Protein AF-A0A662J9V3-F1 (afdb_monomer)

Foldseek 3Di:
DLAKDWPVLLVQLQPDPLNCVLPNRDDSPPPVVPVQFWDWDWDDDDPRITIMIDGPPVNNCVNVVLLVCLVVPVSSVVNVLSSLVSSLVVLVVCCQAALDDDPRSLVSNLVSLVSVVVVPDQDQLSLLLSLLVCCVQPVLVSLVSLVVNLVSLVPDDADPLSLLSLLSSLLSLLQRVLVVDPADVRLVVSNVSSVSSNDDDDPQLLSLLSNLNSLLSSLLSCLVRVVNVSSVVSLVVSQVSLVVHDLCNLVSLLSSLCSCLSSVNVNVVSLVSNVVSLVVCVVSDCDPSQLSNQSSSHHDSNVSRVVVSLVSLLVSLCSQLVLCVLLVVLVSNLVSLLSSLVSDPQLASNLSSLLSNQLSCCQPPVDQWDDHPNDIDGLVVSLVSCVVCVSVYQLCSQLLSLLRSQLVCLVVVHDDDPSLPSVVSDLLSSLLSLLLCLLSPNHDLLVNLVSLLVNLLVLLVSCLVVDDPQVNVLSVVLSVLVNQCSVCLQVCDPSNVVSQPDWGAHDDPPPDRIDRSLLDGDDDSSLLSSLSSCVSSVVLVSNLVSLQSVLVPDDSSSVSSSVLSPQLSVLSVCVVVVNDDSPSNSSSSSSSSSVPD

Nearest PDB structures (foldseek):
  4hot-assembly1_A  TM=2.604E-01  e=2.181E-01  Homo sapiens
  8qdv-assembly1_A  TM=3.537E-01  e=2.124E+00  Homo sapiens
  7sqc-assembly1_R0  TM=1.797E-01  e=5.298E-01  Chlamydomonas reinhardtii
  2hr2-assembly2_B  TM=3.591E-01  e=6.759E+00  Chlorobaculum tepidum TLS
  8cwy-assembly1_A  TM=1.378E-01  e=1.021E+00  synthetic construct

Solvent-accessible surface area (backbone atoms only — not comparable to full-atom values): 31096 Å² total; per-residue (Å²): 122,88,59,74,38,40,57,65,56,43,55,48,53,62,67,35,63,72,46,38,75,73,68,40,92,60,90,65,81,66,59,68,79,41,60,91,47,24,38,74,49,75,43,82,45,95,97,46,74,39,56,26,42,34,60,26,82,95,45,48,66,51,41,60,52,49,57,56,42,30,75,76,34,68,69,54,27,53,52,51,50,52,51,43,50,54,51,43,50,50,53,50,51,46,22,44,66,59,36,61,76,50,75,65,57,39,54,53,40,51,53,38,50,54,56,42,39,78,73,73,47,75,56,56,66,59,41,32,49,41,39,33,54,22,22,74,78,39,41,75,58,16,54,70,44,45,66,55,43,54,55,41,52,77,75,53,86,78,52,79,64,48,44,36,39,26,11,50,25,26,23,43,43,38,64,42,42,52,82,78,42,81,57,68,71,50,45,51,53,50,51,53,54,31,50,62,44,53,58,73,92,76,87,53,56,33,34,46,33,32,42,17,46,18,26,30,30,45,14,49,54,29,43,79,66,69,38,54,69,62,13,51,50,30,38,52,54,14,47,61,45,26,74,69,41,79,90,50,22,37,62,25,44,26,50,44,23,45,42,38,22,76,71,64,48,60,37,70,62,24,45,52,52,19,49,53,22,48,53,49,45,63,72,72,50,89,42,72,55,50,42,57,51,47,49,80,53,26,27,54,52,68,65,45,49,59,48,50,54,41,50,51,52,23,52,50,25,41,52,50,14,54,56,30,38,33,52,54,38,56,71,61,14,48,56,22,20,51,50,14,33,74,58,39,84,51,69,54,58,24,49,55,23,48,48,51,51,49,34,49,38,31,59,76,70,71,36,77,64,48,77,57,99,89,43,81,46,38,43,67,56,53,38,51,57,44,66,79,42,49,96,72,48,55,53,53,60,52,7,37,44,42,44,50,27,51,53,54,30,52,77,72,70,63,74,66,96,75,69,68,65,52,15,61,59,23,68,56,52,32,14,52,48,38,33,49,33,28,74,73,69,78,41,58,65,70,65,15,44,55,37,24,44,54,45,42,53,47,54,50,53,58,48,54,76,73,42,54,81,76,50,31,55,31,53,53,52,22,47,57,37,39,53,50,32,57,78,25,34,83,74,61,42,72,65,26,60,52,44,70,66,38,67,37,58,48,89,51,97,77,83,49,63,61,44,42,25,82,72,69,67,92,51,68,67,42,45,49,36,52,27,42,42,26,46,74,41,65,38,41,67,61,18,21,51,48,26,40,52,52,24,72,68,48,53,75,74,36,36,33,61,24,50,45,28,39,50,26,16,54,27,32,46,38,29,72,73,67,76,50,90,46,63,59,28,48,52,30,50,51,36,52,48,56,68,72,84

pLDDT: mean 90.68, std 8.72, range [41.84, 98.69]

Mean predicted aligned error: 7.25 Å

Secondary structure (DSSP, 8-state):
--S-EEHHHHHHHTT-HHHHHHH-S---TTGGG-TTTEEEEEEEETTEEEEEEEE-GGGTTHHHHHHHHHHH-HHHHHHHHHHHHHHHHHHHHHHHHH----HHHHHHHHHHHHHHHHTT---HHHHHHHHHHHHHH-HHHHHHHHHHHHHHHTTS---HHHHHHHHHHHHHHHHHHGGGS-SHHHHHHHHHHHHHHT-S----HHHHHHHHHHHHHHHHHHHHTT-HHHHHHHHHHHHHHHTT-SSSHHHHHHHHHHHHHHTTSSHHHHHHHHHHHHHHHHHH-S-HHHHHHHGGG-S-HHHHHHHHHHHHHHHHHHHHHHHHHHTT-HHHHHHHHHHHHHH--SHHHHHHHHHHHHHHHHHHH--SEEEETTEEEEHHHHHHHHHHTGGGS-HHHHHHHHHHHHHHHHHHT---TTGGGGGGGSHHHHHHHHHHHHHHTSS-HHHHHHHHHHHHHHHHHHHHTT--HHHHHHHHHHHHHHHHHHHHTTTT-HHHHHHHH-EEE---SSS-SEEEGGG--SSHHHHHHHHHHHHHTT-HHHHHHHHHHHHHH--GGGHHHHHHHHHHHHHHHHHHTTSS-SHHHHHHHHHHHHHH-

Radius of gyration: 27.78 Å; Cα contacts (8 Å, |Δi|>4): 860; chains: 1; bounding box: 71×56×72 Å

Sequence (597 aa):
LVQPLSRREVEVLCRDERVLERFGRVSCGGLGAYDRIVEVDWEEWRGGMSELYELSESWAHMRLFLDVLCEHEERVGRDVETLRRVLLDAATSELDETGVATGRMIMISLDNLEWLWSRGEARVREALVWGRYALVAFPSIGFRFLPRVLGIWSRAEHSGEDLLYSASYARDLLEHGGNMVGGAEAYLRLIEAAEVLMKGRTGDEATLCLRAMAYSSAALGLHYLNLHELASYYLSKAESIAESLKELVDVAMLHLYSTRARMGIDPLENLSRARESLEAVEAEGLTDSMRRFLKPHGGSAEERFDSQLREWRTSLHYSLGVVHLGRGEFGDARAHFQEAYRSSKDPASRLAAAGWLCRIEVIENYRFELRVGGEELDFEKLWRECGESIVRLASESIACICAEYIASEMVKGRLEGEEMGFARLDSDTYSLLCGLACVMGFMDGETAVRELEKLDISQFNYRLLIAEPAEYVALLEARGHVEALYNHALNRDEEYEVRRRVEVGGTPVSGVPTMKAWQVVQDSQQALARTMMFYIAGDLECAYRLAELVSSKLADREKLLKTLFNELSQAIRRELEGACTGEGARRAFVKLFYLHI

Structure (mmCIF, N/CA/C/O backbone):
data_AF-A0A662J9V3-F1
#
_entry.id   AF-A0A662J9V3-F1
#
loop_
_atom_site.group_PDB
_atom_site.id
_atom_site.type_symbol
_atom_site.label_atom_id
_atom_site.label_alt_id
_atom_site.label_comp_id
_atom_site.label_asym_id
_atom_site.label_entity_id
_atom_site.label_seq_id
_atom_site.pdbx_PDB_ins_code
_atom_site.Cartn_x
_atom_site.Cartn_y
_atom_site.Cartn_z
_atom_site.occupancy
_atom_site.B_iso_or_equiv
_atom_site.auth_seq_id
_atom_site.auth_comp_id
_atom_site.auth_asym_id
_atom_site.auth_atom_id
_atom_site.pdbx_PDB_model_num
ATOM 1 N N . LEU A 1 1 ? -36.452 -6.532 9.393 1.00 63.72 1 LEU A N 1
ATOM 2 C CA . LEU A 1 1 ? -34.992 -6.328 9.510 1.00 63.72 1 LEU A CA 1
ATOM 3 C C . LEU A 1 1 ? -34.693 -4.876 9.168 1.00 63.72 1 LEU A C 1
ATOM 5 O O . LEU A 1 1 ? -35.024 -4.467 8.063 1.00 63.72 1 LEU A O 1
ATOM 9 N N . VAL A 1 2 ? -34.148 -4.091 10.101 1.00 72.44 2 VAL A N 1
ATOM 10 C CA . VAL A 1 2 ? -33.726 -2.699 9.815 1.00 72.44 2 VAL A CA 1
ATOM 11 C C . VAL A 1 2 ? -32.412 -2.652 9.020 1.00 72.44 2 VAL A C 1
ATOM 13 O O . VAL A 1 2 ? -32.149 -1.691 8.312 1.00 72.44 2 VAL A O 1
ATOM 16 N N . GLN A 1 3 ? -31.639 -3.738 9.083 1.00 84.31 3 GLN A N 1
ATOM 17 C CA . GLN A 1 3 ? -30.352 -3.970 8.425 1.00 84.31 3 GLN A CA 1
ATOM 18 C C . GLN A 1 3 ? -30.098 -5.492 8.336 1.00 84.31 3 GLN A C 1
ATOM 20 O O . GLN A 1 3 ? -30.857 -6.241 8.965 1.00 84.31 3 GLN A O 1
ATOM 25 N N . PRO A 1 4 ? -29.093 -5.963 7.576 1.00 88.44 4 PRO A N 1
ATOM 26 C CA . PRO A 1 4 ? -28.655 -7.359 7.607 1.00 88.44 4 PRO A CA 1
ATOM 27 C C . PRO A 1 4 ? -28.178 -7.768 8.999 1.00 88.44 4 PRO A C 1
ATOM 29 O O . PRO A 1 4 ? -27.451 -7.005 9.631 1.00 88.44 4 PRO A O 1
ATOM 32 N N . LEU A 1 5 ? -28.559 -8.948 9.485 1.00 89.31 5 LEU A N 1
ATOM 33 C CA . LEU A 1 5 ? -28.191 -9.393 10.832 1.00 89.31 5 LEU A CA 1
ATOM 34 C C . LEU A 1 5 ? -27.673 -10.818 10.841 1.00 89.31 5 LEU A C 1
ATOM 36 O O . LEU A 1 5 ? -28.309 -11.709 10.279 1.00 89.31 5 LEU A O 1
ATOM 40 N N . SER A 1 6 ? -26.575 -11.053 11.550 1.00 88.12 6 SER A N 1
ATOM 41 C CA . SER A 1 6 ? -26.147 -12.416 11.842 1.00 88.12 6 SER A CA 1
ATOM 42 C C . SER A 1 6 ? -27.118 -13.073 12.821 1.00 88.12 6 SER A C 1
ATOM 44 O O . SER A 1 6 ? -27.782 -12.413 13.630 1.00 88.12 6 SER A O 1
ATOM 46 N N . ARG A 1 7 ? -27.175 -14.404 12.821 1.00 86.31 7 ARG A N 1
ATOM 47 C CA . ARG A 1 7 ? -27.952 -15.143 13.825 1.00 86.31 7 ARG A CA 1
ATOM 48 C C . ARG A 1 7 ? -27.596 -14.775 15.263 1.00 86.31 7 ARG A C 1
ATOM 50 O O . ARG A 1 7 ? -28.482 -14.731 16.113 1.00 86.31 7 ARG A O 1
ATOM 57 N N . ARG A 1 8 ? -26.327 -14.475 15.535 1.00 84.12 8 ARG A N 1
ATOM 58 C CA . ARG A 1 8 ? -25.864 -14.082 16.871 1.00 84.12 8 ARG A CA 1
ATOM 59 C C . ARG A 1 8 ? -26.409 -12.718 17.271 1.00 84.12 8 ARG A C 1
ATOM 61 O O . ARG A 1 8 ? -26.932 -12.579 18.370 1.00 84.12 8 ARG A O 1
ATOM 68 N N . GLU A 1 9 ? -26.372 -11.743 16.368 1.00 87.75 9 GLU A N 1
ATOM 69 C CA . GLU A 1 9 ? -26.931 -10.407 16.608 1.00 87.75 9 GLU A CA 1
ATOM 70 C C . GLU A 1 9 ? -28.443 -10.468 16.850 1.00 87.75 9 GLU A C 1
ATOM 72 O O . GLU A 1 9 ? -28.965 -9.764 17.714 1.00 87.75 9 GLU A O 1
ATOM 77 N N . VAL A 1 10 ? -29.148 -11.356 16.142 1.00 87.75 10 VAL A N 1
ATOM 78 C CA . VAL A 1 10 ? -30.571 -11.629 16.386 1.00 87.75 10 VAL A CA 1
ATOM 79 C C . VAL A 1 10 ? -30.792 -12.207 17.790 1.00 87.75 10 VAL A C 1
ATOM 81 O O . VAL A 1 10 ? -31.712 -11.791 18.493 1.00 87.75 10 VAL A O 1
ATOM 84 N N . GLU A 1 11 ? -29.951 -13.140 18.238 1.00 86.75 11 GLU A N 1
ATOM 85 C CA . GLU A 1 11 ? -30.034 -13.696 19.595 1.00 86.75 11 GLU A CA 1
ATOM 86 C C . GLU A 1 11 ? -29.741 -12.648 20.681 1.00 86.75 11 GLU A C 1
ATOM 88 O O . GLU A 1 11 ? -30.429 -12.639 21.707 1.00 86.75 11 GLU A O 1
ATOM 93 N N . VAL A 1 12 ? -28.772 -11.754 20.451 1.00 87.56 12 VAL A N 1
ATOM 94 C CA . VAL A 1 12 ? -28.438 -10.641 21.357 1.00 87.56 12 VAL A CA 1
ATOM 95 C C . VAL A 1 12 ? -29.599 -9.657 21.450 1.00 87.56 12 VAL A C 1
ATOM 97 O O . VAL A 1 12 ? -30.085 -9.394 22.551 1.00 87.56 12 VAL A O 1
ATOM 100 N N . LEU A 1 13 ? -30.114 -9.192 20.308 1.00 88.00 13 LEU A N 1
ATOM 101 C CA . LEU A 1 13 ? -31.267 -8.290 20.237 1.00 88.00 13 LEU A CA 1
ATOM 102 C C . LEU A 1 13 ? -32.440 -8.783 21.083 1.00 88.00 13 LEU A C 1
ATOM 104 O O . LEU A 1 13 ? -33.076 -8.009 21.789 1.00 88.00 13 LEU A O 1
ATOM 108 N N . CYS A 1 14 ? -32.740 -10.077 21.018 1.00 85.94 14 CYS A N 1
ATOM 109 C CA . CYS A 1 14 ? -33.968 -10.612 21.603 1.00 85.94 14 CYS A CA 1
ATOM 110 C C . CYS A 1 14 ? -33.839 -10.967 23.083 1.00 85.94 14 CYS A C 1
ATOM 112 O O . CYS A 1 14 ? -34.828 -11.346 23.717 1.00 85.94 14 CYS A O 1
ATOM 114 N N . ARG A 1 15 ? -32.631 -10.826 23.634 1.00 89.06 15 ARG A N 1
ATOM 115 C CA . ARG A 1 15 ? -32.344 -10.925 25.065 1.00 89.06 15 ARG A CA 1
ATOM 116 C C . ARG A 1 15 ? -32.045 -9.567 25.702 1.00 89.06 15 ARG A C 1
ATOM 118 O O . ARG A 1 15 ? -32.049 -9.500 26.926 1.00 89.06 15 ARG A O 1
ATOM 125 N N . ASP A 1 16 ? -31.803 -8.518 24.913 1.00 91.81 16 ASP A N 1
ATOM 126 C CA . ASP A 1 16 ? -31.502 -7.179 25.425 1.00 91.81 16 ASP A CA 1
ATOM 127 C C . ASP A 1 16 ? -32.715 -6.580 26.156 1.00 91.81 16 ASP A C 1
ATOM 129 O O . ASP A 1 16 ? -33.838 -6.552 25.640 1.00 91.81 16 ASP A O 1
ATOM 133 N N . GLU A 1 17 ? -32.489 -6.093 27.377 1.00 91.94 17 GLU A N 1
ATOM 134 C CA . GLU A 1 17 ? -33.540 -5.563 28.249 1.00 91.94 17 GLU A CA 1
ATOM 135 C C . GLU A 1 17 ? -34.263 -4.369 27.619 1.00 91.94 17 GLU A C 1
ATOM 137 O O . GLU A 1 17 ? -35.486 -4.286 27.709 1.00 91.94 17 GLU A O 1
ATOM 142 N N . ARG A 1 18 ? -33.555 -3.503 26.882 1.00 92.50 18 ARG A N 1
ATOM 143 C CA . ARG A 1 18 ? -34.148 -2.326 26.223 1.00 92.50 18 ARG A CA 1
ATOM 144 C C . ARG A 1 18 ? -35.119 -2.743 25.125 1.00 92.50 18 ARG A C 1
ATOM 146 O O . ARG A 1 18 ? -36.152 -2.103 24.929 1.00 92.50 18 ARG A O 1
ATOM 153 N N . VAL A 1 19 ? -34.814 -3.832 24.419 1.00 90.25 19 VAL A N 1
ATOM 154 C CA . VAL A 1 19 ? -35.706 -4.411 23.404 1.00 90.25 19 VAL A CA 1
ATOM 155 C C . VAL A 1 19 ? -36.908 -5.067 24.078 1.00 90.25 19 VAL A C 1
ATOM 157 O O . VAL A 1 19 ? -38.043 -4.832 23.665 1.00 90.25 19 VAL A O 1
ATOM 160 N N . LEU A 1 20 ? -36.692 -5.843 25.142 1.00 89.94 20 LEU A N 1
ATOM 161 C CA . LEU A 1 20 ? -37.773 -6.510 25.874 1.00 89.94 20 LEU A CA 1
ATOM 162 C C . LEU A 1 20 ? -38.743 -5.517 26.528 1.00 89.94 20 LEU A C 1
ATOM 164 O O . LEU A 1 20 ? -39.955 -5.725 26.477 1.00 89.94 20 LEU A O 1
ATOM 168 N N . GLU A 1 21 ? -38.240 -4.426 27.101 1.00 89.50 21 GLU A N 1
ATOM 169 C CA . GLU A 1 21 ? -39.057 -3.353 27.675 1.00 89.50 21 GLU A CA 1
ATOM 170 C C . GLU A 1 21 ? -39.897 -2.638 26.612 1.00 89.50 21 GLU A C 1
ATOM 172 O O . GLU A 1 21 ? -41.050 -2.275 26.858 1.00 89.50 21 GLU A O 1
ATOM 177 N N . ARG A 1 22 ? -39.332 -2.446 25.416 1.00 88.44 22 ARG A N 1
ATOM 178 C CA . ARG A 1 22 ? -39.959 -1.683 24.333 1.00 88.44 22 ARG A CA 1
ATOM 179 C C . ARG A 1 22 ? -40.963 -2.504 23.520 1.00 88.44 22 ARG A C 1
ATOM 181 O O . ARG A 1 22 ? -42.038 -2.002 23.190 1.00 88.44 22 ARG A O 1
ATOM 188 N N . PHE A 1 23 ? -40.619 -3.749 23.199 1.00 87.25 23 PHE A N 1
ATOM 189 C CA . PHE A 1 23 ? -41.357 -4.605 22.262 1.00 87.25 23 PHE A CA 1
ATOM 190 C C . PHE A 1 23 ? -41.992 -5.839 22.922 1.00 87.25 23 PHE A C 1
ATOM 192 O O . PHE A 1 23 ? -42.755 -6.558 22.274 1.00 87.25 23 PHE A O 1
ATOM 199 N N . GLY A 1 24 ? -41.716 -6.094 24.204 1.00 85.62 24 GLY A N 1
ATOM 200 C CA . GLY A 1 24 ? -42.101 -7.332 24.877 1.00 85.62 24 GLY A CA 1
ATOM 201 C C . GLY A 1 24 ? -41.248 -8.522 24.429 1.00 85.62 24 GLY A C 1
ATOM 202 O O . GLY A 1 24 ? -40.171 -8.369 23.858 1.00 85.62 24 GLY A O 1
ATOM 203 N N . ARG A 1 25 ? -41.727 -9.749 24.677 1.00 79.62 25 ARG A N 1
ATOM 204 C CA . ARG A 1 25 ? -41.062 -10.957 24.159 1.00 79.62 25 ARG A CA 1
ATOM 205 C C . ARG A 1 25 ? -41.183 -11.007 22.637 1.00 79.62 25 ARG A C 1
ATOM 207 O O . ARG A 1 25 ? -42.255 -11.306 22.115 1.00 79.62 25 ARG A O 1
ATOM 214 N N . VAL A 1 26 ? -40.071 -10.777 21.947 1.00 72.69 26 VAL A N 1
ATOM 215 C CA . VAL A 1 26 ? -39.975 -10.882 20.488 1.00 72.69 26 VAL A CA 1
ATOM 216 C C . VAL A 1 26 ? -39.551 -12.304 20.106 1.00 72.69 26 VAL A C 1
ATOM 218 O O . VAL A 1 26 ? -38.602 -12.853 20.665 1.00 72.69 26 VAL A O 1
ATOM 221 N N . SER A 1 27 ? -40.269 -12.933 19.171 1.00 69.12 27 SER A N 1
ATOM 222 C CA . SER A 1 27 ? -39.868 -14.229 18.611 1.00 69.12 27 SER A CA 1
ATOM 223 C C . SER A 1 27 ? -38.881 -14.001 17.473 1.00 69.12 27 SER A C 1
ATOM 225 O O . SER A 1 27 ? -39.262 -13.533 16.404 1.00 69.12 27 SER A O 1
ATOM 227 N N . CYS A 1 28 ? -37.612 -14.305 17.727 1.00 67.56 28 CYS A N 1
ATOM 228 C CA . CYS A 1 28 ? -36.526 -14.032 16.786 1.00 67.56 28 CYS A CA 1
ATOM 229 C C . CYS A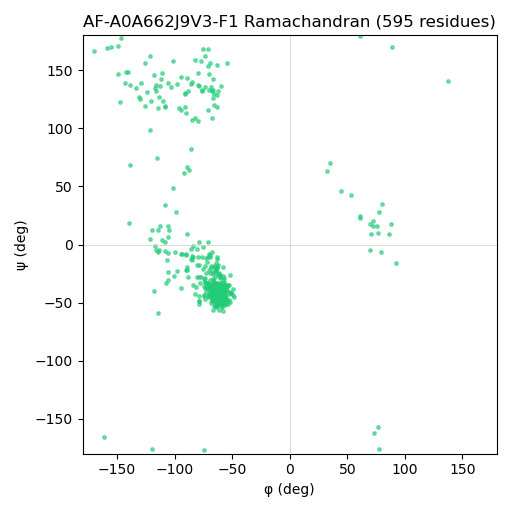 1 28 ? -35.814 -15.288 16.280 1.00 67.56 28 CYS A C 1
ATOM 231 O O . CYS A 1 28 ? -34.904 -15.205 15.464 1.00 67.56 28 CYS A O 1
ATOM 233 N N . GLY A 1 29 ? -36.221 -16.464 16.761 1.00 68.88 29 GLY A N 1
ATOM 234 C CA . GLY A 1 29 ? -35.739 -17.736 16.235 1.00 68.88 29 GLY A CA 1
ATOM 235 C C . GLY A 1 29 ? -36.469 -18.098 14.943 1.00 68.88 29 GLY A C 1
ATOM 236 O O . GLY A 1 29 ? -37.689 -17.975 14.872 1.00 68.88 29 GLY A O 1
ATOM 237 N N . GLY A 1 30 ? -35.730 -18.581 13.942 1.00 70.00 30 GLY A N 1
ATOM 238 C CA . GLY A 1 30 ? -36.315 -19.106 12.707 1.00 70.00 30 GLY A CA 1
ATOM 239 C C . GLY A 1 30 ? -36.735 -18.039 11.697 1.00 70.00 30 GLY A C 1
ATOM 240 O O . GLY A 1 30 ? -37.718 -18.242 10.992 1.00 70.00 30 GLY A O 1
ATOM 241 N N . LEU A 1 31 ? -36.000 -16.923 11.590 1.00 79.25 31 LEU A N 1
ATOM 242 C CA . LEU A 1 31 ? -36.262 -15.901 10.563 1.00 79.25 31 LEU A CA 1
ATOM 243 C C . LEU A 1 31 ? -36.221 -16.468 9.133 1.00 79.25 31 LEU A C 1
ATOM 245 O O . LEU A 1 31 ? -36.976 -16.008 8.282 1.00 79.25 31 LEU A O 1
ATOM 249 N N . GLY A 1 32 ? -35.437 -17.525 8.897 1.00 75.12 32 GLY A N 1
ATOM 250 C CA . GLY A 1 32 ? -35.422 -18.256 7.624 1.00 75.12 32 GLY A CA 1
ATOM 251 C C . GLY A 1 32 ? -36.744 -18.949 7.260 1.00 75.12 32 GLY A C 1
ATOM 252 O O . GLY A 1 32 ? -36.922 -19.348 6.118 1.00 75.12 32 GLY A O 1
ATOM 253 N N . ALA A 1 33 ? -37.701 -19.069 8.190 1.00 81.81 33 ALA A N 1
ATOM 254 C CA . ALA A 1 33 ? -39.050 -19.548 7.879 1.00 81.81 33 ALA A CA 1
ATOM 255 C C . ALA A 1 33 ? -39.896 -18.511 7.112 1.00 81.81 33 ALA A C 1
ATOM 257 O O . ALA A 1 33 ? -40.964 -18.851 6.606 1.00 81.81 33 ALA A O 1
ATOM 258 N N . TYR A 1 34 ? -39.437 -17.256 7.029 1.00 83.88 34 TYR A N 1
ATOM 259 C CA . TYR A 1 34 ? -40.081 -16.171 6.288 1.00 83.88 34 TYR A CA 1
ATOM 260 C C . TYR A 1 34 ? -39.386 -15.922 4.940 1.00 83.88 34 TYR A C 1
ATOM 262 O O . TYR A 1 34 ? -39.094 -14.777 4.605 1.00 83.88 34 TYR A O 1
ATOM 270 N N . ASP A 1 35 ? -39.144 -16.983 4.169 1.00 82.94 35 ASP A N 1
ATOM 271 C CA . ASP A 1 35 ? -38.403 -16.999 2.891 1.00 82.94 35 ASP A CA 1
ATOM 272 C C . ASP A 1 35 ? -38.866 -15.972 1.836 1.00 82.94 35 ASP A C 1
ATOM 274 O O . ASP A 1 35 ? -38.090 -15.524 1.000 1.00 82.94 35 ASP A O 1
ATOM 278 N N . ARG A 1 36 ? -40.131 -15.542 1.885 1.00 85.06 36 ARG A N 1
ATOM 279 C CA . ARG A 1 36 ? -40.673 -14.484 1.010 1.00 85.06 36 ARG A CA 1
ATOM 280 C C . ARG A 1 36 ? -40.219 -13.069 1.359 1.00 85.06 36 ARG A C 1
ATOM 282 O O . ARG A 1 36 ? -40.451 -12.165 0.562 1.00 85.06 36 ARG A O 1
ATOM 289 N N . ILE A 1 37 ? -39.718 -12.858 2.573 1.00 87.25 37 ILE A N 1
ATOM 290 C CA . ILE A 1 37 ? -39.325 -11.549 3.115 1.00 87.25 37 ILE A CA 1
ATOM 291 C C . ILE A 1 37 ? -37.832 -11.551 3.431 1.00 87.25 37 ILE A C 1
ATOM 293 O O . ILE A 1 37 ? -37.163 -10.548 3.183 1.00 87.25 37 ILE A O 1
ATOM 297 N N . VAL A 1 38 ? -37.329 -12.660 3.976 1.00 88.38 38 VAL A N 1
ATOM 298 C CA . VAL A 1 38 ? -35.965 -12.824 4.470 1.00 88.38 38 VAL A CA 1
ATOM 299 C C . VAL A 1 38 ? -35.216 -13.833 3.612 1.00 88.38 38 VAL A C 1
ATOM 301 O O . VAL A 1 38 ? -35.666 -14.965 3.455 1.00 88.38 38 VAL A O 1
ATOM 304 N N . GLU A 1 39 ? -34.051 -13.431 3.122 1.00 90.56 39 GLU A N 1
ATOM 305 C CA . GLU A 1 39 ? -33.067 -14.328 2.520 1.00 90.56 39 GLU A CA 1
ATOM 306 C C . GLU A 1 39 ? -32.040 -14.751 3.575 1.00 90.56 39 GLU A C 1
ATOM 308 O O . GLU A 1 39 ? -31.701 -13.977 4.478 1.00 90.56 39 GLU A O 1
ATOM 313 N N . VAL A 1 40 ? -31.593 -16.006 3.485 1.00 89.62 40 VAL A N 1
ATOM 314 C CA . VAL A 1 40 ? -30.560 -16.568 4.359 1.00 89.62 40 VAL A CA 1
ATOM 315 C C . VAL A 1 40 ? -29.292 -16.751 3.543 1.00 89.62 40 VAL A C 1
ATOM 317 O O . VAL A 1 40 ? -29.279 -17.536 2.596 1.00 89.62 40 VAL A O 1
ATOM 320 N N . ASP A 1 41 ? -28.243 -16.051 3.951 1.00 88.19 41 ASP A N 1
ATOM 321 C CA . ASP A 1 41 ? -26.902 -16.149 3.384 1.00 88.19 41 ASP A CA 1
ATOM 322 C C . ASP A 1 41 ? -25.898 -16.588 4.466 1.00 88.19 41 ASP A C 1
ATOM 324 O O . ASP A 1 41 ? -26.277 -16.898 5.604 1.00 88.19 41 ASP A O 1
ATOM 328 N N . TRP A 1 42 ? -24.616 -16.642 4.118 1.00 86.31 42 TRP A N 1
ATOM 329 C CA . TRP A 1 42 ? -23.537 -17.067 4.996 1.00 86.31 42 TRP A CA 1
ATOM 330 C C . TRP A 1 42 ? -22.382 -16.075 4.970 1.00 86.31 42 TRP A C 1
ATOM 332 O O . TRP A 1 42 ? -21.818 -15.782 3.920 1.00 86.31 42 TRP A O 1
ATOM 342 N N . GLU A 1 43 ? -21.979 -15.611 6.149 1.00 85.12 43 GLU A N 1
ATOM 343 C CA . GLU A 1 43 ? -20.762 -14.816 6.308 1.00 85.12 43 GLU A CA 1
ATOM 344 C C . GLU A 1 43 ? -19.648 -15.645 6.952 1.00 85.12 43 GLU A C 1
ATOM 346 O O . GLU A 1 43 ? -19.886 -16.413 7.890 1.00 85.12 43 GLU A O 1
ATOM 351 N N . GLU A 1 44 ? -18.416 -15.485 6.464 1.00 79.50 44 GLU A N 1
ATOM 352 C CA . GLU A 1 44 ? -17.247 -16.070 7.118 1.00 79.50 44 GLU A CA 1
ATOM 353 C C . GLU A 1 44 ? -17.038 -15.394 8.477 1.00 79.50 44 GLU A C 1
ATOM 355 O O . GLU A 1 44 ? -16.937 -14.169 8.589 1.00 79.50 44 GLU A O 1
ATOM 360 N N . TRP A 1 45 ? -16.963 -16.206 9.525 1.00 78.44 45 TRP A N 1
ATOM 361 C CA . TRP A 1 45 ? -16.823 -15.746 10.894 1.00 78.44 45 TRP A CA 1
ATOM 362 C C . TRP A 1 45 ? -16.003 -16.734 11.725 1.00 78.44 45 TRP A C 1
ATOM 364 O O . TRP A 1 45 ? -16.375 -17.899 11.857 1.00 78.44 45 TRP A O 1
ATOM 374 N N . ARG A 1 46 ? -14.894 -16.255 12.314 1.00 70.25 46 ARG A N 1
ATOM 375 C CA . ARG A 1 46 ? -14.000 -16.993 13.235 1.00 70.25 46 ARG A CA 1
ATOM 376 C C . ARG A 1 46 ? -13.857 -18.491 12.906 1.00 70.25 46 ARG A C 1
ATOM 378 O O . ARG A 1 46 ? -14.323 -19.349 13.654 1.00 70.25 46 ARG A O 1
ATOM 385 N N . GLY A 1 47 ? -13.181 -18.802 11.799 1.00 64.88 47 GLY A N 1
ATOM 386 C CA . GLY A 1 47 ? -12.857 -20.185 11.426 1.00 64.88 47 GLY A CA 1
ATOM 387 C C . GLY A 1 47 ? -14.060 -21.032 10.993 1.00 64.88 47 GLY A C 1
ATOM 388 O O . GLY A 1 47 ? -13.968 -22.258 10.998 1.00 64.88 47 GLY A O 1
ATOM 389 N N . GLY A 1 48 ? -15.182 -20.400 10.639 1.00 78.62 48 GLY A N 1
ATOM 390 C CA . GLY A 1 48 ? -16.381 -21.063 10.136 1.00 78.62 48 GLY A CA 1
ATOM 391 C C . GLY A 1 48 ? -17.319 -20.102 9.406 1.00 78.62 48 GLY A C 1
ATOM 392 O O . GLY A 1 48 ? -16.939 -18.987 9.064 1.00 78.62 48 GLY A O 1
ATOM 393 N N . MET A 1 49 ? -18.553 -20.550 9.178 1.00 83.56 49 MET A N 1
ATOM 394 C CA . MET A 1 49 ? -19.613 -19.756 8.554 1.00 83.56 49 MET A CA 1
ATOM 395 C C . MET A 1 49 ? -20.713 -19.449 9.574 1.00 83.56 49 MET A C 1
ATOM 397 O O . MET A 1 49 ? -21.062 -20.302 10.395 1.00 83.56 49 MET A O 1
ATOM 401 N N . SER A 1 50 ? -21.273 -18.244 9.513 1.00 84.31 50 SER A N 1
ATOM 402 C CA . SER A 1 50 ? -22.420 -17.813 10.312 1.00 84.31 50 SER A CA 1
ATOM 403 C C . SER A 1 50 ? -23.609 -17.506 9.407 1.00 84.31 50 SER A C 1
ATOM 405 O O . SER A 1 50 ? -23.446 -16.853 8.381 1.00 84.31 50 SER A O 1
ATOM 407 N N . GLU A 1 51 ? -24.804 -17.949 9.806 1.00 89.62 51 GLU A N 1
ATOM 408 C CA . GLU A 1 51 ? -26.048 -17.585 9.119 1.00 89.62 51 GLU A CA 1
ATOM 409 C C . GLU A 1 51 ? -26.267 -16.071 9.195 1.00 89.62 51 GLU A C 1
ATOM 411 O O . GLU A 1 51 ? -26.196 -15.470 10.278 1.00 89.62 51 GLU A O 1
ATOM 416 N N . LEU A 1 52 ? -26.578 -15.492 8.041 1.00 90.31 52 LEU A N 1
ATOM 417 C CA . LEU A 1 52 ? -26.897 -14.091 7.835 1.00 90.31 52 LEU A CA 1
ATOM 418 C C . LEU A 1 52 ? -28.343 -13.967 7.352 1.00 90.31 52 LEU A C 1
ATOM 420 O O . LEU A 1 52 ? -28.764 -14.673 6.441 1.00 90.31 52 LEU A O 1
ATOM 424 N N . TYR A 1 53 ? -29.104 -13.063 7.962 1.00 90.25 53 TYR A N 1
ATOM 425 C CA . TYR A 1 53 ? -30.479 -12.759 7.585 1.00 90.25 53 TYR A CA 1
ATOM 426 C C . TYR A 1 53 ? -30.542 -11.391 6.912 1.00 90.25 53 TYR A C 1
ATOM 428 O O . TYR A 1 53 ? -30.256 -10.365 7.539 1.00 90.25 53 TYR A O 1
ATOM 436 N N . GLU A 1 54 ? -30.992 -11.363 5.661 1.00 90.44 54 GLU A N 1
ATOM 437 C CA . GLU A 1 54 ? -31.181 -10.138 4.884 1.00 90.44 54 GLU A CA 1
ATOM 438 C C . GLU A 1 54 ? -32.627 -9.992 4.416 1.00 90.44 54 GLU A C 1
ATOM 440 O O . GLU A 1 54 ? -33.396 -10.947 4.428 1.00 90.44 54 GLU A O 1
ATOM 445 N N . LEU A 1 55 ? -33.036 -8.780 4.026 1.00 89.56 55 LEU A N 1
ATOM 446 C CA . LEU A 1 55 ? -34.307 -8.645 3.316 1.00 89.56 55 LEU A CA 1
ATOM 447 C C . LEU A 1 55 ? -34.085 -9.118 1.887 1.00 89.56 55 LEU A C 1
ATOM 449 O O . LEU A 1 55 ? -33.139 -8.658 1.256 1.00 89.56 55 LEU A O 1
ATOM 453 N N . SER A 1 56 ? -34.986 -9.957 1.388 1.00 88.69 56 SER A N 1
ATOM 454 C CA . SER A 1 56 ? -34.997 -10.330 -0.027 1.00 88.69 56 SER A CA 1
ATOM 455 C C . SER A 1 56 ? -35.046 -9.099 -0.929 1.00 88.69 56 SER A C 1
ATOM 457 O O . SER A 1 56 ? -35.553 -8.043 -0.529 1.00 88.69 56 SER A O 1
ATOM 459 N N . GLU A 1 57 ? -34.581 -9.239 -2.168 1.00 86.25 57 GLU A N 1
ATOM 460 C CA . GLU A 1 57 ? -34.502 -8.133 -3.134 1.00 86.25 57 GLU A CA 1
ATOM 461 C C . GLU A 1 57 ? -35.844 -7.383 -3.273 1.00 86.25 57 GLU A C 1
ATOM 463 O O . GLU A 1 57 ? -35.900 -6.153 -3.236 1.00 86.25 57 GLU A O 1
ATOM 468 N N . SER A 1 58 ? -36.956 -8.128 -3.297 1.00 87.75 58 SER A N 1
ATOM 469 C CA . SER A 1 58 ? -38.322 -7.580 -3.384 1.00 87.75 58 SER A CA 1
ATOM 470 C C . SER A 1 58 ? -38.730 -6.716 -2.181 1.00 87.75 58 SER A C 1
ATOM 472 O O . SER A 1 58 ? -39.662 -5.916 -2.274 1.00 87.75 58 SER A O 1
ATOM 474 N N . TRP A 1 59 ? -38.051 -6.876 -1.046 1.00 89.12 59 TRP A N 1
ATOM 475 C CA . TRP A 1 59 ? -38.333 -6.188 0.212 1.00 89.12 59 TRP A CA 1
ATOM 476 C C . TRP A 1 59 ? -37.224 -5.222 0.637 1.00 89.12 59 TRP A C 1
ATOM 478 O O . TRP A 1 59 ? -37.417 -4.488 1.608 1.00 89.12 59 TRP A O 1
ATOM 488 N N . ALA A 1 60 ? -36.101 -5.152 -0.085 1.00 83.81 60 ALA A N 1
ATOM 489 C CA . ALA A 1 60 ? -34.957 -4.305 0.260 1.00 83.81 60 ALA A CA 1
ATOM 490 C C . ALA A 1 60 ? -35.344 -2.821 0.438 1.00 83.81 60 ALA A C 1
ATOM 492 O O . ALA A 1 60 ? -34.879 -2.152 1.365 1.00 83.81 60 ALA A O 1
ATOM 493 N N . HIS A 1 61 ? -36.285 -2.324 -0.375 1.00 84.62 61 HIS A N 1
ATOM 494 C CA . HIS A 1 61 ? -36.806 -0.953 -0.293 1.00 84.62 61 HIS A CA 1
ATOM 495 C C . HIS A 1 61 ? -37.545 -0.627 1.014 1.00 84.62 61 HIS A C 1
ATOM 497 O O . HIS A 1 61 ? -37.723 0.551 1.331 1.00 84.62 61 HIS A O 1
ATOM 503 N N . MET A 1 62 ? -37.941 -1.626 1.811 1.00 87.06 62 MET A N 1
ATOM 504 C CA . MET A 1 62 ? -38.602 -1.370 3.095 1.00 87.06 62 MET A CA 1
ATOM 505 C C . MET A 1 62 ? -37.708 -0.656 4.104 1.00 87.06 62 MET A C 1
ATOM 507 O O . MET A 1 62 ? -38.238 -0.004 4.999 1.00 87.06 62 MET A O 1
ATOM 511 N N . ARG A 1 63 ? -36.377 -0.718 3.960 1.00 84.25 63 ARG A N 1
ATOM 5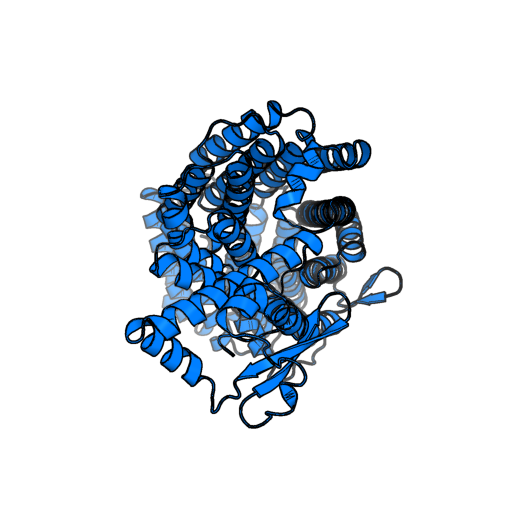12 C CA . ARG A 1 63 ? -35.464 0.059 4.815 1.00 84.25 63 ARG A CA 1
ATOM 513 C C . ARG A 1 63 ? -35.655 1.561 4.611 1.00 84.25 63 ARG A C 1
ATOM 515 O O . ARG A 1 63 ? -35.871 2.279 5.578 1.00 84.25 63 ARG A O 1
ATOM 522 N N . LEU A 1 64 ? -35.700 2.003 3.352 1.00 83.44 64 LEU A N 1
ATOM 523 C CA . LEU A 1 64 ? -35.958 3.405 3.004 1.00 83.44 64 LEU A CA 1
ATOM 524 C C . LEU A 1 64 ? -37.340 3.855 3.482 1.00 83.44 64 LEU A C 1
ATOM 526 O O . LEU A 1 64 ? -37.478 4.934 4.051 1.00 83.44 64 LEU A O 1
ATOM 530 N N . PHE A 1 65 ? -38.361 3.013 3.294 1.00 88.38 65 PHE A N 1
ATOM 531 C CA . PHE A 1 65 ? -39.700 3.305 3.805 1.00 88.38 65 PHE A CA 1
ATOM 532 C C . PHE A 1 65 ? -39.707 3.460 5.331 1.00 88.38 65 PHE A C 1
ATOM 534 O O . PHE A 1 65 ? -40.348 4.372 5.848 1.00 88.38 65 PHE A O 1
ATOM 541 N N . LEU A 1 66 ? -38.981 2.602 6.051 1.00 88.75 66 LEU A N 1
ATOM 542 C CA . LEU A 1 66 ? -38.880 2.670 7.503 1.00 88.75 66 LEU A CA 1
ATOM 543 C C . LEU A 1 66 ? -38.156 3.934 7.972 1.00 88.75 66 LEU A C 1
ATOM 545 O O . LEU A 1 66 ? -38.608 4.542 8.937 1.00 88.75 66 LEU A O 1
ATOM 549 N N . ASP A 1 67 ? -37.086 4.357 7.298 1.00 85.00 67 ASP A N 1
ATOM 550 C CA . ASP A 1 67 ? -36.381 5.597 7.639 1.00 85.00 67 ASP A CA 1
ATOM 551 C C . ASP A 1 67 ? -37.279 6.828 7.432 1.00 85.00 67 ASP A C 1
ATOM 553 O O . ASP A 1 67 ? -37.365 7.665 8.330 1.00 85.00 67 ASP A O 1
ATOM 557 N N . VAL A 1 68 ? -38.039 6.888 6.331 1.00 87.38 68 VAL A N 1
ATOM 558 C CA . VAL A 1 68 ? -39.052 7.942 6.109 1.00 87.38 68 VAL A CA 1
ATOM 559 C C . VAL A 1 68 ? -40.144 7.884 7.178 1.00 87.38 68 VAL A C 1
ATOM 561 O O . VAL A 1 68 ? -40.546 8.907 7.730 1.00 87.38 68 VAL A O 1
ATOM 564 N N . LEU A 1 69 ? -40.618 6.686 7.527 1.00 91.69 69 LEU A N 1
ATOM 565 C CA . LEU A 1 69 ? -41.630 6.526 8.568 1.00 91.69 69 LEU A CA 1
ATOM 566 C C . LEU A 1 69 ? -41.117 7.010 9.932 1.00 91.69 69 LEU A C 1
ATOM 568 O O . LEU A 1 69 ? -41.878 7.617 10.676 1.00 91.69 69 LEU A O 1
ATOM 572 N N . CYS A 1 70 ? -39.832 6.818 10.243 1.00 90.69 70 CYS A N 1
ATOM 573 C CA . CYS A 1 70 ? -39.214 7.340 11.464 1.00 90.69 70 CYS A CA 1
ATOM 574 C C . CYS A 1 70 ? -39.226 8.875 11.553 1.00 90.69 70 CYS A C 1
ATOM 576 O O . CYS A 1 70 ? -39.164 9.403 12.662 1.00 90.69 70 CYS A O 1
ATOM 578 N N . GLU A 1 71 ? -39.262 9.592 10.425 1.00 86.62 71 GLU A N 1
ATOM 579 C CA . GLU A 1 71 ? -39.348 11.061 10.395 1.00 86.62 71 GLU A CA 1
ATOM 580 C C . GLU A 1 71 ? -40.771 11.568 10.657 1.00 86.62 71 GLU A C 1
ATOM 582 O O . GLU A 1 71 ? -40.956 12.663 11.188 1.00 86.62 71 GLU A O 1
ATOM 587 N N . HIS A 1 72 ? -41.780 10.766 10.309 1.00 90.56 72 HIS A N 1
ATOM 588 C CA . HIS A 1 72 ? -43.190 11.138 10.421 1.00 90.56 72 HIS A CA 1
ATOM 589 C C . HIS A 1 72 ? -43.890 10.554 11.655 1.00 90.56 72 HIS A C 1
ATOM 591 O O . HIS A 1 72 ? -44.839 11.155 12.156 1.00 90.56 72 HIS A O 1
ATOM 597 N N . GLU A 1 73 ? -43.423 9.416 12.168 1.00 93.62 73 GLU A N 1
ATOM 598 C CA . GLU A 1 73 ? -44.026 8.685 13.282 1.00 93.62 73 GLU A CA 1
ATOM 599 C C . GLU A 1 73 ? -43.030 8.525 14.434 1.00 93.62 73 GLU A C 1
ATOM 601 O O . GLU A 1 73 ? -42.206 7.608 14.466 1.00 93.62 73 GLU A O 1
ATOM 606 N N . GLU A 1 74 ? -43.146 9.394 15.442 1.00 89.19 74 GLU A N 1
ATOM 607 C CA . GLU A 1 74 ? -42.217 9.472 16.581 1.00 89.19 74 GLU A CA 1
ATOM 608 C C . GLU A 1 74 ? -42.057 8.131 17.319 1.00 89.19 74 GLU A C 1
ATOM 610 O O . GLU A 1 74 ? -40.972 7.785 17.792 1.00 89.19 74 GLU A O 1
ATOM 615 N N . ARG A 1 75 ? -43.136 7.341 17.413 1.00 90.56 75 ARG A N 1
ATOM 616 C CA . ARG A 1 75 ? -43.087 6.013 18.036 1.00 90.56 75 ARG A CA 1
ATOM 617 C C . ARG A 1 75 ? -42.175 5.068 17.256 1.00 90.56 75 ARG A C 1
ATOM 619 O O . ARG A 1 75 ? -41.349 4.408 17.877 1.00 90.56 75 ARG A O 1
ATOM 626 N N . VAL A 1 76 ? -42.324 5.026 15.931 1.00 89.94 76 VAL A N 1
ATOM 627 C CA . VAL A 1 76 ? -41.500 4.192 15.044 1.00 89.94 76 VAL A CA 1
ATOM 628 C C . VAL A 1 76 ? -40.053 4.673 15.081 1.00 89.94 76 VAL A C 1
ATOM 630 O O . VAL A 1 76 ? -39.148 3.854 15.207 1.00 89.94 76 VAL A O 1
ATOM 633 N N . GLY A 1 77 ? -39.838 5.993 15.083 1.00 90.56 77 GLY A N 1
ATOM 634 C CA . GLY A 1 77 ? -38.517 6.592 15.259 1.00 90.56 77 GLY A CA 1
ATOM 635 C C . GLY A 1 77 ? -37.811 6.100 16.524 1.00 90.56 77 GLY A C 1
ATOM 636 O O . GLY A 1 77 ? -36.697 5.592 16.440 1.00 90.56 77 GLY A O 1
ATOM 637 N N . ARG A 1 78 ? -38.482 6.158 17.683 1.00 90.81 78 ARG A N 1
ATOM 638 C CA . ARG A 1 78 ? -37.927 5.670 18.962 1.00 90.81 78 ARG A CA 1
ATOM 639 C C . ARG A 1 78 ? -37.684 4.158 18.987 1.00 90.81 78 ARG A C 1
ATOM 641 O O . ARG A 1 78 ? -36.744 3.687 19.629 1.00 90.81 78 ARG A O 1
ATOM 648 N N . ASP A 1 79 ? -38.535 3.396 18.308 1.00 91.19 79 ASP A N 1
ATOM 649 C CA . ASP A 1 79 ? -38.405 1.943 18.188 1.00 91.19 79 ASP A CA 1
ATOM 650 C C . ASP A 1 79 ? -37.143 1.583 17.387 1.00 91.19 79 ASP A C 1
ATOM 652 O O . ASP A 1 79 ? -36.314 0.797 17.850 1.00 91.19 79 ASP A O 1
ATOM 656 N N . VAL A 1 80 ? -36.947 2.217 16.229 1.00 91.62 80 VAL A N 1
ATOM 657 C CA . VAL A 1 80 ? -35.757 2.023 15.386 1.00 91.62 80 VAL A CA 1
ATOM 658 C C . VAL A 1 80 ? -34.493 2.541 16.067 1.00 91.62 80 VAL A C 1
ATOM 660 O O . VAL A 1 80 ? -33.473 1.861 16.028 1.00 91.62 80 VAL A O 1
ATOM 663 N N . GLU A 1 81 ? -34.559 3.682 16.753 1.00 92.94 81 GLU A N 1
ATOM 664 C CA . GLU A 1 81 ? -33.452 4.221 17.554 1.00 92.94 81 GLU A CA 1
ATOM 665 C C . GLU A 1 81 ? -32.965 3.210 18.597 1.00 92.94 81 GLU A C 1
ATOM 667 O O . GLU A 1 81 ? -31.767 2.952 18.706 1.00 92.94 81 GLU A O 1
ATOM 672 N N . THR A 1 82 ? -33.898 2.579 19.318 1.00 92.81 82 THR A N 1
ATOM 673 C CA . THR A 1 82 ? -33.578 1.547 20.314 1.00 92.81 82 THR A CA 1
ATOM 674 C C . THR A 1 82 ? -32.873 0.356 19.666 1.00 92.81 82 THR A C 1
ATOM 676 O O . THR A 1 82 ? -31.843 -0.092 20.165 1.00 92.81 82 THR A O 1
ATOM 679 N N . LEU A 1 83 ? -33.384 -0.131 18.531 1.00 91.75 83 LEU A N 1
ATOM 680 C CA . LEU A 1 83 ? -32.783 -1.258 17.813 1.00 91.75 83 LEU A CA 1
ATOM 681 C C . LEU A 1 83 ? -31.380 -0.928 17.292 1.00 91.75 83 LEU A C 1
ATOM 683 O O . LEU A 1 83 ? -30.464 -1.725 17.478 1.00 91.75 83 LEU A O 1
ATOM 687 N N . ARG A 1 84 ? -31.189 0.246 16.677 1.00 92.94 84 ARG A N 1
ATOM 688 C CA . ARG A 1 84 ? -29.886 0.676 16.145 1.00 92.94 84 ARG A CA 1
ATOM 689 C C . ARG A 1 84 ? -28.842 0.839 17.253 1.00 92.94 84 ARG A C 1
ATOM 691 O O . ARG A 1 84 ? -27.706 0.417 17.058 1.00 92.94 84 ARG A O 1
ATOM 698 N N . ARG A 1 85 ? -29.223 1.365 18.428 1.00 94.88 85 ARG A N 1
ATOM 699 C CA . ARG A 1 85 ? -28.347 1.414 19.616 1.00 94.88 85 ARG A CA 1
ATOM 700 C C . ARG A 1 85 ? -27.900 0.023 20.048 1.00 94.88 85 ARG A C 1
ATOM 702 O O . ARG A 1 85 ? -26.707 -0.213 20.173 1.00 94.88 85 ARG A O 1
ATOM 709 N N . VAL A 1 86 ? -28.848 -0.894 20.243 1.00 93.56 86 VAL A N 1
ATOM 710 C CA . VAL A 1 86 ? -28.555 -2.260 20.708 1.00 93.56 86 VAL A CA 1
ATOM 711 C C . VAL A 1 86 ? -27.658 -2.996 19.717 1.00 93.56 86 VAL A C 1
ATOM 713 O O . VAL A 1 86 ? -26.747 -3.707 20.122 1.00 93.56 86 VAL A O 1
ATOM 716 N N . LEU A 1 87 ? -27.884 -2.804 18.419 1.00 92.69 87 LEU A N 1
ATOM 717 C CA . LEU A 1 87 ? -27.082 -3.428 17.369 1.00 92.69 87 LEU A CA 1
ATOM 718 C C . LEU A 1 87 ? -25.663 -2.867 17.301 1.00 92.69 87 LEU A C 1
ATOM 720 O O . LEU A 1 87 ? -24.719 -3.638 17.153 1.00 92.69 87 LEU A O 1
ATOM 724 N N . LEU A 1 88 ? -25.505 -1.549 17.440 1.00 95.12 88 LEU A N 1
ATOM 725 C CA . LEU A 1 88 ? -24.187 -0.924 17.524 1.00 95.12 88 LEU A CA 1
ATOM 726 C C . LEU A 1 88 ? -23.428 -1.391 18.775 1.00 95.12 88 LEU A C 1
ATOM 728 O O . LEU A 1 88 ? -22.238 -1.695 18.682 1.00 95.12 88 LEU A O 1
ATOM 732 N N . ASP A 1 89 ? -24.111 -1.492 19.919 1.00 94.75 89 ASP A N 1
ATOM 733 C CA . ASP A 1 89 ? -23.533 -2.026 21.156 1.00 94.75 89 ASP A CA 1
ATOM 734 C C . ASP A 1 89 ? -23.096 -3.476 20.961 1.00 94.75 89 ASP A C 1
ATOM 736 O O . ASP A 1 89 ? -21.959 -3.811 21.266 1.00 94.75 89 ASP A O 1
ATOM 740 N N . ALA A 1 90 ? -23.965 -4.318 20.395 1.00 92.12 90 ALA A N 1
ATOM 741 C CA . ALA A 1 90 ? -23.685 -5.727 20.151 1.00 92.12 90 ALA A CA 1
ATOM 742 C C . ALA A 1 90 ? -22.467 -5.915 19.240 1.00 92.12 90 ALA A C 1
ATOM 744 O O . ALA A 1 90 ? -21.556 -6.659 19.593 1.00 92.12 90 ALA A O 1
ATOM 745 N N . ALA A 1 91 ? -22.413 -5.200 18.112 1.00 92.75 91 ALA A N 1
ATOM 746 C CA . ALA A 1 91 ? -21.280 -5.266 17.195 1.00 92.75 91 ALA A CA 1
ATOM 747 C C . ALA A 1 91 ? -19.986 -4.776 17.861 1.00 92.75 91 ALA A C 1
ATOM 749 O O . ALA A 1 91 ? -18.927 -5.372 17.672 1.00 92.75 91 ALA A O 1
ATOM 750 N N . THR A 1 92 ? -20.060 -3.700 18.652 1.00 95.00 92 THR A N 1
ATOM 751 C CA . THR A 1 92 ? -18.892 -3.134 19.345 1.00 95.00 92 THR A CA 1
ATOM 752 C C . THR A 1 92 ? -18.406 -4.055 20.462 1.00 95.00 92 THR A C 1
ATOM 754 O O . THR A 1 92 ? -17.206 -4.271 20.581 1.00 95.00 92 THR A O 1
ATOM 757 N N . SER A 1 93 ? -19.307 -4.643 21.250 1.00 93.31 93 SER A N 1
ATOM 758 C CA . SER A 1 93 ? -18.963 -5.634 22.274 1.00 93.31 93 SER A CA 1
ATOM 759 C C . SER A 1 93 ? -18.383 -6.898 21.657 1.00 93.31 93 SER A C 1
ATOM 761 O O . SER A 1 93 ? -17.379 -7.402 22.150 1.00 93.31 93 SER A O 1
ATOM 763 N N . GLU A 1 94 ? -18.953 -7.374 20.548 1.00 91.38 94 GLU A N 1
ATOM 764 C CA . GLU A 1 94 ? -18.387 -8.502 19.818 1.00 91.38 94 GLU A CA 1
ATOM 765 C C . GLU A 1 94 ? -16.973 -8.156 19.351 1.00 91.38 94 GLU A C 1
ATOM 767 O O . GLU A 1 94 ? -16.049 -8.894 19.666 1.00 91.38 94 GLU A O 1
ATOM 772 N N . LEU A 1 95 ? -16.753 -6.999 18.720 1.00 92.88 95 LEU A N 1
ATOM 773 C CA . LEU A 1 95 ? -15.414 -6.534 18.352 1.00 92.88 95 LEU A CA 1
ATOM 774 C C . LEU A 1 95 ? -14.465 -6.424 19.558 1.00 92.88 95 LEU A C 1
ATOM 776 O O . LEU A 1 95 ? -13.313 -6.834 19.458 1.00 92.88 95 LEU A O 1
ATOM 780 N N . ASP A 1 96 ? -14.922 -5.911 20.696 1.00 93.81 96 ASP A N 1
ATOM 781 C CA . ASP A 1 96 ? -14.109 -5.780 21.909 1.00 93.81 96 ASP A CA 1
ATOM 782 C C . ASP A 1 96 ? -13.669 -7.149 22.450 1.00 93.81 96 ASP A C 1
ATOM 784 O O . ASP A 1 96 ? -12.509 -7.326 22.819 1.00 93.81 96 ASP A O 1
ATOM 788 N N . GLU A 1 97 ? -14.563 -8.138 22.450 1.00 91.62 97 GLU A N 1
ATOM 789 C CA . GLU A 1 97 ? -14.283 -9.503 22.910 1.00 91.62 97 GLU A CA 1
ATOM 790 C C . GLU A 1 97 ? -13.438 -10.297 21.911 1.00 91.62 97 GLU A C 1
ATOM 792 O O . GLU A 1 97 ? -12.620 -11.143 22.280 1.00 91.62 97 GLU A O 1
ATOM 797 N N . THR A 1 98 ? -13.667 -10.052 20.624 1.00 89.56 98 THR A N 1
ATOM 798 C CA . THR A 1 98 ? -13.237 -10.936 19.545 1.00 89.56 98 THR A CA 1
ATOM 799 C C . THR A 1 98 ? -12.072 -10.371 18.743 1.00 89.56 98 THR A C 1
ATOM 801 O O . THR A 1 98 ? -11.250 -11.113 18.202 1.00 89.56 98 THR A O 1
ATOM 804 N N . GLY A 1 99 ? -12.025 -9.055 18.599 1.00 89.75 99 GLY A N 1
ATOM 805 C CA . GLY A 1 99 ? -11.147 -8.352 17.679 1.00 89.75 99 GLY A CA 1
ATOM 806 C C . GLY A 1 99 ? -11.504 -8.535 16.192 1.00 89.75 99 GLY A C 1
ATOM 807 O O . GLY A 1 99 ? -10.885 -7.930 15.312 1.00 89.75 99 GLY A O 1
ATOM 808 N N . VAL A 1 100 ? -12.487 -9.368 15.862 1.00 87.38 100 VAL A N 1
ATOM 809 C CA . VAL A 1 100 ? -12.880 -9.612 14.472 1.00 87.38 100 VAL A CA 1
ATOM 810 C C . VAL A 1 100 ? -13.980 -8.635 14.075 1.00 87.38 100 VAL A C 1
ATOM 812 O O . VAL A 1 100 ? -14.990 -8.526 14.765 1.00 87.38 100 VAL A O 1
ATOM 815 N N . ALA A 1 101 ? -13.786 -7.965 12.940 1.00 89.12 101 ALA A N 1
ATOM 816 C CA . ALA A 1 101 ? -14.791 -7.146 12.277 1.00 89.12 101 ALA A CA 1
ATOM 817 C C . ALA A 1 101 ? -15.035 -7.706 10.873 1.00 89.12 101 ALA A C 1
ATOM 819 O O . ALA A 1 101 ? -14.093 -7.817 10.085 1.00 89.12 101 ALA A O 1
ATOM 820 N N . THR A 1 102 ? -16.281 -8.054 10.549 1.00 88.75 102 THR A N 1
ATOM 821 C CA . THR A 1 102 ? -16.650 -8.377 9.163 1.00 88.75 102 THR A CA 1
ATOM 822 C C . THR A 1 102 ? -16.927 -7.101 8.378 1.00 88.75 102 THR A C 1
ATOM 824 O O . THR A 1 102 ? -17.255 -6.058 8.951 1.00 88.75 102 THR A O 1
ATOM 827 N N . GLY A 1 103 ? -16.853 -7.181 7.046 1.00 86.88 103 GLY A N 1
ATOM 828 C CA . GLY A 1 103 ? -17.213 -6.049 6.191 1.00 86.88 103 GLY A CA 1
ATOM 829 C C . GLY A 1 103 ? -18.633 -5.539 6.462 1.00 86.88 103 GLY A C 1
ATOM 830 O O . GLY A 1 103 ? -18.855 -4.333 6.559 1.00 86.88 103 GLY A O 1
ATOM 831 N N . ARG A 1 104 ? -19.575 -6.461 6.700 1.00 90.62 104 ARG A N 1
ATOM 832 C CA . ARG A 1 104 ? -20.955 -6.155 7.090 1.00 90.62 104 ARG A CA 1
ATOM 833 C C . ARG A 1 104 ? -21.026 -5.388 8.411 1.00 90.62 104 ARG A C 1
ATOM 835 O O . ARG A 1 104 ? -21.693 -4.357 8.458 1.00 90.62 104 ARG A O 1
ATOM 842 N N . MET A 1 105 ? -20.344 -5.860 9.461 1.00 92.56 105 MET A N 1
ATOM 843 C CA . MET A 1 105 ? -20.329 -5.179 10.764 1.00 92.56 105 MET A CA 1
ATOM 844 C C . MET A 1 105 ? -19.831 -3.738 10.635 1.00 92.56 105 MET A C 1
ATOM 846 O O . MET A 1 105 ? -20.415 -2.840 11.239 1.00 92.56 105 MET A O 1
ATOM 850 N N . ILE A 1 106 ? -18.797 -3.509 9.814 1.00 94.25 106 ILE A N 1
ATOM 851 C CA . ILE A 1 106 ? -18.258 -2.168 9.556 1.00 94.25 106 ILE A CA 1
ATOM 852 C C . ILE A 1 106 ? -19.333 -1.286 8.918 1.00 94.25 106 ILE A C 1
ATOM 854 O O . ILE A 1 106 ? -19.680 -0.252 9.485 1.00 94.25 106 ILE A O 1
ATOM 858 N N . MET A 1 107 ? -19.900 -1.711 7.786 1.00 92.44 107 MET A N 1
ATOM 859 C CA . MET A 1 107 ? -20.897 -0.926 7.044 1.00 92.44 107 MET A CA 1
ATOM 860 C C . MET A 1 107 ? -22.110 -0.573 7.904 1.00 92.44 107 MET A C 1
ATOM 862 O O . MET A 1 107 ? -22.508 0.585 8.002 1.00 92.44 107 MET A O 1
ATOM 866 N N . ILE A 1 108 ? -22.650 -1.568 8.598 1.00 92.56 108 ILE A N 1
ATOM 867 C CA . ILE A 1 108 ? -23.828 -1.406 9.442 1.00 92.56 108 ILE A CA 1
ATOM 868 C C . ILE A 1 108 ? -23.559 -0.491 10.638 1.00 92.56 108 ILE A C 1
ATOM 870 O O . ILE A 1 108 ? -24.421 0.299 11.027 1.00 92.56 108 ILE A O 1
ATOM 874 N N . SER A 1 109 ? -22.378 -0.592 11.247 1.00 96.12 109 SER A N 1
ATOM 875 C CA . SER A 1 109 ? -22.030 0.254 12.387 1.00 96.12 109 SER A CA 1
ATOM 876 C C . SER A 1 109 ? -21.887 1.715 11.970 1.00 96.12 109 SER A C 1
ATOM 878 O O . SER A 1 109 ? -22.388 2.588 12.677 1.00 96.12 109 SER A O 1
ATOM 880 N N . LEU A 1 110 ? -21.291 1.990 10.803 1.00 95.81 110 LEU A N 1
ATOM 881 C CA . LEU A 1 110 ? -21.229 3.344 10.244 1.00 95.81 110 LEU A CA 1
ATOM 882 C C . LEU A 1 110 ? -22.627 3.911 9.956 1.00 95.81 110 LEU A C 1
ATOM 884 O O . LEU A 1 110 ? -22.911 5.042 10.355 1.00 95.81 110 LEU A O 1
ATOM 888 N N . ASP A 1 111 ? -23.512 3.119 9.344 1.00 92.81 111 ASP A N 1
ATOM 889 C CA . ASP A 1 111 ? -24.895 3.525 9.060 1.00 92.81 111 ASP A CA 1
ATOM 890 C C . ASP A 1 111 ? -25.662 3.848 10.351 1.00 92.81 111 ASP A C 1
ATOM 892 O O . ASP A 1 111 ? -26.381 4.847 10.439 1.00 92.81 111 ASP A O 1
ATOM 896 N N . ASN A 1 112 ? -25.496 3.021 11.389 1.00 94.31 112 ASN A N 1
ATOM 897 C CA . ASN A 1 112 ? -26.114 3.259 12.692 1.00 94.31 112 ASN A CA 1
ATOM 898 C C . ASN A 1 112 ? -25.565 4.512 13.369 1.00 94.31 112 ASN A C 1
ATOM 900 O O . ASN A 1 112 ? -26.343 5.289 13.922 1.00 94.31 112 ASN A O 1
ATOM 904 N N . LEU A 1 113 ? -24.257 4.746 13.290 1.00 95.44 113 LEU A N 1
ATOM 905 C CA . LEU A 1 113 ? -23.631 5.953 13.818 1.00 95.44 113 LEU A CA 1
ATOM 906 C C . LEU A 1 113 ? -24.138 7.217 13.120 1.00 95.44 113 LEU A C 1
ATOM 908 O O . LEU A 1 113 ? -24.473 8.184 13.803 1.00 95.44 113 LEU A O 1
ATOM 912 N N . GLU A 1 114 ? -24.237 7.224 11.788 1.00 92.38 114 GLU A N 1
ATOM 913 C CA . GLU A 1 114 ? -24.749 8.384 11.049 1.00 92.38 114 GLU A CA 1
ATOM 914 C C . GLU A 1 114 ? -26.225 8.653 11.381 1.00 92.38 114 GLU A C 1
ATOM 916 O O . GLU A 1 114 ? -26.614 9.799 11.640 1.00 92.38 114 GLU A O 1
ATOM 921 N N . TRP A 1 115 ? -27.037 7.596 11.470 1.00 91.75 115 TRP A N 1
ATOM 922 C CA . TRP A 1 115 ? -28.449 7.708 11.826 1.00 91.75 115 TRP A CA 1
ATOM 923 C C . TRP A 1 115 ? -28.656 8.239 13.250 1.00 91.75 115 TRP A C 1
ATOM 925 O O . TRP A 1 115 ? -29.454 9.161 13.443 1.00 91.75 115 TRP A O 1
ATOM 935 N N . LEU A 1 116 ? -27.935 7.708 14.245 1.00 92.31 116 LEU A N 1
ATOM 936 C CA . LEU A 1 116 ? -28.018 8.162 15.641 1.00 92.31 116 LEU A CA 1
ATOM 937 C C . LEU A 1 116 ? -27.498 9.600 15.789 1.00 92.31 116 LEU A C 1
ATOM 939 O O . LEU A 1 116 ? -28.124 10.427 16.457 1.00 92.31 116 LEU A O 1
ATOM 943 N N . TRP A 1 117 ? -26.417 9.940 15.083 1.00 90.31 117 TRP A N 1
ATOM 944 C CA . TRP A 1 117 ? -25.861 11.291 15.081 1.00 90.31 117 TRP A CA 1
ATOM 945 C C . TRP A 1 117 ? -26.838 12.334 14.534 1.00 90.31 117 TRP A C 1
ATOM 947 O O . TRP A 1 117 ? -26.986 13.408 15.122 1.00 90.31 117 TRP A O 1
ATOM 957 N N . SER A 1 118 ? -27.565 12.016 13.456 1.00 88.56 118 SER A N 1
ATOM 958 C CA . SER A 1 118 ? -28.607 12.902 12.904 1.00 88.56 118 SER A CA 1
ATOM 959 C C . SER A 1 118 ? -29.718 13.247 13.910 1.00 88.56 118 SER A C 1
ATOM 961 O O . SER A 1 118 ? -30.404 14.255 13.751 1.00 88.56 118 SER A O 1
ATOM 963 N N . ARG A 1 119 ? -29.857 12.447 14.975 1.00 88.69 119 ARG A N 1
ATOM 964 C CA . ARG A 1 119 ? -30.824 12.620 16.070 1.00 88.69 119 ARG A CA 1
ATOM 965 C C . ARG A 1 119 ? -30.190 13.145 17.359 1.00 88.69 119 ARG A C 1
ATOM 967 O O . ARG A 1 119 ? -30.835 13.172 18.401 1.00 88.69 119 ARG A O 1
ATOM 974 N N . GLY A 1 120 ? -28.950 13.626 17.278 1.00 87.62 120 GLY A N 1
ATOM 975 C CA . GLY A 1 120 ? -28.260 14.313 18.367 1.00 87.62 120 GLY A CA 1
ATOM 976 C C . GLY A 1 120 ? -27.530 13.399 19.349 1.00 87.62 120 GLY A C 1
ATOM 977 O O . GLY A 1 120 ? -27.048 13.891 20.367 1.00 87.62 120 GLY A O 1
ATOM 978 N N . GLU A 1 121 ? -27.408 12.100 19.066 1.00 90.12 121 GLU A N 1
ATOM 979 C CA . GLU A 1 121 ? -26.637 11.181 19.904 1.00 90.12 121 GLU A CA 1
ATOM 980 C C . GLU A 1 121 ? -25.180 11.091 19.438 1.00 90.12 121 GLU A C 1
ATOM 982 O O . GLU A 1 121 ? -24.885 10.659 18.325 1.00 90.12 121 GLU A O 1
ATOM 987 N N . ALA A 1 122 ? -24.257 11.483 20.316 1.00 89.50 122 ALA A N 1
ATOM 988 C CA . ALA A 1 122 ? -22.821 11.427 20.072 1.00 89.50 122 ALA A CA 1
ATOM 989 C C . ALA A 1 122 ? -22.227 10.121 20.622 1.00 89.50 122 ALA A C 1
ATOM 991 O O . ALA A 1 122 ? -22.210 9.909 21.834 1.00 89.50 122 ALA A O 1
ATOM 992 N N . ARG A 1 123 ? -21.697 9.268 19.741 1.00 92.44 123 ARG A N 1
ATOM 993 C CA . ARG A 1 123 ? -21.043 7.994 20.092 1.00 92.44 123 ARG A CA 1
ATOM 994 C C . ARG A 1 123 ? -19.567 8.044 19.711 1.00 92.44 123 ARG A C 1
ATOM 996 O O . ARG A 1 123 ? -19.159 7.532 18.674 1.00 92.44 123 ARG A O 1
ATOM 1003 N N . VAL A 1 124 ? -18.792 8.788 20.507 1.00 93.69 124 VAL A N 1
ATOM 1004 C CA . VAL A 1 124 ? -17.400 9.163 20.190 1.00 93.69 124 VAL A CA 1
ATOM 1005 C C . VAL A 1 124 ? -16.525 7.932 19.985 1.00 93.69 124 VAL A C 1
ATOM 1007 O O . VAL A 1 124 ? -15.893 7.799 18.939 1.00 93.69 124 VAL A O 1
ATOM 1010 N N . ARG A 1 125 ? -16.517 7.018 20.961 1.00 94.12 125 ARG A N 1
ATOM 1011 C CA . ARG A 1 125 ? -15.693 5.808 20.926 1.00 94.12 125 ARG A CA 1
ATOM 1012 C C . ARG A 1 125 ? -16.019 4.957 19.704 1.00 94.12 125 ARG A C 1
ATOM 1014 O O . ARG A 1 125 ? -15.119 4.576 18.966 1.00 94.12 125 ARG A O 1
ATOM 1021 N N . GLU A 1 126 ? -17.294 4.682 19.472 1.00 96.25 126 GLU A N 1
ATOM 1022 C CA . GLU A 1 126 ? -17.759 3.839 18.374 1.00 96.25 126 GLU A CA 1
ATOM 1023 C C . GLU A 1 126 ? -17.466 4.482 17.015 1.00 96.25 126 GLU A C 1
ATOM 1025 O O . GLU A 1 126 ? -17.034 3.786 16.099 1.00 96.25 126 GLU A O 1
ATOM 1030 N N . ALA A 1 127 ? -17.611 5.807 16.890 1.00 96.88 127 ALA A N 1
ATOM 1031 C CA . ALA A 1 127 ? -17.233 6.533 15.679 1.00 96.88 127 ALA A CA 1
ATOM 1032 C C . ALA A 1 127 ? -15.735 6.412 15.368 1.00 96.88 127 ALA A C 1
ATOM 1034 O O . ALA A 1 127 ? -15.366 6.212 14.210 1.00 96.88 127 ALA A O 1
ATOM 1035 N N . LEU A 1 128 ? -14.878 6.487 16.391 1.00 97.19 128 LEU A N 1
ATOM 1036 C CA . LEU A 1 128 ? -13.435 6.294 16.243 1.00 97.19 128 LEU A CA 1
ATOM 1037 C C . LEU A 1 128 ? -13.089 4.837 15.904 1.00 97.19 128 LEU A C 1
ATOM 1039 O O . LEU A 1 128 ? -12.292 4.594 15.007 1.00 97.19 128 LEU A O 1
ATOM 1043 N N . VAL A 1 129 ? -13.703 3.859 16.570 1.00 96.31 129 VAL A N 1
ATOM 1044 C CA . VAL A 1 129 ? -13.433 2.431 16.340 1.00 96.31 129 VAL A CA 1
ATOM 1045 C C . VAL A 1 129 ? -13.883 1.994 14.948 1.00 96.31 129 VAL A C 1
ATOM 1047 O O . VAL A 1 129 ? -13.077 1.497 14.162 1.00 96.31 129 VAL A O 1
ATOM 1050 N N . TRP A 1 130 ? -15.153 2.202 14.606 1.00 97.31 130 TRP A N 1
ATOM 1051 C CA . TRP A 1 130 ? -15.697 1.734 13.331 1.00 97.31 130 TRP A CA 1
ATOM 1052 C C . TRP A 1 130 ? -15.181 2.546 12.152 1.00 97.31 130 TRP A C 1
ATOM 1054 O O . TRP A 1 130 ? -14.893 1.978 11.099 1.00 97.31 130 TRP A O 1
ATOM 1064 N N . GLY A 1 131 ? -14.969 3.851 12.341 1.00 96.50 131 GLY A N 1
ATOM 1065 C CA . GLY A 1 131 ? -14.312 4.683 11.342 1.00 96.50 131 GLY A CA 1
ATOM 1066 C C . GLY A 1 131 ? -12.880 4.216 11.051 1.00 96.50 131 GLY A C 1
ATOM 1067 O O . GLY A 1 131 ? -12.480 4.174 9.890 1.00 96.50 131 GLY A O 1
ATOM 1068 N N . ARG A 1 132 ? -12.127 3.792 12.076 1.00 95.75 132 ARG A N 1
ATOM 1069 C CA . ARG A 1 132 ? -10.778 3.229 11.922 1.00 95.75 132 ARG A CA 1
ATOM 1070 C C . ARG A 1 132 ? -10.802 1.932 11.111 1.00 95.75 132 ARG A C 1
ATOM 1072 O O . ARG A 1 132 ? -10.081 1.816 10.127 1.00 95.75 132 ARG A O 1
ATOM 1079 N N . TYR A 1 133 ? -11.656 0.975 11.476 1.00 94.38 133 TYR A N 1
ATOM 1080 C CA . TYR A 1 133 ? -11.794 -0.273 10.713 1.00 94.38 133 TYR A CA 1
ATOM 1081 C C . TYR A 1 133 ? -12.229 -0.023 9.265 1.00 94.38 133 TYR A C 1
ATOM 1083 O O . TYR A 1 133 ? -11.755 -0.703 8.357 1.00 94.38 133 TYR A O 1
ATOM 1091 N N . ALA A 1 134 ? -13.071 0.985 9.032 1.00 93.81 134 ALA A N 1
ATOM 1092 C CA . ALA A 1 134 ? -13.443 1.403 7.689 1.00 93.81 134 ALA A CA 1
ATOM 1093 C C . ALA A 1 134 ? -12.269 2.007 6.909 1.00 93.81 134 ALA A C 1
ATOM 1095 O O . ALA A 1 134 ? -12.141 1.714 5.729 1.00 93.81 134 ALA A O 1
ATOM 1096 N N . LEU A 1 135 ? -11.392 2.799 7.536 1.00 92.62 135 LEU A N 1
ATOM 1097 C CA . LEU A 1 135 ? -10.188 3.325 6.878 1.00 92.62 135 LEU A CA 1
ATOM 1098 C C . LEU A 1 135 ? -9.253 2.209 6.402 1.00 92.62 135 LEU A C 1
ATOM 1100 O O . LEU A 1 135 ? -8.669 2.340 5.332 1.00 92.62 135 LEU A O 1
ATOM 1104 N N . VAL A 1 136 ? -9.142 1.123 7.169 1.00 89.12 136 VAL A N 1
ATOM 1105 C CA . VAL A 1 136 ? -8.279 -0.020 6.837 1.00 89.12 136 VAL A CA 1
ATOM 1106 C C . VAL A 1 136 ? -8.928 -0.927 5.784 1.00 89.12 136 VAL A C 1
ATOM 1108 O O . VAL A 1 136 ? -8.302 -1.250 4.780 1.00 89.12 136 VAL A O 1
ATOM 1111 N N . ALA A 1 137 ? -10.183 -1.341 5.992 1.00 85.44 137 ALA A N 1
ATOM 1112 C CA . ALA A 1 137 ? -10.847 -2.331 5.136 1.00 85.44 137 ALA A CA 1
ATOM 1113 C C . ALA A 1 137 ? -11.477 -1.726 3.871 1.00 85.44 137 ALA A C 1
ATOM 1115 O O . ALA A 1 137 ? -11.486 -2.357 2.817 1.00 85.44 137 ALA A O 1
ATOM 1116 N N . PHE A 1 138 ? -12.005 -0.502 3.965 1.00 86.25 138 PHE A N 1
ATOM 1117 C CA . PHE A 1 138 ? -12.687 0.201 2.875 1.00 86.25 138 PHE A CA 1
ATOM 1118 C C . PHE A 1 138 ? -12.290 1.688 2.853 1.00 86.25 138 PHE A C 1
ATOM 1120 O O . PHE A 1 138 ? -13.137 2.547 3.130 1.00 86.25 138 PHE A O 1
ATOM 1127 N N . PRO A 1 139 ? -11.028 2.032 2.517 1.00 86.31 139 PRO A N 1
ATOM 1128 C CA . PRO A 1 139 ? -10.486 3.383 2.697 1.00 86.31 139 PRO A CA 1
ATOM 1129 C C . PRO A 1 139 ? -11.377 4.506 2.152 1.00 86.31 139 PRO A C 1
ATOM 1131 O O . PRO A 1 139 ? -11.540 5.540 2.797 1.00 86.31 139 PRO A O 1
ATOM 1134 N N . SER A 1 140 ? -12.032 4.291 1.006 1.00 83.94 140 SER A N 1
ATOM 1135 C CA . SER A 1 140 ? -12.940 5.276 0.403 1.00 83.94 140 SER A CA 1
ATOM 1136 C C . SER A 1 140 ? -14.200 5.551 1.236 1.00 83.94 140 SER A C 1
ATOM 1138 O O . SER A 1 140 ? -14.700 6.678 1.239 1.00 83.94 140 SER A O 1
ATOM 1140 N N . ILE A 1 141 ? -14.711 4.547 1.950 1.00 89.31 141 ILE A N 1
ATOM 1141 C CA . ILE A 1 141 ? -15.863 4.655 2.851 1.00 89.31 141 ILE A CA 1
ATOM 1142 C C . ILE A 1 141 ? -15.416 5.291 4.166 1.00 89.31 141 ILE A C 1
ATOM 1144 O O . ILE A 1 141 ? -16.009 6.283 4.593 1.00 89.31 141 ILE A O 1
ATOM 1148 N N . GLY A 1 142 ? -14.324 4.794 4.758 1.00 90.81 142 GLY A N 1
ATOM 1149 C CA . GLY A 1 142 ? -13.748 5.366 5.979 1.00 90.81 142 GLY A CA 1
ATOM 1150 C C . GLY A 1 142 ? -13.399 6.848 5.822 1.00 90.81 142 GLY A C 1
ATOM 1151 O O . GLY A 1 142 ? -13.747 7.668 6.670 1.00 90.81 142 GLY A O 1
ATOM 1152 N N . PHE A 1 143 ? -12.813 7.230 4.685 1.00 90.25 143 PHE A N 1
ATOM 1153 C CA . PHE A 1 143 ? -12.486 8.623 4.390 1.00 90.25 143 PHE A CA 1
ATOM 1154 C C . PHE A 1 143 ? -13.732 9.512 4.267 1.00 90.25 143 PHE A C 1
ATOM 1156 O O . PHE A 1 143 ? -13.766 10.608 4.826 1.00 90.25 143 PHE A O 1
ATOM 1163 N N . ARG A 1 144 ? -14.800 9.043 3.603 1.00 91.25 144 ARG A N 1
ATOM 1164 C CA . ARG A 1 144 ? -16.081 9.779 3.541 1.00 91.25 144 ARG A CA 1
ATOM 1165 C C . ARG A 1 144 ? -16.733 9.950 4.913 1.00 91.25 144 ARG A C 1
ATOM 1167 O O . ARG A 1 144 ? -17.491 10.900 5.101 1.00 91.25 144 ARG A O 1
ATOM 1174 N N . PHE A 1 145 ? -16.430 9.066 5.861 1.00 94.69 145 PHE A N 1
ATOM 1175 C CA . PHE A 1 145 ? -16.936 9.133 7.227 1.00 94.69 145 PHE A CA 1
ATOM 1176 C C . PHE A 1 145 ? -16.170 10.131 8.119 1.00 94.69 145 PHE A C 1
ATOM 1178 O O . PHE A 1 145 ? -16.711 10.600 9.122 1.00 94.69 145 PHE A O 1
ATOM 1185 N N . LEU A 1 146 ? -14.958 10.556 7.735 1.00 95.31 146 LEU A N 1
ATOM 1186 C CA . LEU A 1 146 ? -14.126 11.494 8.506 1.00 95.31 146 LEU A CA 1
ATOM 1187 C C . LEU A 1 146 ? -14.866 12.761 8.992 1.00 95.31 146 LEU A C 1
ATOM 1189 O O . LEU A 1 146 ? -14.732 13.099 10.172 1.00 95.31 146 LEU A O 1
ATOM 1193 N N . PRO A 1 147 ? -15.677 13.470 8.176 1.00 94.94 147 PRO A N 1
ATOM 1194 C CA . PRO A 1 147 ? -16.394 14.654 8.648 1.00 94.94 147 PRO A CA 1
ATOM 1195 C C . PRO A 1 147 ? -17.357 14.363 9.808 1.00 94.94 147 PRO A C 1
ATOM 1197 O O . PRO A 1 147 ? -17.613 15.247 10.625 1.00 94.94 147 PRO A O 1
ATOM 1200 N N . ARG A 1 148 ? -17.899 13.139 9.894 1.00 94.12 148 ARG A N 1
ATOM 1201 C CA . ARG A 1 148 ? -18.801 12.720 10.981 1.00 94.12 148 ARG A CA 1
ATOM 1202 C C . ARG A 1 148 ? -18.006 12.487 12.254 1.00 94.12 148 ARG A C 1
ATOM 1204 O O . ARG A 1 148 ? -18.396 13.010 13.293 1.00 94.12 148 ARG A O 1
ATOM 1211 N N . VAL A 1 149 ? -16.857 11.818 12.152 1.00 95.94 149 VAL A N 1
ATOM 1212 C CA . VAL A 1 149 ? -15.920 11.643 13.273 1.00 95.94 149 VAL A CA 1
ATOM 1213 C C . VAL A 1 149 ? -15.506 12.997 13.849 1.00 95.94 149 VAL A C 1
ATOM 1215 O O . VAL A 1 149 ? -15.653 13.219 15.047 1.00 95.94 149 VAL A O 1
ATOM 1218 N N . LEU A 1 150 ? -15.076 13.942 13.005 1.00 95.81 150 LEU A N 1
ATOM 1219 C CA . LEU A 1 150 ? -14.696 15.290 13.449 1.00 95.81 150 LEU A CA 1
ATOM 1220 C C . LEU A 1 150 ? -15.878 16.059 14.061 1.00 95.81 150 LEU A C 1
ATOM 1222 O O . LEU A 1 150 ? -15.717 16.751 15.069 1.00 95.81 150 LEU A O 1
ATOM 1226 N N . GLY A 1 151 ? -17.074 15.922 13.479 1.00 93.44 151 GLY A N 1
ATOM 1227 C CA . GLY A 1 151 ? -18.300 16.525 13.999 1.00 93.44 151 GLY A CA 1
ATOM 1228 C C . GLY A 1 151 ? -18.654 16.025 15.401 1.00 93.44 151 GLY A C 1
ATOM 1229 O O . GLY A 1 151 ? -18.913 16.842 16.285 1.00 93.44 151 GLY A O 1
ATOM 1230 N N . ILE A 1 152 ? -18.606 14.707 15.610 1.00 91.31 152 ILE A N 1
ATOM 1231 C CA . ILE A 1 152 ? -18.839 14.055 16.906 1.00 91.31 152 ILE A CA 1
ATOM 1232 C C . ILE A 1 152 ? -17.761 14.471 17.912 1.00 91.31 152 ILE A C 1
ATOM 1234 O O . ILE A 1 152 ? -18.091 14.921 19.009 1.00 91.31 152 ILE A O 1
ATOM 1238 N N . TRP A 1 153 ? -16.487 14.399 17.513 1.00 93.56 153 TRP A N 1
ATOM 1239 C CA . TRP A 1 153 ? -15.340 14.770 18.343 1.00 93.56 153 TRP A CA 1
ATOM 1240 C C . TRP A 1 153 ? -15.462 16.201 18.867 1.00 93.56 153 TRP A C 1
ATOM 1242 O O . TRP A 1 153 ? -15.394 16.428 20.065 1.00 93.56 153 TRP A O 1
ATOM 1252 N N . SER A 1 154 ? -15.754 17.170 17.996 1.00 90.06 154 SER A N 1
ATOM 1253 C CA . SER A 1 154 ? -15.802 18.593 18.366 1.00 90.06 154 SER A CA 1
ATOM 1254 C C . SER A 1 154 ? -16.853 18.974 19.422 1.00 90.06 154 SER A C 1
ATOM 1256 O O . SER A 1 154 ? -16.764 20.061 19.994 1.00 90.06 154 SER A O 1
ATOM 1258 N N . ARG A 1 155 ? -17.860 18.122 19.669 1.00 83.44 155 ARG A N 1
ATOM 1259 C CA . ARG A 1 155 ? -18.991 18.414 20.569 1.00 83.44 155 ARG A CA 1
ATOM 1260 C C . ARG A 1 155 ? -18.963 17.637 21.883 1.00 83.44 155 ARG A C 1
ATOM 1262 O O . ARG A 1 155 ? -19.825 17.878 22.725 1.00 83.44 155 ARG A O 1
ATOM 1269 N N . ALA A 1 156 ? -18.024 16.714 22.052 1.00 81.81 156 ALA A N 1
ATOM 1270 C CA . ALA A 1 156 ? -17.942 15.866 23.233 1.00 81.81 156 ALA A CA 1
ATOM 1271 C C . ALA A 1 156 ? -16.861 16.346 24.212 1.00 81.81 156 ALA A C 1
ATOM 1273 O O . ALA A 1 156 ? -15.909 17.017 23.825 1.00 81.81 156 ALA A O 1
ATOM 1274 N N . GLU A 1 157 ? -16.968 15.963 25.482 1.00 82.25 157 GLU A N 1
ATOM 1275 C CA . GLU A 1 157 ? -15.812 15.957 26.386 1.00 82.25 157 GLU A CA 1
ATOM 1276 C C . GLU A 1 157 ? -14.981 14.696 26.127 1.00 82.25 157 GLU A C 1
ATOM 1278 O O . GLU A 1 157 ? -15.530 13.678 25.712 1.00 82.25 157 GLU A O 1
ATOM 1283 N N . HIS A 1 158 ? -13.657 14.769 26.288 1.00 87.56 158 HIS A N 1
ATOM 1284 C CA . HIS A 1 158 ? -12.757 13.676 25.900 1.00 87.56 158 HIS A CA 1
ATOM 1285 C C . HIS A 1 158 ? -12.090 13.106 27.145 1.00 87.56 158 HIS A C 1
ATOM 1287 O O . HIS A 1 158 ? -11.341 13.798 27.842 1.00 87.56 158 HIS A O 1
ATOM 1293 N N . SER A 1 159 ? -12.356 11.837 27.423 1.00 90.69 159 SER A N 1
ATOM 1294 C CA . SER A 1 159 ? -11.659 11.084 28.457 1.00 90.69 159 SER A CA 1
ATOM 1295 C C . SER A 1 159 ? -10.252 10.679 27.995 1.00 90.69 159 SER A C 1
ATOM 1297 O O . SER A 1 159 ? -9.910 10.747 26.813 1.00 90.69 159 SER A O 1
ATOM 1299 N N . GLY A 1 160 ? -9.420 10.199 28.925 1.00 90.00 160 GLY A N 1
ATOM 1300 C CA . GLY A 1 160 ? -8.127 9.602 28.567 1.00 90.00 160 GLY A CA 1
ATOM 1301 C C . GLY A 1 160 ? -8.263 8.366 27.670 1.00 90.00 160 GLY A C 1
ATOM 1302 O O . GLY A 1 160 ? -7.346 8.050 26.921 1.00 90.00 160 GLY A O 1
ATOM 1303 N N . GLU A 1 161 ? -9.411 7.691 27.718 1.00 94.19 161 GLU A N 1
ATOM 1304 C CA . GLU A 1 161 ? -9.719 6.573 26.835 1.00 94.19 161 GLU A CA 1
ATOM 1305 C C . GLU A 1 161 ? -10.036 7.061 25.416 1.00 94.19 161 GLU A C 1
ATOM 1307 O O . GLU A 1 161 ? -9.495 6.528 24.453 1.00 94.19 161 GLU A O 1
ATOM 1312 N N . ASP A 1 162 ? -10.819 8.133 25.275 1.00 95.31 162 ASP A N 1
ATOM 1313 C CA . ASP A 1 162 ? -11.132 8.719 23.964 1.00 95.31 162 ASP A CA 1
ATOM 1314 C C . ASP A 1 162 ? -9.866 9.199 23.243 1.00 95.31 162 ASP A C 1
ATOM 1316 O O . ASP A 1 162 ? -9.755 9.032 22.031 1.00 95.31 162 ASP A O 1
ATOM 1320 N N . LEU A 1 163 ? -8.879 9.720 23.985 1.00 96.94 163 LEU A N 1
ATOM 1321 C CA . LEU A 1 163 ? -7.576 10.111 23.431 1.00 96.94 163 LEU A CA 1
ATOM 1322 C C . LEU A 1 163 ? -6.774 8.924 22.866 1.00 96.94 163 LEU A C 1
ATOM 1324 O O . LEU A 1 163 ? -6.040 9.103 21.893 1.00 96.94 163 LEU A O 1
ATOM 1328 N N . LEU A 1 164 ? -6.901 7.730 23.456 1.00 97.94 164 LEU A N 1
ATOM 1329 C CA . LEU A 1 164 ? -6.254 6.511 22.960 1.00 97.94 164 LEU A CA 1
ATOM 1330 C C . LEU A 1 164 ? -6.874 6.086 21.621 1.00 97.94 164 LEU A C 1
ATOM 1332 O O . LEU A 1 164 ? -6.161 5.883 20.636 1.00 97.94 164 LEU A O 1
ATOM 1336 N N . TYR A 1 165 ? -8.207 6.001 21.567 1.00 97.75 165 TYR A N 1
ATOM 1337 C CA . TYR A 1 165 ? -8.927 5.647 20.339 1.00 97.75 165 TYR A CA 1
ATOM 1338 C C . TYR A 1 165 ? -8.758 6.711 19.249 1.00 97.75 165 TYR A C 1
ATOM 1340 O O . TYR A 1 165 ? -8.633 6.361 18.076 1.00 97.75 165 TYR A O 1
ATOM 1348 N N . SER A 1 166 ? -8.689 7.997 19.607 1.00 98.06 166 SER A N 1
ATOM 1349 C CA . SER A 1 166 ? -8.495 9.073 18.634 1.00 98.06 166 SER A CA 1
ATOM 1350 C C . SER A 1 166 ? -7.088 9.085 18.048 1.00 98.06 166 SER A C 1
ATOM 1352 O O . SER A 1 166 ? -6.941 9.305 16.847 1.00 98.06 166 SER A O 1
ATOM 1354 N N . ALA A 1 167 ? -6.058 8.783 18.847 1.00 98.31 167 ALA A N 1
ATOM 1355 C CA . ALA A 1 167 ? -4.697 8.601 18.350 1.00 98.31 167 ALA A CA 1
ATOM 1356 C C . ALA A 1 167 ? -4.588 7.375 17.428 1.00 98.31 167 ALA A C 1
ATOM 1358 O O . ALA A 1 167 ? -3.945 7.452 16.383 1.00 98.31 167 ALA A O 1
ATOM 1359 N N . SER A 1 168 ? -5.264 6.273 17.773 1.00 97.69 168 SER A N 1
ATOM 1360 C CA . SER A 1 168 ? -5.340 5.076 16.926 1.00 97.69 168 SER A CA 1
ATOM 1361 C C . SER A 1 168 ? -6.027 5.362 15.584 1.00 97.69 168 SER A C 1
ATOM 1363 O O . SER A 1 168 ? -5.495 5.006 14.534 1.00 97.69 168 SER A O 1
ATOM 1365 N N . TYR A 1 169 ? -7.154 6.082 15.594 1.00 98.12 169 TYR A N 1
ATOM 1366 C CA . TYR A 1 169 ? -7.827 6.528 14.371 1.00 98.12 169 TYR A CA 1
ATOM 1367 C C . TYR A 1 169 ? -6.949 7.478 13.546 1.00 98.12 169 TYR A C 1
ATOM 1369 O O . TYR A 1 169 ? -6.853 7.325 12.334 1.00 98.12 169 TYR A O 1
ATOM 1377 N N . ALA A 1 170 ? -6.297 8.458 14.183 1.00 98.12 170 ALA A N 1
ATOM 1378 C CA . ALA A 1 170 ? -5.450 9.436 13.499 1.00 98.12 170 ALA A CA 1
ATOM 1379 C C . ALA A 1 170 ? -4.253 8.782 12.794 1.00 98.12 170 ALA A C 1
ATOM 1381 O O . ALA A 1 170 ? -3.889 9.209 11.699 1.00 98.12 170 ALA A O 1
ATOM 1382 N N . ARG A 1 171 ? -3.674 7.731 13.390 1.00 96.81 171 ARG A N 1
ATOM 1383 C CA . ARG A 1 171 ? -2.651 6.904 12.743 1.00 96.81 171 ARG A CA 1
ATOM 1384 C C . ARG A 1 171 ? -3.181 6.298 11.443 1.00 96.81 171 ARG A C 1
ATOM 1386 O O . ARG A 1 171 ? -2.618 6.574 10.390 1.00 96.81 171 ARG A O 1
ATOM 1393 N N . ASP A 1 172 ? -4.279 5.545 11.510 1.00 95.75 172 ASP A N 1
ATOM 1394 C CA . ASP A 1 172 ? -4.836 4.848 10.337 1.00 95.75 172 ASP A CA 1
ATOM 1395 C C . ASP A 1 172 ? -5.367 5.834 9.283 1.00 95.75 172 ASP A C 1
ATOM 1397 O O . ASP A 1 172 ? -5.301 5.572 8.082 1.00 95.75 172 ASP A O 1
ATOM 1401 N N . LEU A 1 173 ? -5.827 7.016 9.710 1.00 96.69 173 LEU A N 1
ATOM 1402 C CA . LEU A 1 173 ? -6.204 8.106 8.815 1.00 96.69 173 LEU A CA 1
ATOM 1403 C C . LEU A 1 173 ? -5.012 8.609 7.999 1.00 96.69 173 LEU A C 1
ATOM 1405 O O . LEU A 1 173 ? -5.162 8.858 6.808 1.00 96.69 173 LEU A O 1
ATOM 1409 N N . LEU A 1 174 ? -3.848 8.782 8.622 1.00 95.88 174 LEU A N 1
ATOM 1410 C CA . LEU A 1 174 ? -2.652 9.264 7.933 1.00 95.88 174 LEU A CA 1
ATOM 1411 C C . LEU A 1 174 ? -1.982 8.168 7.106 1.00 95.88 174 LEU A C 1
ATOM 1413 O O . LEU A 1 174 ? -1.449 8.458 6.040 1.00 95.88 174 LEU A O 1
ATOM 1417 N N . GLU A 1 175 ? -2.053 6.919 7.559 1.00 91.00 175 GLU A N 1
ATOM 1418 C CA . GLU A 1 175 ? -1.505 5.768 6.843 1.00 91.00 175 GLU A CA 1
ATOM 1419 C C . GLU A 1 175 ? -2.303 5.433 5.572 1.00 91.00 175 GLU A C 1
ATOM 1421 O O . GLU A 1 175 ? -1.710 5.205 4.518 1.00 91.00 175 GLU A O 1
ATOM 1426 N N . HIS A 1 176 ? -3.639 5.457 5.636 1.00 88.50 176 HIS A N 1
ATOM 1427 C CA . HIS A 1 176 ? -4.498 5.051 4.513 1.00 88.50 176 HIS A CA 1
ATOM 1428 C C . HIS A 1 176 ? -5.173 6.219 3.788 1.00 88.50 176 HIS A C 1
ATOM 1430 O O . HIS A 1 176 ? -5.419 6.150 2.582 1.00 88.50 176 HIS A O 1
ATOM 1436 N N . GLY A 1 177 ? -5.471 7.313 4.490 1.00 83.12 177 GLY A N 1
ATOM 1437 C CA . GLY A 1 177 ? -6.181 8.461 3.922 1.00 83.12 177 GLY A CA 1
ATOM 1438 C C . GLY A 1 177 ? -5.354 9.260 2.916 1.00 83.12 177 GLY A C 1
ATOM 1439 O O . GLY A 1 177 ? -5.939 9.919 2.059 1.00 83.12 177 GLY A O 1
ATOM 1440 N N . GLY A 1 178 ? -4.018 9.164 2.957 1.00 78.62 178 GLY A N 1
ATOM 1441 C CA . GLY A 1 178 ? -3.136 9.795 1.969 1.00 78.62 178 GLY A CA 1
ATOM 1442 C C . GLY A 1 178 ? -3.427 9.354 0.535 1.00 78.62 178 GLY A C 1
ATOM 1443 O O . GLY A 1 178 ? -3.446 10.181 -0.370 1.00 78.62 178 GLY A O 1
ATOM 1444 N N . ASN A 1 179 ? -3.787 8.083 0.349 1.00 77.00 179 ASN A N 1
ATOM 1445 C CA . ASN A 1 179 ? -4.142 7.528 -0.960 1.00 77.00 179 ASN A CA 1
ATOM 1446 C C . ASN A 1 179 ? -5.501 8.034 -1.476 1.00 77.00 179 ASN A C 1
ATOM 1448 O O . ASN A 1 179 ? -5.817 7.867 -2.650 1.00 77.00 179 ASN A O 1
ATOM 1452 N N . MET A 1 180 ? -6.328 8.626 -0.607 1.00 82.62 180 MET A N 1
ATOM 1453 C CA . MET A 1 180 ? -7.675 9.105 -0.943 1.00 82.62 180 MET A CA 1
ATOM 1454 C C . MET A 1 180 ? -7.703 10.586 -1.337 1.00 82.62 180 MET A C 1
ATOM 1456 O O . MET A 1 180 ? -8.743 11.084 -1.774 1.00 82.62 180 MET A O 1
ATOM 1460 N N . VAL A 1 181 ? -6.591 11.308 -1.171 1.00 82.06 181 VAL A N 1
ATOM 1461 C CA . VAL A 1 181 ? -6.503 12.744 -1.447 1.00 82.06 181 VAL A CA 1
ATOM 1462 C C . VAL A 1 181 ? -5.510 13.042 -2.563 1.00 82.06 181 VAL A C 1
ATOM 1464 O O . VAL A 1 181 ? -4.392 12.542 -2.583 1.00 82.06 181 VAL A O 1
ATOM 1467 N N . GLY A 1 182 ? -5.917 13.901 -3.498 1.00 73.38 182 GLY A N 1
ATOM 1468 C CA . GLY A 1 182 ? -5.051 14.371 -4.577 1.00 73.38 182 GLY A CA 1
ATOM 1469 C C . GLY A 1 182 ? -4.295 15.638 -4.184 1.00 73.38 182 GLY A C 1
ATOM 1470 O O . GLY A 1 182 ? -4.903 16.702 -4.055 1.00 73.38 182 GLY A O 1
ATOM 1471 N N . GLY A 1 183 ? -2.972 15.536 -4.049 1.00 78.19 183 GLY A N 1
ATOM 1472 C CA . GLY A 1 183 ? -2.062 16.679 -3.950 1.00 78.19 183 GLY A CA 1
ATOM 1473 C C . GLY A 1 183 ? -1.791 17.220 -2.539 1.00 78.19 183 GLY A C 1
ATOM 1474 O O . GLY A 1 183 ? -2.440 16.869 -1.552 1.00 78.19 183 GLY A O 1
ATOM 1475 N N . ALA A 1 184 ? -0.804 18.119 -2.469 1.00 86.38 184 ALA A N 1
ATOM 1476 C CA . ALA A 1 184 ? -0.248 18.681 -1.236 1.00 86.38 184 ALA A CA 1
ATOM 1477 C C . ALA A 1 184 ? -1.291 19.330 -0.313 1.00 86.38 184 ALA A C 1
ATOM 1479 O O . ALA A 1 184 ? -1.347 19.019 0.873 1.00 86.38 184 ALA A O 1
ATOM 1480 N N . GLU A 1 185 ? -2.139 20.211 -0.844 1.00 88.12 185 GLU A N 1
ATOM 1481 C CA . GLU A 1 185 ? -3.106 20.973 -0.041 1.00 88.12 185 GLU A CA 1
ATOM 1482 C C . GLU A 1 185 ? -4.138 20.065 0.645 1.00 88.12 185 GLU A C 1
ATOM 1484 O O . GLU A 1 185 ? -4.473 20.249 1.816 1.00 88.12 185 GLU A O 1
ATOM 1489 N N . ALA A 1 186 ? -4.634 19.057 -0.075 1.00 89.00 186 ALA A N 1
ATOM 1490 C CA . ALA A 1 186 ? -5.596 18.112 0.470 1.00 89.00 186 ALA A CA 1
ATOM 1491 C C . ALA A 1 186 ? -4.961 17.215 1.545 1.00 89.00 186 ALA A C 1
ATOM 1493 O O . ALA A 1 186 ? -5.600 16.951 2.564 1.00 89.00 186 ALA A O 1
ATOM 1494 N N . TYR A 1 187 ? -3.696 16.819 1.365 1.00 93.31 187 TYR A N 1
ATOM 1495 C CA . TYR A 1 187 ? -2.957 16.062 2.373 1.00 93.31 187 TYR A CA 1
ATOM 1496 C C . TYR A 1 187 ? -2.633 16.892 3.624 1.00 93.31 187 TYR A C 1
ATOM 1498 O O . TYR A 1 187 ? -2.760 16.398 4.741 1.00 93.31 187 TYR A O 1
ATOM 1506 N N . LEU A 1 188 ? -2.310 18.181 3.483 1.00 95.06 188 LEU A N 1
ATOM 1507 C CA . LEU A 1 188 ? -2.113 19.071 4.635 1.00 95.06 188 LEU A CA 1
ATOM 1508 C C . LEU A 1 188 ? -3.390 19.215 5.476 1.00 95.06 188 LEU A C 1
ATOM 1510 O O . LEU A 1 188 ? -3.325 19.105 6.698 1.00 95.06 188 LEU A O 1
ATOM 1514 N N . ARG A 1 189 ? -4.565 19.342 4.841 1.00 95.50 189 ARG A N 1
ATOM 1515 C CA . ARG A 1 189 ? -5.860 19.317 5.551 1.00 95.50 189 ARG A CA 1
ATOM 1516 C C . ARG A 1 189 ? -6.114 17.999 6.286 1.00 95.50 189 ARG A C 1
ATOM 1518 O O . ARG A 1 189 ? -6.742 17.995 7.344 1.00 95.50 189 ARG A O 1
ATOM 1525 N N . LEU A 1 190 ? -5.646 16.881 5.731 1.00 95.94 190 LEU A N 1
ATOM 1526 C CA . LEU A 1 190 ? -5.734 15.577 6.387 1.00 95.94 190 LEU A CA 1
ATOM 1527 C C . LEU A 1 190 ? -4.881 15.540 7.662 1.00 95.94 190 LEU A C 1
ATOM 1529 O O . LEU A 1 190 ? -5.347 15.065 8.698 1.00 95.94 190 LEU A O 1
ATOM 1533 N N . ILE A 1 191 ? -3.668 16.096 7.603 1.00 97.75 191 ILE A N 1
ATOM 1534 C CA . ILE A 1 191 ? -2.793 16.241 8.771 1.00 97.75 191 ILE A CA 1
ATOM 1535 C C . ILE A 1 191 ? -3.440 17.137 9.828 1.00 97.75 191 ILE A C 1
ATOM 1537 O O . ILE A 1 191 ? -3.492 16.746 10.990 1.00 97.75 191 ILE A O 1
ATOM 1541 N N . GLU A 1 192 ? -4.007 18.281 9.443 1.00 97.56 192 GLU A N 1
ATOM 1542 C CA . GLU A 1 192 ? -4.731 19.161 10.371 1.00 97.56 192 GLU A CA 1
ATOM 1543 C C . GLU A 1 192 ? -5.886 18.428 11.074 1.00 97.56 192 GLU A C 1
ATOM 1545 O O . GLU A 1 192 ? -6.040 18.528 12.293 1.00 97.56 192 GLU A O 1
ATOM 1550 N N . ALA A 1 193 ? -6.673 17.639 10.333 1.00 97.38 193 ALA A N 1
ATOM 1551 C CA . ALA A 1 193 ? -7.741 16.820 10.904 1.00 97.38 193 ALA A CA 1
ATOM 1552 C C . ALA A 1 193 ? -7.207 15.779 11.905 1.00 97.38 193 ALA A C 1
ATOM 1554 O O . ALA A 1 193 ? -7.773 15.615 12.989 1.00 97.38 193 ALA A O 1
ATOM 1555 N N . ALA A 1 194 ? -6.100 15.108 11.579 1.00 97.88 194 ALA A N 1
ATOM 1556 C CA . ALA A 1 194 ? -5.443 14.169 12.482 1.00 97.88 194 ALA A CA 1
ATOM 1557 C C . ALA A 1 194 ? -4.904 14.868 13.745 1.00 97.88 194 ALA A C 1
ATOM 1559 O O . ALA A 1 194 ? -5.078 14.367 14.856 1.00 97.88 194 ALA A O 1
ATOM 1560 N N . GLU A 1 195 ? -4.307 16.056 13.617 1.00 97.75 195 GLU A N 1
ATOM 1561 C CA . GLU A 1 195 ? -3.821 16.836 14.759 1.00 97.75 195 GLU A CA 1
ATOM 1562 C C . GLU A 1 195 ? -4.952 17.296 15.685 1.00 97.75 195 GLU A C 1
ATOM 1564 O O . GLU A 1 195 ? -4.779 17.296 16.907 1.00 97.75 195 GLU A O 1
ATOM 1569 N N . VAL A 1 196 ? -6.126 17.630 15.138 1.00 96.88 196 VAL A N 1
ATOM 1570 C CA . VAL A 1 196 ? -7.329 17.924 15.935 1.00 96.88 196 VAL A CA 1
ATOM 1571 C C . VAL A 1 196 ? -7.729 16.723 16.797 1.00 96.88 196 VAL A C 1
ATOM 1573 O O . VAL A 1 196 ? -8.045 16.902 17.976 1.00 96.88 196 VAL A O 1
ATOM 1576 N N . LEU A 1 197 ? -7.676 15.509 16.245 1.00 96.81 197 LEU A N 1
ATOM 1577 C CA . LEU A 1 197 ? -8.000 14.268 16.960 1.00 96.81 197 LEU A CA 1
ATOM 1578 C C . LEU A 1 197 ? -6.934 13.891 17.996 1.00 96.81 197 LEU A C 1
ATOM 1580 O O . LEU A 1 197 ? -7.249 13.367 19.062 1.00 96.81 197 LEU A O 1
ATOM 1584 N N . MET A 1 198 ? -5.668 14.199 17.720 1.00 96.38 198 MET A N 1
ATOM 1585 C CA . MET A 1 198 ? -4.550 13.957 18.637 1.00 96.38 198 MET A CA 1
ATOM 1586 C C . MET A 1 198 ? -4.367 15.064 19.685 1.00 96.38 198 MET A C 1
ATOM 1588 O O . MET A 1 198 ? -3.475 14.976 20.534 1.00 96.38 198 MET A O 1
ATOM 1592 N N . LYS A 1 199 ? -5.179 16.124 19.657 1.00 91.88 199 LYS A N 1
ATOM 1593 C CA . LYS A 1 199 ? -5.075 17.236 20.602 1.00 91.88 199 LYS A CA 1
ATOM 1594 C C . LYS A 1 199 ? -5.502 16.796 22.004 1.00 91.88 199 LYS A C 1
ATOM 1596 O O . LYS A 1 199 ? -6.550 16.197 22.197 1.00 91.88 199 LYS A O 1
ATOM 1601 N N . GLY A 1 200 ? -4.703 17.148 23.009 1.00 89.44 200 GLY A N 1
ATOM 1602 C CA . GLY A 1 200 ? -4.999 16.868 24.418 1.00 89.44 200 GLY A CA 1
ATOM 1603 C C . GLY A 1 200 ? -3.765 16.388 25.171 1.00 89.44 200 GLY A C 1
ATOM 1604 O O . GLY A 1 200 ? -2.946 15.642 24.628 1.00 89.44 200 GLY A O 1
ATOM 1605 N N . ARG A 1 201 ? -3.606 16.837 26.419 1.00 91.25 201 ARG A N 1
ATOM 1606 C CA . ARG A 1 201 ? -2.497 16.405 27.280 1.00 91.25 201 ARG A CA 1
ATOM 1607 C C . ARG A 1 201 ? -2.787 15.004 27.810 1.00 91.25 201 ARG A C 1
ATOM 1609 O O . ARG A 1 201 ? -3.871 14.761 28.322 1.00 91.25 201 ARG A O 1
ATOM 1616 N N . THR A 1 202 ? -1.807 14.118 27.713 1.00 94.94 202 THR A N 1
ATOM 1617 C CA . THR A 1 202 ? -1.857 12.766 28.272 1.00 94.94 202 THR A CA 1
ATOM 1618 C C . THR A 1 202 ? -0.444 12.334 28.654 1.00 94.94 202 THR A C 1
ATOM 1620 O O . THR A 1 202 ? 0.515 12.767 28.015 1.00 94.94 202 THR A O 1
ATOM 1623 N N . GLY A 1 203 ? -0.324 11.533 29.712 1.00 93.81 203 GLY A N 1
ATOM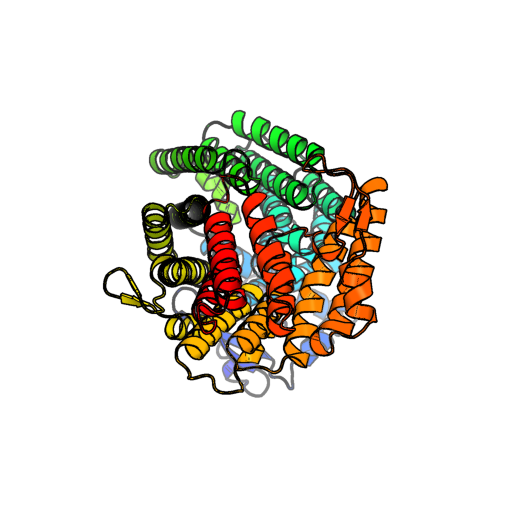 1624 C CA . GLY A 1 203 ? 0.907 10.819 30.072 1.00 93.81 203 GLY A CA 1
ATOM 1625 C C . GLY A 1 203 ? 0.829 9.323 29.759 1.00 93.81 203 GLY A C 1
ATOM 1626 O O . GLY A 1 203 ? 1.712 8.580 30.161 1.00 93.81 203 GLY A O 1
ATOM 1627 N N . ASP A 1 204 ? -0.247 8.885 29.102 1.00 96.94 204 ASP A N 1
ATOM 1628 C CA . ASP A 1 204 ? -0.455 7.498 28.698 1.00 96.94 204 ASP A CA 1
ATOM 1629 C C . ASP A 1 204 ? 0.495 7.119 27.555 1.00 96.94 204 ASP A C 1
ATOM 1631 O O . ASP A 1 204 ? 0.390 7.675 26.457 1.00 96.94 204 ASP A O 1
ATOM 1635 N N . GLU A 1 205 ? 1.407 6.176 27.803 1.00 97.62 205 GLU A N 1
ATOM 1636 C CA . GLU A 1 205 ? 2.427 5.793 26.821 1.00 97.62 205 GLU A CA 1
ATOM 1637 C C . GLU A 1 205 ? 1.821 5.225 25.539 1.00 97.62 205 GLU A C 1
ATOM 1639 O O . GLU A 1 205 ? 2.289 5.560 24.455 1.00 97.62 205 GLU A O 1
ATOM 1644 N N . ALA A 1 206 ? 0.751 4.432 25.634 1.00 98.38 206 ALA A N 1
ATOM 1645 C CA . ALA A 1 206 ? 0.067 3.866 24.472 1.00 98.38 206 ALA A CA 1
ATOM 1646 C C . ALA A 1 206 ? -0.463 4.959 23.533 1.00 98.38 206 ALA A C 1
ATOM 1648 O O . ALA A 1 206 ? -0.221 4.931 22.324 1.00 98.38 206 ALA A O 1
ATOM 1649 N N . THR A 1 207 ? -1.126 5.971 24.098 1.00 98.56 207 THR A N 1
ATOM 1650 C CA . THR A 1 207 ? -1.598 7.130 23.334 1.00 98.56 207 THR A CA 1
ATOM 1651 C C . THR A 1 207 ? -0.439 7.908 22.704 1.00 98.56 207 THR A C 1
ATOM 1653 O O . THR A 1 207 ? -0.529 8.317 21.547 1.00 98.56 207 THR A O 1
ATOM 1656 N N . LEU A 1 208 ? 0.654 8.137 23.440 1.00 98.56 208 LEU A N 1
ATOM 1657 C CA . LEU A 1 208 ? 1.822 8.861 22.923 1.00 98.56 208 LEU A CA 1
ATOM 1658 C C . LEU A 1 208 ? 2.547 8.075 21.817 1.00 98.56 208 LEU A C 1
ATOM 1660 O O . LEU A 1 208 ? 2.904 8.666 20.800 1.00 98.56 208 LEU A O 1
ATOM 1664 N N . CYS A 1 209 ? 2.683 6.757 21.964 1.00 98.69 209 CYS A N 1
ATOM 1665 C CA . CYS A 1 209 ? 3.238 5.860 20.952 1.00 98.69 209 CYS A CA 1
ATOM 1666 C C . CYS A 1 209 ? 2.434 5.933 19.642 1.00 98.69 209 CYS A C 1
ATOM 1668 O O . CYS A 1 209 ? 2.997 6.202 18.580 1.00 98.69 209 CYS A O 1
ATOM 1670 N N . LEU A 1 210 ? 1.100 5.837 19.716 1.00 98.62 210 LEU A N 1
ATOM 1671 C CA . LEU A 1 210 ? 0.225 5.980 18.544 1.00 98.62 210 LEU A CA 1
ATOM 1672 C C . LEU A 1 210 ? 0.347 7.360 17.879 1.00 98.62 210 LEU A C 1
ATOM 1674 O O . LEU A 1 210 ? 0.332 7.452 16.653 1.00 98.62 210 LEU A O 1
ATOM 1678 N N . ARG A 1 211 ? 0.524 8.436 18.660 1.00 98.56 211 ARG A N 1
ATOM 1679 C CA . ARG A 1 211 ? 0.784 9.781 18.115 1.00 98.56 211 ARG A CA 1
ATOM 1680 C C . ARG A 1 211 ? 2.134 9.866 17.405 1.00 98.56 211 ARG A C 1
ATOM 1682 O O . ARG A 1 211 ? 2.211 10.497 16.355 1.00 98.56 211 ARG A O 1
ATOM 1689 N N . ALA A 1 212 ? 3.182 9.242 17.947 1.00 98.56 212 ALA A N 1
ATOM 1690 C CA . ALA A 1 212 ? 4.479 9.169 17.277 1.00 98.56 212 ALA A CA 1
ATOM 1691 C C . ALA A 1 212 ? 4.344 8.462 15.917 1.00 98.56 212 ALA A C 1
ATOM 1693 O O . ALA A 1 212 ? 4.750 9.016 14.898 1.00 98.56 212 ALA A O 1
ATOM 1694 N N . MET A 1 213 ? 3.662 7.313 15.881 1.00 98.38 213 MET A N 1
ATOM 1695 C CA . MET A 1 213 ? 3.389 6.557 14.650 1.00 98.38 213 MET A CA 1
ATOM 1696 C C . MET A 1 213 ? 2.554 7.354 13.635 1.00 98.38 213 MET A C 1
ATOM 1698 O O . MET A 1 213 ? 2.833 7.325 12.434 1.00 98.38 213 MET A O 1
ATOM 1702 N N . A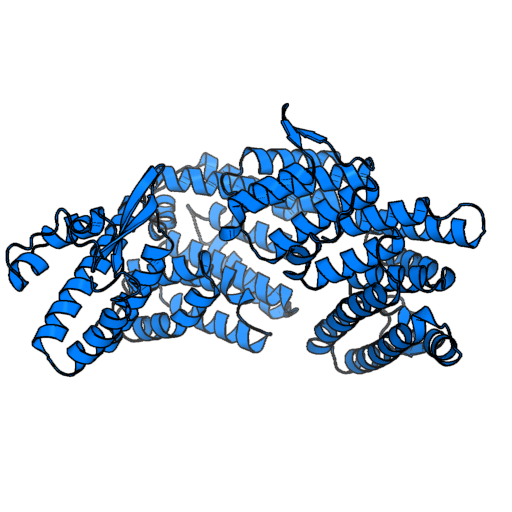LA A 1 214 ? 1.554 8.104 14.104 1.00 98.31 214 ALA A N 1
ATOM 1703 C CA . ALA A 1 214 ? 0.759 8.994 13.266 1.00 98.31 214 ALA A CA 1
ATOM 1704 C C . ALA A 1 214 ? 1.633 10.085 12.621 1.00 98.31 214 ALA A C 1
ATOM 1706 O O . ALA A 1 214 ? 1.568 10.290 11.411 1.00 98.31 214 ALA A O 1
ATOM 1707 N N . TYR A 1 215 ? 2.520 10.735 13.383 1.00 98.56 215 TYR A N 1
ATOM 1708 C CA . TYR A 1 215 ? 3.441 11.730 12.824 1.00 98.56 215 TYR A CA 1
ATOM 1709 C C . TYR A 1 215 ? 4.491 11.130 11.883 1.00 98.56 215 TYR A C 1
ATOM 1711 O O . TYR A 1 215 ? 4.823 11.765 10.882 1.00 98.56 215 TYR A O 1
ATOM 1719 N N . SER A 1 216 ? 4.968 9.906 12.130 1.00 97.75 216 SER A N 1
ATOM 1720 C CA . SER A 1 216 ? 5.797 9.183 11.156 1.00 97.75 216 SER A CA 1
ATOM 1721 C C . SER A 1 216 ? 5.038 8.952 9.843 1.00 97.75 216 SER A C 1
ATOM 1723 O O . SER A 1 216 ? 5.575 9.210 8.768 1.00 97.75 216 SER A O 1
ATOM 1725 N N . SER A 1 217 ? 3.760 8.570 9.914 1.00 96.62 217 SER A N 1
ATOM 1726 C CA . SER A 1 217 ? 2.906 8.390 8.729 1.00 96.62 217 SER A CA 1
ATOM 1727 C C . SER A 1 217 ? 2.669 9.712 7.983 1.00 96.62 217 SER A C 1
ATOM 1729 O O . SER A 1 217 ? 2.791 9.767 6.758 1.00 96.62 217 SER A O 1
ATOM 1731 N N . ALA A 1 218 ? 2.441 10.815 8.712 1.00 97.44 218 ALA A N 1
ATOM 1732 C CA . ALA A 1 218 ? 2.371 12.157 8.127 1.00 97.44 218 ALA A CA 1
ATOM 1733 C C . ALA A 1 218 ? 3.665 12.518 7.380 1.00 97.44 218 ALA A C 1
ATOM 1735 O O . ALA A 1 218 ? 3.603 12.959 6.231 1.00 97.44 218 ALA A O 1
ATOM 1736 N N . ALA A 1 219 ? 4.825 12.294 8.009 1.00 97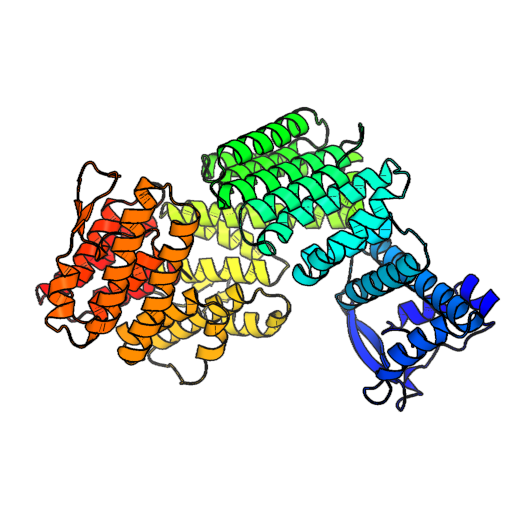.44 219 ALA A N 1
ATOM 1737 C CA . ALA A 1 219 ? 6.132 12.557 7.415 1.00 97.44 219 ALA A CA 1
ATOM 1738 C C . ALA A 1 219 ? 6.341 11.771 6.116 1.00 97.44 219 ALA A C 1
ATOM 1740 O O . ALA A 1 219 ? 6.822 12.331 5.130 1.00 97.44 219 ALA A O 1
ATOM 1741 N N . LEU A 1 220 ? 5.926 10.504 6.089 1.00 95.06 220 LEU A N 1
ATOM 1742 C CA . LEU A 1 220 ? 6.034 9.669 4.902 1.00 95.06 220 LEU A CA 1
ATOM 1743 C C . LEU A 1 220 ? 5.182 10.188 3.738 1.00 95.06 220 LEU A C 1
ATOM 1745 O O . LEU A 1 220 ? 5.693 10.345 2.632 1.00 95.06 220 LEU A O 1
ATOM 1749 N N . GLY A 1 221 ? 3.904 10.495 3.972 1.00 92.81 221 GLY A N 1
ATOM 1750 C CA . GLY A 1 221 ? 3.056 11.022 2.899 1.00 92.81 221 GLY A CA 1
ATOM 1751 C C . GLY A 1 221 ? 3.533 12.388 2.392 1.00 92.81 221 GLY A C 1
ATOM 1752 O O . GLY A 1 221 ? 3.527 12.633 1.190 1.00 92.81 221 GLY A O 1
ATOM 1753 N N . LEU A 1 222 ? 4.058 13.250 3.274 1.00 93.56 222 LEU A N 1
ATOM 1754 C CA . LEU A 1 222 ? 4.695 14.510 2.864 1.00 93.56 222 LEU A CA 1
ATOM 1755 C C . LEU A 1 222 ? 5.949 14.271 2.018 1.00 93.56 222 LEU A C 1
ATOM 1757 O O . LEU A 1 222 ? 6.187 15.005 1.060 1.00 93.56 222 LEU A O 1
ATOM 1761 N N . HIS A 1 223 ? 6.737 13.246 2.347 1.00 92.31 223 HIS A N 1
ATOM 1762 C CA . HIS A 1 223 ? 7.898 12.854 1.557 1.00 92.31 223 HIS A CA 1
ATOM 1763 C C . HIS A 1 223 ? 7.499 12.406 0.147 1.00 92.31 223 HIS A C 1
ATOM 1765 O O . HIS A 1 223 ? 8.098 12.884 -0.812 1.00 92.31 223 HIS A O 1
ATOM 1771 N N . TYR A 1 224 ? 6.455 11.582 0.004 1.00 87.44 224 TYR A N 1
ATOM 1772 C CA . TYR A 1 224 ? 5.940 11.175 -1.312 1.00 87.44 224 TYR A CA 1
ATOM 1773 C C . TYR A 1 224 ? 5.347 12.334 -2.124 1.00 87.44 224 TYR A C 1
ATOM 1775 O O . TYR A 1 224 ? 5.316 12.281 -3.349 1.00 87.44 224 TYR A O 1
ATOM 1783 N N . LEU A 1 225 ? 4.932 13.414 -1.460 1.00 85.31 225 LEU A N 1
ATOM 1784 C CA . LEU A 1 225 ? 4.502 14.660 -2.099 1.00 85.31 225 LEU A CA 1
ATOM 1785 C C . LEU A 1 225 ? 5.659 15.650 -2.333 1.00 85.31 225 LEU A C 1
ATOM 1787 O O . LEU A 1 225 ? 5.412 16.790 -2.717 1.00 85.31 225 LEU A O 1
ATOM 1791 N N . ASN A 1 226 ? 6.911 15.230 -2.113 1.00 84.44 226 ASN A N 1
ATOM 1792 C CA . ASN A 1 226 ? 8.134 16.032 -2.255 1.00 84.44 226 ASN A CA 1
ATOM 1793 C C . ASN A 1 226 ? 8.209 17.269 -1.335 1.00 84.44 226 ASN A C 1
ATOM 1795 O O . ASN A 1 226 ? 8.970 18.204 -1.579 1.00 84.44 226 ASN A O 1
ATOM 1799 N N . LEU A 1 227 ? 7.472 17.269 -0.221 1.00 87.12 227 LEU A N 1
ATOM 1800 C CA . LEU A 1 227 ? 7.491 18.327 0.794 1.00 87.12 227 LEU A CA 1
ATOM 1801 C C . LEU A 1 227 ? 8.523 18.011 1.888 1.00 87.12 227 LEU A C 1
ATOM 1803 O O . LEU A 1 227 ? 8.183 17.827 3.058 1.00 87.12 227 LEU A O 1
ATOM 1807 N N . HIS A 1 228 ? 9.799 17.914 1.507 1.00 90.62 228 HIS A N 1
ATOM 1808 C CA . HIS A 1 228 ? 10.861 17.354 2.355 1.00 90.62 228 HIS A CA 1
ATOM 1809 C C . HIS A 1 228 ? 11.104 18.108 3.675 1.00 90.62 228 HIS A C 1
ATOM 1811 O O . HIS A 1 228 ? 11.389 17.475 4.696 1.00 90.62 228 HIS A O 1
ATOM 1817 N N . GLU A 1 229 ? 10.965 19.437 3.693 1.00 92.50 229 GLU A N 1
ATOM 1818 C CA . GLU A 1 229 ? 11.126 20.234 4.920 1.00 92.50 229 GLU A CA 1
ATOM 1819 C C . GLU A 1 229 ? 10.022 19.922 5.939 1.00 92.50 229 GLU A C 1
ATOM 1821 O O . GLU A 1 229 ? 10.301 19.660 7.111 1.00 92.50 229 GLU A O 1
ATOM 1826 N N . LEU A 1 230 ? 8.767 19.863 5.480 1.00 95.25 230 LEU A N 1
ATOM 1827 C CA . LEU A 1 230 ? 7.629 19.486 6.318 1.00 95.25 230 LEU A CA 1
ATOM 1828 C C . LEU A 1 230 ? 7.718 18.018 6.747 1.00 95.25 230 LEU A C 1
ATOM 1830 O O . LEU A 1 230 ? 7.449 17.707 7.907 1.00 95.25 230 LEU A O 1
ATOM 1834 N N . ALA A 1 231 ? 8.143 17.122 5.853 1.00 96.88 231 ALA A N 1
ATOM 1835 C CA . ALA A 1 231 ? 8.384 15.723 6.194 1.00 96.88 231 ALA A CA 1
ATOM 1836 C C . ALA A 1 231 ? 9.404 15.600 7.341 1.00 96.88 231 ALA A C 1
ATOM 1838 O O . ALA A 1 231 ? 9.151 14.909 8.326 1.00 96.88 231 ALA A O 1
ATOM 1839 N N . SER A 1 232 ? 10.513 16.341 7.267 1.00 97.19 232 SER A N 1
ATOM 1840 C CA . SER A 1 232 ? 11.550 16.374 8.309 1.00 97.19 232 SER A CA 1
ATOM 1841 C C . SER A 1 232 ? 11.036 16.951 9.632 1.00 97.19 232 SER A C 1
ATOM 1843 O O . SER A 1 232 ? 11.372 16.437 10.702 1.00 97.19 232 SER A O 1
ATOM 1845 N N . TYR A 1 233 ? 10.182 17.979 9.576 1.00 98.06 233 TYR A N 1
ATOM 1846 C CA . TYR A 1 233 ? 9.527 18.543 10.757 1.00 98.06 233 TYR A CA 1
ATOM 1847 C C . TYR A 1 233 ? 8.669 17.496 11.485 1.00 98.06 233 TYR A C 1
ATOM 1849 O O . TYR A 1 233 ? 8.835 17.291 12.690 1.00 98.06 233 TYR A O 1
ATOM 1857 N N . TYR A 1 234 ? 7.795 16.789 10.763 1.00 98.25 234 TYR A N 1
ATOM 1858 C CA . TYR A 1 234 ? 6.932 15.768 11.366 1.00 98.25 234 TYR A CA 1
ATOM 1859 C C . TYR A 1 234 ? 7.706 14.534 11.830 1.00 98.25 234 TYR A C 1
ATOM 1861 O O . TYR A 1 234 ? 7.380 13.974 12.877 1.00 98.25 234 TYR A O 1
ATOM 1869 N N . LEU A 1 235 ? 8.774 14.159 11.126 1.00 97.94 235 LEU A N 1
ATOM 1870 C CA . LEU A 1 235 ? 9.663 13.084 11.557 1.00 97.94 235 LEU A CA 1
ATOM 1871 C C . LEU A 1 235 ? 10.359 13.430 12.883 1.00 97.94 235 LEU A C 1
ATOM 1873 O O . LEU A 1 235 ? 10.386 12.606 13.792 1.00 97.94 235 LEU A O 1
ATOM 1877 N N . SER A 1 236 ? 10.841 14.669 13.031 1.00 98.19 236 SER A N 1
ATOM 1878 C CA . SER A 1 236 ? 11.453 15.154 14.281 1.00 98.19 236 SER A CA 1
ATOM 1879 C C . SER A 1 236 ? 10.441 15.199 15.432 1.00 98.19 236 SER A C 1
ATOM 1881 O O . SER A 1 236 ? 10.765 14.892 16.578 1.00 98.19 236 SER A O 1
ATOM 1883 N N . LYS A 1 237 ? 9.185 15.554 15.132 1.00 97.94 237 LYS A N 1
ATOM 1884 C CA . LYS A 1 237 ? 8.083 15.535 16.103 1.00 97.94 237 LYS A CA 1
ATOM 1885 C C . LYS A 1 237 ? 7.774 14.111 16.576 1.00 97.94 237 LYS A C 1
ATOM 1887 O O . LYS A 1 237 ? 7.561 13.912 17.769 1.00 97.94 237 LYS A O 1
ATOM 1892 N N . ALA A 1 238 ? 7.768 13.138 15.663 1.00 98.31 238 ALA A N 1
ATOM 1893 C CA . ALA A 1 238 ? 7.602 11.725 15.991 1.00 98.31 238 ALA A CA 1
ATOM 1894 C C . ALA A 1 238 ? 8.749 11.211 16.875 1.00 98.31 238 ALA A C 1
ATOM 1896 O O . ALA A 1 238 ? 8.489 10.612 17.916 1.00 98.31 238 ALA A O 1
ATOM 1897 N N . GLU A 1 239 ? 9.997 11.506 16.500 1.00 98.44 239 GLU A N 1
ATOM 1898 C CA . GLU A 1 239 ? 11.201 11.106 17.239 1.00 98.44 239 GLU A CA 1
ATOM 1899 C C . GLU A 1 239 ? 11.219 11.676 18.661 1.00 98.44 239 GLU A C 1
ATOM 1901 O O . GLU A 1 239 ? 11.369 10.923 19.616 1.00 98.44 239 GLU A O 1
ATOM 1906 N N . SER A 1 240 ? 10.929 12.970 18.830 1.00 98.19 240 SER A N 1
ATOM 1907 C CA . SER A 1 240 ? 10.875 13.589 20.161 1.00 98.19 240 SER A CA 1
ATOM 1908 C C . SER A 1 240 ? 9.829 12.952 21.083 1.00 98.19 240 SER A C 1
ATOM 1910 O O . SER A 1 240 ? 10.032 12.922 22.298 1.00 98.19 240 SER A O 1
ATOM 1912 N N . ILE A 1 241 ? 8.702 12.474 20.541 1.00 98.19 241 ILE A N 1
ATOM 1913 C CA . ILE A 1 241 ? 7.708 11.743 21.335 1.00 98.19 241 ILE A CA 1
ATOM 1914 C C . ILE A 1 241 ? 8.233 10.344 21.651 1.00 98.19 241 ILE A C 1
ATOM 1916 O O . ILE A 1 241 ? 8.171 9.945 22.811 1.00 98.19 241 ILE A O 1
ATOM 1920 N N . ALA A 1 242 ? 8.772 9.627 20.661 1.00 97.88 242 ALA A N 1
ATOM 1921 C CA . ALA A 1 242 ? 9.310 8.278 20.831 1.00 97.88 242 ALA A CA 1
ATOM 1922 C C . ALA A 1 242 ? 10.402 8.219 21.913 1.00 97.88 242 ALA A C 1
ATOM 1924 O O . ALA A 1 242 ? 10.310 7.403 22.824 1.00 97.88 242 ALA A O 1
ATOM 1925 N N . GLU A 1 243 ? 11.364 9.146 21.887 1.00 97.19 243 GLU A N 1
ATOM 1926 C CA . GLU A 1 243 ? 12.451 9.259 22.874 1.00 97.19 243 GLU A CA 1
ATOM 1927 C C . GLU A 1 243 ? 11.964 9.561 24.301 1.00 97.19 243 GLU A C 1
ATOM 1929 O O . GLU A 1 243 ? 12.693 9.352 25.270 1.00 97.19 243 GLU A O 1
ATOM 1934 N N . SER A 1 244 ? 10.738 10.074 24.449 1.00 97.31 244 SER A N 1
ATOM 1935 C CA . SER A 1 244 ? 10.141 10.360 25.757 1.00 97.31 244 SER A CA 1
ATOM 1936 C C . SER A 1 244 ? 9.433 9.156 26.392 1.00 97.31 244 SER A C 1
ATOM 1938 O O . SER A 1 244 ? 9.090 9.219 27.577 1.00 97.31 244 SER A O 1
ATOM 1940 N N . LEU A 1 245 ? 9.201 8.083 25.624 1.00 98.00 245 LEU A N 1
ATOM 1941 C CA . LEU A 1 245 ? 8.559 6.850 26.090 1.00 98.00 245 LEU A CA 1
ATOM 1942 C C . LEU A 1 245 ? 9.537 5.998 26.908 1.00 98.00 245 LEU A C 1
ATOM 1944 O O . LEU A 1 245 ? 10.753 6.131 26.768 1.00 98.00 245 LEU A O 1
ATOM 1948 N N . LYS A 1 246 ? 9.009 5.104 27.751 1.00 95.81 246 LYS A N 1
ATOM 1949 C CA . LYS A 1 246 ? 9.820 4.151 28.519 1.00 95.81 246 LYS A CA 1
ATOM 1950 C C . LYS A 1 246 ? 9.571 2.710 28.098 1.00 95.81 246 LYS A C 1
ATOM 1952 O O . LYS A 1 246 ? 10.518 2.062 27.684 1.00 95.81 246 LYS A O 1
ATOM 1957 N N . GLU A 1 247 ? 8.334 2.228 28.194 1.00 95.88 247 GLU A N 1
ATOM 1958 C CA . GLU A 1 247 ? 7.969 0.832 27.889 1.00 95.88 247 GLU A CA 1
ATOM 1959 C C . GLU A 1 247 ? 7.624 0.642 26.406 1.00 95.88 247 GLU A C 1
ATOM 1961 O O . GLU A 1 247 ? 7.784 -0.437 25.855 1.00 95.88 247 GLU A O 1
ATOM 1966 N N . LEU A 1 248 ? 7.132 1.684 25.726 1.00 98.12 248 LEU A N 1
ATOM 1967 C CA . LEU A 1 248 ? 6.755 1.601 24.303 1.00 98.12 248 LEU A CA 1
ATOM 1968 C C . LEU A 1 248 ? 7.738 2.291 23.351 1.00 98.12 248 LEU A C 1
ATOM 1970 O O . LEU A 1 248 ? 7.395 2.552 22.192 1.00 98.12 248 LEU A O 1
ATOM 1974 N N . VAL A 1 249 ? 8.951 2.596 23.821 1.00 98.25 249 VAL A N 1
ATOM 1975 C CA . VAL A 1 249 ? 9.984 3.250 23.004 1.00 98.25 249 VAL A CA 1
ATOM 1976 C C . VAL A 1 249 ? 10.334 2.406 21.782 1.00 98.25 249 VAL A C 1
ATOM 1978 O O . VAL A 1 249 ? 10.299 2.923 20.668 1.00 98.25 249 VAL A O 1
ATOM 1981 N N . ASP A 1 250 ? 10.558 1.103 21.946 1.00 98.38 250 ASP A N 1
ATOM 1982 C CA . ASP A 1 250 ? 10.955 0.232 20.838 1.00 98.38 250 ASP A CA 1
ATOM 1983 C C . ASP A 1 250 ? 9.834 0.022 19.815 1.00 98.38 250 ASP A C 1
ATOM 1985 O O . ASP A 1 250 ? 10.105 -0.055 18.618 1.00 98.38 250 ASP A O 1
ATOM 1989 N N . VAL A 1 251 ? 8.565 0.060 20.233 1.00 98.31 251 VAL A N 1
ATOM 1990 C CA . VAL A 1 251 ? 7.430 0.080 19.293 1.00 98.31 251 VAL A CA 1
ATOM 1991 C C . VAL A 1 251 ? 7.462 1.352 18.446 1.00 98.31 251 VAL A C 1
ATOM 1993 O O . VAL A 1 251 ? 7.372 1.293 17.220 1.00 98.31 251 VAL A O 1
ATOM 1996 N N . ALA A 1 252 ? 7.627 2.518 19.075 1.00 98.19 252 ALA A N 1
ATOM 1997 C CA . ALA A 1 252 ? 7.680 3.782 18.346 1.00 98.19 252 ALA A CA 1
ATOM 1998 C C . ALA A 1 252 ? 8.910 3.856 17.420 1.00 98.19 252 ALA A C 1
ATOM 2000 O O . ALA A 1 252 ? 8.792 4.292 16.272 1.00 98.19 252 ALA A O 1
ATOM 2001 N N . MET A 1 253 ? 10.070 3.383 17.884 1.00 98.38 253 MET A N 1
ATOM 2002 C CA . MET A 1 253 ? 11.315 3.376 17.113 1.00 98.38 253 MET A CA 1
ATOM 2003 C C . MET A 1 253 ? 11.277 2.386 15.947 1.00 98.38 253 MET A C 1
ATOM 2005 O O . MET A 1 253 ? 11.709 2.746 14.852 1.00 98.38 253 MET A O 1
ATOM 2009 N N . LEU A 1 254 ? 10.680 1.200 16.114 1.00 98.19 254 LEU A N 1
ATOM 2010 C CA . LEU A 1 254 ? 10.416 0.251 15.025 1.00 98.19 254 LEU A CA 1
ATOM 2011 C C . LEU A 1 254 ? 9.689 0.937 13.858 1.00 98.19 254 LEU A C 1
ATOM 2013 O O . LEU A 1 254 ? 10.122 0.852 12.702 1.00 98.19 254 LEU A O 1
ATOM 2017 N N . HIS A 1 255 ? 8.610 1.665 14.159 1.00 96.75 255 HIS A N 1
ATOM 2018 C CA . HIS A 1 255 ? 7.834 2.400 13.159 1.00 96.75 255 HIS A CA 1
ATOM 2019 C C . HIS A 1 255 ? 8.607 3.585 12.560 1.00 96.75 255 HIS A C 1
ATOM 2021 O O . HIS A 1 255 ? 8.556 3.802 11.344 1.00 96.75 255 HIS A O 1
ATOM 2027 N N . LEU A 1 256 ? 9.354 4.331 13.379 1.00 97.88 256 LEU A N 1
ATOM 2028 C CA . LEU A 1 256 ? 10.162 5.466 12.931 1.00 97.88 256 LEU A CA 1
ATOM 2029 C C . LEU A 1 256 ? 11.269 5.027 11.962 1.00 97.88 256 LEU A C 1
ATOM 2031 O O . LEU A 1 256 ? 11.424 5.612 10.889 1.00 97.88 256 LEU A O 1
ATOM 2035 N N . TYR A 1 257 ? 12.012 3.977 12.308 1.00 98.50 257 TYR A N 1
ATOM 2036 C CA . TYR A 1 257 ? 13.074 3.428 11.471 1.00 98.50 257 TYR A CA 1
ATOM 2037 C C . TYR A 1 257 ? 12.525 2.823 10.176 1.00 98.50 257 TYR A C 1
ATOM 2039 O O . TYR A 1 257 ? 13.044 3.107 9.095 1.00 98.50 257 TYR A O 1
ATOM 2047 N N . SER A 1 258 ? 11.418 2.080 10.249 1.00 97.31 258 SER A N 1
ATOM 2048 C CA . SER A 1 258 ? 10.737 1.572 9.050 1.00 97.31 258 SER A CA 1
ATOM 2049 C C . SER A 1 258 ? 10.303 2.714 8.123 1.00 97.31 258 SER A C 1
ATOM 2051 O O . SER A 1 258 ? 10.469 2.640 6.906 1.00 97.31 258 SER A O 1
ATOM 2053 N N . THR A 1 259 ? 9.815 3.819 8.694 1.00 96.56 259 THR A N 1
ATOM 2054 C CA . THR A 1 259 ? 9.442 5.024 7.942 1.00 96.56 259 THR A CA 1
ATOM 2055 C C . THR A 1 259 ? 10.652 5.684 7.279 1.00 96.56 259 THR A C 1
ATOM 2057 O O . THR A 1 259 ? 10.608 5.974 6.084 1.00 96.56 259 THR A O 1
ATOM 2060 N N . ARG A 1 260 ? 11.760 5.869 8.010 1.00 97.25 260 ARG A N 1
ATOM 2061 C CA . ARG A 1 260 ? 13.021 6.408 7.465 1.00 97.25 260 ARG A CA 1
ATOM 2062 C C . ARG A 1 260 ? 13.523 5.587 6.281 1.00 97.25 260 ARG A C 1
ATOM 2064 O O . ARG A 1 260 ? 13.871 6.156 5.247 1.00 97.25 260 ARG A O 1
ATOM 2071 N N . ALA A 1 261 ? 13.478 4.260 6.399 1.00 96.25 261 ALA A N 1
ATOM 2072 C CA . ALA A 1 261 ? 13.860 3.368 5.315 1.00 96.25 261 ALA A CA 1
ATOM 2073 C C . ALA A 1 261 ? 12.967 3.539 4.075 1.00 96.25 261 ALA A C 1
ATOM 2075 O O . ALA A 1 261 ? 13.487 3.635 2.963 1.00 96.25 261 ALA A O 1
ATOM 2076 N N . ARG A 1 262 ? 11.643 3.655 4.256 1.00 93.69 262 ARG A N 1
ATOM 2077 C CA . ARG A 1 262 ? 10.683 3.920 3.164 1.00 93.69 262 ARG A CA 1
ATOM 2078 C C . ARG A 1 262 ? 10.872 5.288 2.504 1.00 93.69 262 ARG A C 1
ATOM 2080 O O . ARG A 1 262 ? 10.579 5.424 1.322 1.00 93.69 262 ARG A O 1
ATOM 2087 N N . MET A 1 263 ? 11.392 6.273 3.236 1.00 93.44 263 MET A N 1
ATOM 2088 C CA . MET A 1 263 ? 11.798 7.583 2.705 1.00 93.44 263 MET A CA 1
ATOM 2089 C C . MET A 1 263 ? 13.169 7.551 1.999 1.00 93.44 263 MET A C 1
ATOM 2091 O O . MET A 1 263 ? 13.685 8.591 1.591 1.00 93.44 263 MET A O 1
ATOM 2095 N N . GLY A 1 264 ? 13.814 6.384 1.898 1.00 90.12 264 GLY A N 1
ATOM 2096 C CA . GLY A 1 264 ? 15.132 6.247 1.277 1.00 90.12 264 GLY A CA 1
ATOM 2097 C C . GLY A 1 264 ? 16.302 6.734 2.141 1.00 90.12 264 GLY A C 1
ATOM 2098 O O . GLY A 1 264 ? 17.418 6.834 1.629 1.00 90.12 264 GLY A O 1
ATOM 2099 N N . ILE A 1 265 ? 16.073 7.034 3.425 1.00 92.19 265 ILE A N 1
ATOM 2100 C CA . ILE A 1 265 ? 17.106 7.472 4.372 1.00 92.19 265 ILE A CA 1
ATOM 2101 C C . ILE A 1 265 ? 17.814 6.223 4.892 1.00 92.19 265 ILE A C 1
ATOM 2103 O O . ILE A 1 265 ? 17.214 5.443 5.628 1.00 92.19 265 ILE A O 1
ATOM 2107 N N . ASP A 1 266 ? 19.061 6.016 4.466 1.00 92.88 266 ASP A N 1
ATOM 2108 C CA . ASP A 1 266 ? 19.919 4.871 4.807 1.00 92.88 266 ASP A CA 1
ATOM 2109 C C . ASP A 1 266 ? 19.139 3.556 5.028 1.00 92.88 266 ASP A C 1
ATOM 2111 O O . ASP A 1 266 ? 19.112 3.030 6.146 1.00 92.88 266 ASP A O 1
ATOM 2115 N N . PRO A 1 267 ? 18.452 3.018 3.994 1.00 94.25 267 PRO A N 1
ATOM 2116 C CA . PRO A 1 267 ? 17.387 2.039 4.208 1.00 94.25 267 PRO A CA 1
ATOM 2117 C C . PRO A 1 267 ? 17.837 0.767 4.921 1.00 94.25 267 PRO A C 1
ATOM 2119 O O . PRO A 1 267 ? 17.150 0.298 5.819 1.00 94.25 267 PRO A O 1
ATOM 2122 N N . LEU A 1 268 ? 19.009 0.226 4.575 1.00 93.75 268 LEU A N 1
ATOM 2123 C CA . LEU A 1 268 ? 19.513 -0.994 5.210 1.00 93.75 268 LEU A CA 1
ATOM 2124 C C . LEU A 1 268 ? 19.871 -0.776 6.688 1.00 93.75 268 LEU A C 1
ATOM 2126 O O . LEU A 1 268 ? 19.614 -1.649 7.515 1.00 93.75 268 LEU A O 1
ATOM 2130 N N . GLU A 1 269 ? 20.448 0.379 7.028 1.00 96.31 269 GLU A N 1
ATOM 2131 C CA . GLU A 1 269 ? 20.787 0.707 8.415 1.00 96.31 269 GLU A CA 1
ATOM 2132 C C . GLU A 1 269 ? 19.515 0.889 9.243 1.00 96.31 269 GLU A C 1
ATOM 2134 O O . GLU A 1 269 ? 19.374 0.278 10.300 1.00 96.31 269 GLU A O 1
ATOM 2139 N N . ASN A 1 270 ? 18.554 1.661 8.733 1.00 98.12 270 ASN A N 1
ATOM 2140 C CA . ASN A 1 270 ? 17.288 1.873 9.421 1.00 98.12 270 ASN A CA 1
ATOM 2141 C C . ASN A 1 270 ? 16.494 0.566 9.567 1.00 98.12 270 ASN A C 1
ATOM 2143 O O . ASN A 1 270 ? 16.001 0.290 10.653 1.00 98.12 270 ASN A O 1
ATOM 2147 N N . LEU A 1 271 ? 16.430 -0.297 8.549 1.00 97.75 271 LEU A N 1
ATOM 2148 C CA . LEU A 1 271 ? 15.783 -1.609 8.692 1.00 97.75 271 LEU A CA 1
ATOM 2149 C C . LEU A 1 271 ? 16.526 -2.530 9.673 1.00 97.75 271 LEU A C 1
ATOM 2151 O O . LEU A 1 271 ? 15.892 -3.312 10.376 1.00 97.75 271 LEU A O 1
ATOM 2155 N N . SER A 1 272 ? 17.854 -2.421 9.778 1.00 97.19 272 SER A N 1
ATOM 2156 C CA . SER A 1 272 ? 18.617 -3.164 10.792 1.00 97.19 272 SER A CA 1
ATOM 2157 C C . SER A 1 272 ? 18.259 -2.702 12.207 1.00 97.19 272 SER A C 1
ATOM 2159 O O . SER A 1 272 ? 17.986 -3.537 13.063 1.00 97.19 272 SER A O 1
ATOM 2161 N N . ARG A 1 273 ? 18.158 -1.387 12.435 1.00 98.25 273 ARG A N 1
ATOM 2162 C CA . ARG A 1 273 ? 17.711 -0.827 13.722 1.00 98.25 273 ARG A CA 1
ATOM 2163 C C . ARG A 1 273 ? 16.245 -1.142 14.024 1.00 98.25 273 ARG A C 1
ATOM 2165 O O . ARG A 1 273 ? 15.899 -1.430 15.161 1.00 98.25 273 ARG A O 1
ATOM 2172 N N . ALA A 1 274 ? 15.384 -1.141 13.005 1.00 98.38 274 ALA A N 1
ATOM 2173 C CA . ALA A 1 274 ? 13.998 -1.585 13.128 1.00 98.38 274 ALA A CA 1
ATOM 2174 C C . ALA A 1 274 ? 13.931 -3.046 13.607 1.00 98.38 274 ALA A C 1
ATOM 2176 O O . ALA A 1 274 ? 13.133 -3.365 14.484 1.00 98.38 274 ALA A O 1
ATOM 2177 N N . ARG A 1 275 ? 14.811 -3.920 13.094 1.00 98.06 275 ARG A N 1
ATOM 2178 C CA . ARG A 1 275 ? 14.936 -5.304 13.572 1.00 98.06 275 ARG A CA 1
ATOM 2179 C C . ARG A 1 275 ? 15.332 -5.379 15.041 1.00 98.06 275 ARG A C 1
ATOM 2181 O O . ARG A 1 275 ? 14.701 -6.118 15.782 1.00 98.06 275 ARG A O 1
ATOM 2188 N N . GLU A 1 276 ? 16.335 -4.607 15.452 1.00 98.25 276 GLU A N 1
ATOM 2189 C CA . GLU A 1 276 ? 16.782 -4.551 16.850 1.00 98.25 276 GLU A CA 1
ATOM 2190 C C . GLU A 1 276 ? 15.646 -4.103 17.784 1.00 98.25 276 GLU A C 1
ATOM 2192 O O . GLU A 1 276 ? 15.417 -4.730 18.815 1.00 98.25 276 GLU A O 1
ATOM 2197 N N . SER A 1 277 ? 14.874 -3.082 17.393 1.00 98.44 277 SER A N 1
ATOM 2198 C CA . SER A 1 277 ? 13.690 -2.661 18.149 1.00 98.44 277 SER A CA 1
ATOM 2199 C C . SER A 1 277 ? 12.610 -3.747 18.198 1.00 98.44 277 SER A C 1
ATOM 2201 O O . SER A 1 277 ? 12.019 -3.967 19.250 1.00 98.44 277 SER A O 1
ATOM 2203 N N . LEU A 1 278 ? 12.361 -4.475 17.104 1.00 98.19 278 LEU A N 1
ATOM 2204 C CA . LEU A 1 278 ? 11.416 -5.598 17.123 1.00 98.19 278 LEU A CA 1
ATOM 2205 C C . LEU A 1 278 ? 11.874 -6.709 18.082 1.00 98.19 278 LEU A C 1
ATOM 2207 O O . LEU A 1 278 ? 11.075 -7.192 18.879 1.00 98.19 278 LEU A O 1
ATOM 2211 N N . GLU A 1 279 ? 13.155 -7.079 18.048 1.00 98.12 279 GLU A N 1
ATOM 2212 C CA . GLU A 1 279 ? 13.744 -8.066 18.963 1.00 98.12 279 GLU A CA 1
ATOM 2213 C C . GLU A 1 279 ? 13.633 -7.620 20.433 1.00 98.12 279 GLU A C 1
ATOM 2215 O O . GLU A 1 279 ? 13.357 -8.444 21.307 1.00 98.12 279 GLU A O 1
ATOM 2220 N N . ALA A 1 280 ? 13.785 -6.321 20.712 1.00 98.00 280 ALA A N 1
ATOM 2221 C CA . ALA A 1 280 ? 13.583 -5.755 22.045 1.00 98.00 280 ALA A CA 1
ATOM 2222 C C . ALA A 1 280 ? 12.118 -5.858 22.506 1.00 98.00 280 ALA A C 1
ATOM 2224 O O . ALA A 1 280 ? 11.869 -6.331 23.616 1.00 98.00 280 ALA A O 1
ATOM 2225 N N . VAL A 1 281 ? 11.150 -5.521 21.641 1.00 97.81 281 VAL A N 1
ATOM 2226 C CA . VAL A 1 281 ? 9.713 -5.684 21.940 1.00 97.81 281 VAL A CA 1
ATOM 2227 C C . VAL A 1 281 ? 9.373 -7.152 22.221 1.00 97.81 281 VAL A C 1
ATOM 2229 O O . VAL A 1 281 ? 8.624 -7.452 23.151 1.00 97.81 281 VAL A O 1
ATOM 2232 N N . GLU A 1 282 ? 9.933 -8.085 21.448 1.00 96.81 282 GLU A N 1
ATOM 2233 C CA . GLU A 1 282 ? 9.749 -9.526 21.663 1.00 96.81 282 GLU A CA 1
ATOM 2234 C C . GLU A 1 282 ? 10.323 -9.995 23.006 1.00 96.81 282 GLU A C 1
ATOM 2236 O O . GLU A 1 282 ? 9.704 -10.816 23.687 1.00 96.81 282 GLU A O 1
ATOM 2241 N N . ALA A 1 283 ? 11.491 -9.477 23.391 1.00 97.12 283 ALA A N 1
ATOM 2242 C CA . ALA A 1 283 ? 12.151 -9.821 24.645 1.00 97.12 283 ALA A CA 1
ATOM 2243 C C . ALA A 1 283 ? 11.428 -9.248 25.874 1.00 97.12 283 ALA A C 1
ATOM 2245 O O . ALA A 1 283 ? 11.376 -9.912 26.912 1.00 97.12 283 ALA A O 1
ATOM 2246 N N . GLU A 1 284 ? 10.878 -8.036 25.768 1.00 96.00 284 GLU A N 1
ATOM 2247 C CA . GLU A 1 284 ? 10.108 -7.399 26.839 1.00 96.00 284 GLU A CA 1
ATOM 2248 C C . GLU A 1 284 ? 8.727 -8.050 27.018 1.00 96.00 284 GLU A C 1
ATOM 2250 O O . GLU A 1 284 ? 8.267 -8.263 28.144 1.00 96.00 284 GLU A O 1
ATOM 2255 N N . GLY A 1 285 ? 8.093 -8.447 25.913 1.00 95.38 285 GLY A N 1
ATOM 2256 C CA . GLY A 1 285 ? 6.815 -9.145 25.917 1.00 95.38 285 GLY A CA 1
ATOM 2257 C C . GLY A 1 285 ? 5.612 -8.232 26.182 1.00 95.38 285 GLY A C 1
ATOM 2258 O O . GLY A 1 285 ? 5.618 -7.030 25.926 1.00 95.38 285 GLY A O 1
ATOM 2259 N N . LEU A 1 286 ? 4.518 -8.825 26.669 1.00 97.31 286 LEU A N 1
ATOM 2260 C CA . LEU A 1 286 ? 3.227 -8.146 26.802 1.00 97.31 286 LEU A CA 1
ATOM 2261 C C . LEU A 1 286 ? 3.095 -7.370 28.129 1.00 97.31 286 LEU A C 1
ATOM 2263 O O . LEU A 1 286 ? 2.477 -7.853 29.084 1.00 97.31 286 LEU A O 1
ATOM 2267 N N . THR A 1 287 ? 3.652 -6.156 28.165 1.00 97.25 287 THR A N 1
ATOM 2268 C CA . THR A 1 287 ? 3.533 -5.195 29.282 1.00 97.25 287 THR A CA 1
ATOM 2269 C C . THR A 1 287 ? 2.133 -4.580 29.400 1.00 97.25 287 THR A C 1
ATOM 2271 O O . THR A 1 287 ? 1.304 -4.699 28.494 1.00 97.25 287 THR A O 1
ATOM 2274 N N . ASP A 1 288 ? 1.846 -3.881 30.503 1.00 97.38 288 ASP A N 1
ATOM 2275 C CA . ASP A 1 288 ? 0.573 -3.165 30.679 1.00 97.38 288 ASP A CA 1
ATOM 2276 C C . ASP A 1 288 ? 0.404 -2.038 29.650 1.00 97.38 288 ASP A C 1
ATOM 2278 O O . ASP A 1 288 ? -0.686 -1.861 29.091 1.00 97.38 288 ASP A O 1
ATOM 2282 N N . SER A 1 289 ? 1.488 -1.322 29.333 1.00 97.75 289 SER A N 1
ATOM 2283 C CA . SER A 1 289 ? 1.492 -0.303 28.281 1.00 97.75 289 SER A CA 1
ATOM 2284 C C . SER A 1 289 ? 1.219 -0.924 26.908 1.00 97.75 289 SER A C 1
ATOM 2286 O O . SER A 1 289 ? 0.405 -0.392 26.151 1.00 97.75 289 SER A O 1
ATOM 2288 N N . MET A 1 290 ? 1.799 -2.094 26.611 1.00 98.12 290 MET A N 1
ATOM 2289 C CA . MET A 1 290 ? 1.527 -2.839 25.375 1.00 98.12 290 MET A CA 1
ATOM 2290 C C . MET A 1 290 ? 0.076 -3.340 25.312 1.00 98.12 290 MET A C 1
ATOM 2292 O O . MET A 1 290 ? -0.590 -3.189 24.288 1.00 98.12 290 MET A O 1
ATOM 2296 N N . ARG A 1 291 ? -0.480 -3.864 26.414 1.00 98.19 291 ARG A N 1
ATOM 2297 C CA . ARG A 1 291 ? -1.907 -4.242 26.490 1.00 98.19 291 ARG A CA 1
ATOM 2298 C C . ARG A 1 291 ? -2.808 -3.051 26.189 1.00 98.19 291 ARG A C 1
ATOM 2300 O O . ARG A 1 291 ? -3.797 -3.187 25.470 1.00 98.19 291 ARG A O 1
ATOM 2307 N N . ARG A 1 292 ? -2.460 -1.875 26.717 1.00 97.81 292 ARG A N 1
ATOM 2308 C CA . ARG A 1 292 ? -3.200 -0.637 26.463 1.00 97.81 292 ARG A CA 1
ATOM 2309 C C . ARG A 1 292 ? -3.046 -0.157 25.019 1.00 97.81 292 ARG A C 1
ATOM 2311 O O . ARG A 1 292 ? -4.042 0.255 24.433 1.00 97.81 292 ARG A O 1
ATOM 2318 N N . PHE A 1 293 ? -1.861 -0.290 24.426 1.00 98.00 293 PHE A N 1
ATOM 2319 C CA . PHE A 1 293 ? -1.601 -0.009 23.010 1.00 98.00 293 PHE A CA 1
ATOM 2320 C C . PHE A 1 293 ? -2.437 -0.887 22.071 1.00 98.00 293 PHE A C 1
ATOM 2322 O O . PHE A 1 293 ? -2.986 -0.384 21.095 1.00 98.00 293 PHE A O 1
ATOM 2329 N N . LEU A 1 294 ? -2.597 -2.174 22.391 1.00 97.12 294 LEU A N 1
ATOM 2330 C CA . LEU A 1 294 ? -3.359 -3.126 21.575 1.00 97.12 294 LEU A CA 1
ATOM 2331 C C . LEU A 1 294 ? -4.879 -3.016 21.759 1.00 97.12 294 LEU A C 1
ATOM 2333 O O . LEU A 1 294 ? -5.637 -3.483 20.909 1.00 97.12 294 LEU A O 1
ATOM 2337 N N . LYS A 1 295 ? -5.346 -2.377 22.838 1.00 96.56 295 LYS A N 1
ATOM 2338 C CA . LYS A 1 295 ? -6.770 -2.283 23.192 1.00 96.56 295 LYS A CA 1
ATOM 2339 C C . LYS A 1 295 ? -7.684 -1.787 22.055 1.00 96.56 295 LYS A C 1
ATOM 2341 O O . LYS A 1 295 ? -8.745 -2.385 21.886 1.00 96.56 295 LYS A O 1
ATOM 2346 N N . PRO A 1 296 ? -7.320 -0.774 21.238 1.00 95.81 296 PRO A N 1
ATOM 2347 C CA . PRO A 1 296 ? -8.168 -0.306 20.136 1.00 95.81 296 PRO A CA 1
ATOM 2348 C C . PRO A 1 296 ? -8.439 -1.336 19.028 1.00 95.81 296 PRO A C 1
ATOM 2350 O O . PRO A 1 296 ? -9.274 -1.089 18.157 1.00 95.81 296 PRO A O 1
ATOM 2353 N N . HIS A 1 297 ? -7.733 -2.469 19.023 1.00 92.69 297 HIS A N 1
ATOM 2354 C CA . HIS A 1 297 ? -7.954 -3.568 18.085 1.00 92.69 297 HIS A CA 1
ATOM 2355 C C . HIS A 1 297 ? -8.963 -4.608 18.602 1.00 92.69 297 HIS A C 1
ATOM 2357 O O . HIS A 1 297 ? -9.330 -5.509 17.847 1.00 92.69 297 HIS A O 1
ATOM 2363 N N . GLY A 1 298 ? -9.385 -4.529 19.869 1.00 93.88 298 GLY A N 1
ATOM 2364 C CA . GLY A 1 298 ? -10.224 -5.546 20.508 1.00 93.88 298 GLY A CA 1
ATOM 2365 C C . GLY A 1 298 ? -9.574 -6.937 20.565 1.00 93.88 298 GLY A C 1
ATOM 2366 O O . GLY A 1 298 ? -8.466 -7.162 20.064 1.00 93.88 298 GLY A O 1
ATOM 2367 N N . GLY A 1 299 ? -10.283 -7.897 21.152 1.00 94.00 299 GLY A N 1
ATOM 2368 C CA . GLY A 1 299 ? -9.798 -9.263 21.345 1.00 94.00 299 GLY A CA 1
ATOM 2369 C C . GLY A 1 299 ? -8.815 -9.409 22.511 1.00 94.00 299 GLY A C 1
ATOM 2370 O O . GLY A 1 299 ? -8.543 -8.468 23.259 1.00 94.00 299 GLY A O 1
ATOM 2371 N N . SER A 1 300 ? -8.269 -10.618 22.674 1.00 95.25 300 SER A N 1
ATOM 2372 C CA . SER A 1 300 ? -7.237 -10.893 23.683 1.00 95.25 300 SER A CA 1
ATOM 2373 C C . SER A 1 300 ? -5.943 -10.158 23.339 1.00 95.25 300 SER A C 1
ATOM 2375 O O . SER A 1 300 ? -5.443 -10.241 22.217 1.00 95.25 300 SER A O 1
ATOM 2377 N N . ALA A 1 301 ? -5.364 -9.478 24.329 1.00 96.12 301 ALA A N 1
ATOM 2378 C CA . ALA A 1 301 ? -4.092 -8.787 24.158 1.00 96.12 301 ALA A CA 1
ATOM 2379 C C . ALA A 1 301 ? -2.951 -9.754 23.796 1.00 96.12 301 ALA A C 1
ATOM 2381 O O . ALA A 1 301 ? -2.077 -9.383 23.025 1.00 96.12 301 ALA A O 1
ATOM 2382 N N . GLU A 1 302 ? -2.978 -10.992 24.297 1.00 96.38 302 GLU A N 1
ATOM 2383 C CA . GLU A 1 302 ? -2.024 -12.054 23.963 1.00 96.38 302 GLU A CA 1
ATOM 2384 C C . GLU A 1 302 ? -2.099 -12.426 22.478 1.00 96.38 302 GLU A C 1
ATOM 2386 O O . GLU A 1 302 ? -1.096 -12.365 21.770 1.00 96.38 302 GLU A O 1
ATOM 2391 N N . GLU A 1 303 ? -3.300 -12.736 21.978 1.00 93.44 303 GLU A N 1
ATOM 2392 C CA . GLU A 1 303 ? -3.496 -13.071 20.561 1.00 93.44 303 GLU A CA 1
ATOM 2393 C C . GLU A 1 303 ? -3.115 -11.898 19.645 1.00 93.44 303 GLU A C 1
ATOM 2395 O O . GLU A 1 303 ? -2.542 -12.098 18.568 1.00 93.44 303 GLU A O 1
ATOM 2400 N N . ARG A 1 304 ? -3.413 -10.667 20.082 1.00 94.00 304 ARG A N 1
ATOM 2401 C CA . ARG A 1 304 ? -3.060 -9.438 19.365 1.00 94.00 304 ARG A CA 1
ATOM 2402 C C . ARG A 1 304 ? -1.573 -9.176 19.336 1.00 94.00 304 ARG A C 1
ATOM 2404 O O . ARG A 1 304 ? -1.063 -8.856 18.269 1.00 94.00 304 ARG A O 1
ATOM 2411 N N . PHE A 1 305 ? -0.889 -9.352 20.455 1.00 97.06 305 PHE A N 1
ATOM 2412 C CA . PHE A 1 305 ? 0.553 -9.188 20.532 1.00 97.06 305 PHE A CA 1
ATOM 2413 C C . PHE A 1 305 ? 1.256 -10.172 19.595 1.00 97.06 305 PHE A C 1
ATOM 2415 O O . PHE A 1 305 ? 2.040 -9.764 18.740 1.00 97.06 305 PHE A O 1
ATOM 2422 N N . ASP A 1 306 ? 0.866 -11.447 19.643 1.00 94.69 306 ASP A N 1
ATOM 2423 C CA . ASP A 1 306 ? 1.412 -12.478 18.763 1.00 94.69 306 ASP A CA 1
ATOM 2424 C C . ASP A 1 306 ? 1.124 -12.209 17.278 1.00 94.69 306 ASP A C 1
ATOM 2426 O O . ASP A 1 306 ? 1.949 -12.518 16.414 1.00 94.69 306 ASP A O 1
ATOM 2430 N N . SER A 1 307 ? -0.060 -11.679 16.945 1.00 92.00 307 SER A N 1
ATOM 2431 C CA . SER A 1 307 ? -0.376 -11.274 15.567 1.00 92.00 307 SER A CA 1
ATOM 2432 C C . SER A 1 307 ? 0.475 -10.098 15.120 1.00 92.00 307 SER A C 1
ATOM 2434 O O . SER A 1 307 ? 1.095 -10.174 14.062 1.00 92.00 307 SER A O 1
ATOM 2436 N N . GLN A 1 308 ? 0.568 -9.064 15.953 1.00 93.88 308 GLN A N 1
ATOM 2437 C CA . GLN A 1 308 ? 1.276 -7.834 15.639 1.00 93.88 308 GLN A CA 1
ATOM 2438 C C . GLN A 1 308 ? 2.778 -8.077 15.442 1.00 93.88 308 GLN A C 1
ATOM 2440 O O . GLN A 1 308 ? 3.353 -7.577 14.478 1.00 93.88 308 GLN A O 1
ATOM 2445 N N . LEU A 1 309 ? 3.399 -8.910 16.284 1.00 95.31 309 LEU A N 1
ATOM 2446 C CA . LEU A 1 309 ? 4.797 -9.320 16.120 1.00 95.31 309 LEU A CA 1
ATOM 2447 C C . LEU A 1 309 ? 5.032 -10.048 14.792 1.00 95.31 309 LEU A C 1
ATOM 2449 O O . LEU A 1 309 ? 6.015 -9.784 14.100 1.00 95.31 309 LEU A O 1
ATOM 2453 N N . ARG A 1 310 ? 4.124 -10.954 14.402 1.00 93.56 310 ARG A N 1
ATOM 2454 C CA . ARG A 1 310 ? 4.219 -11.636 13.101 1.00 93.56 310 ARG A CA 1
ATOM 2455 C C . ARG A 1 310 ? 4.086 -10.658 11.940 1.00 93.56 310 ARG A C 1
ATOM 2457 O O . ARG A 1 310 ? 4.861 -10.763 10.994 1.00 93.56 310 ARG A O 1
ATOM 2464 N N . GLU A 1 311 ? 3.140 -9.728 12.009 1.00 92.31 311 GLU A N 1
ATOM 2465 C CA . GLU A 1 311 ? 2.923 -8.711 10.974 1.00 92.31 311 GLU A CA 1
ATOM 2466 C C . GLU A 1 311 ? 4.147 -7.799 10.823 1.00 92.31 311 GLU A C 1
ATOM 2468 O O . GLU A 1 311 ? 4.656 -7.626 9.713 1.00 92.31 311 GLU A O 1
ATOM 2473 N N . TRP A 1 312 ? 4.694 -7.291 11.932 1.00 95.25 312 TRP A N 1
ATOM 2474 C CA . TRP A 1 312 ? 5.915 -6.484 11.917 1.00 95.25 312 TRP A CA 1
ATOM 2475 C C . TRP A 1 312 ? 7.114 -7.258 11.370 1.00 95.25 312 TRP A C 1
ATOM 2477 O O . TRP A 1 312 ? 7.827 -6.740 10.511 1.00 95.25 312 TRP A O 1
ATOM 2487 N N . ARG A 1 313 ? 7.307 -8.515 11.788 1.00 94.94 313 ARG A N 1
ATOM 2488 C CA . ARG A 1 313 ? 8.390 -9.369 11.278 1.00 94.94 313 ARG A CA 1
ATOM 2489 C C . ARG A 1 313 ? 8.258 -9.630 9.777 1.00 94.94 313 ARG A C 1
ATOM 2491 O O . ARG A 1 313 ? 9.244 -9.532 9.047 1.00 94.94 313 ARG A O 1
ATOM 2498 N N . THR A 1 314 ? 7.042 -9.919 9.315 1.00 94.94 314 THR A N 1
ATOM 2499 C CA . THR A 1 314 ? 6.729 -10.145 7.895 1.00 94.94 314 THR A CA 1
ATOM 2500 C C . THR A 1 314 ? 7.057 -8.900 7.072 1.00 94.94 314 THR A C 1
ATOM 2502 O O . THR A 1 314 ? 7.803 -8.984 6.097 1.00 94.94 314 THR A O 1
ATOM 2505 N N . SER A 1 315 ? 6.563 -7.734 7.500 1.00 93.75 315 SER A N 1
ATOM 2506 C CA . SER A 1 315 ? 6.786 -6.447 6.827 1.00 93.75 315 SER A CA 1
ATOM 2507 C C . SER A 1 315 ? 8.266 -6.050 6.792 1.00 93.75 315 SER A C 1
ATOM 2509 O O . SER A 1 315 ? 8.777 -5.572 5.772 1.00 93.75 315 SER A O 1
ATOM 2511 N N . LEU A 1 316 ? 8.992 -6.312 7.880 1.00 96.25 316 LEU A N 1
ATOM 2512 C CA . LEU A 1 316 ? 10.420 -6.039 7.972 1.00 96.25 316 LEU A CA 1
ATOM 2513 C C . LEU A 1 316 ? 11.233 -6.919 7.017 1.00 96.25 316 LEU A C 1
ATOM 2515 O O . LEU A 1 316 ? 12.081 -6.408 6.284 1.00 96.25 316 LEU A O 1
ATOM 2519 N N . HIS A 1 317 ? 10.956 -8.225 6.979 1.00 97.00 317 HIS A N 1
ATOM 2520 C CA . HIS A 1 317 ? 11.593 -9.127 6.021 1.00 97.00 317 HIS A CA 1
ATOM 2521 C C . HIS A 1 317 ? 11.250 -8.764 4.581 1.00 97.00 317 HIS A C 1
ATOM 2523 O O . HIS A 1 317 ? 12.147 -8.718 3.745 1.00 97.00 317 HIS A O 1
ATOM 2529 N N . TYR A 1 318 ? 9.996 -8.426 4.291 1.00 96.06 318 TYR A N 1
ATOM 2530 C CA . TYR A 1 318 ? 9.615 -7.947 2.968 1.00 96.06 318 TYR A CA 1
ATOM 2531 C C . TYR A 1 318 ? 10.435 -6.710 2.558 1.00 96.06 318 TYR A C 1
ATOM 2533 O O . TYR A 1 318 ? 11.047 -6.689 1.490 1.00 96.06 318 TYR A O 1
ATOM 2541 N N . SER A 1 319 ? 10.537 -5.716 3.444 1.00 95.81 319 SER A N 1
ATOM 2542 C CA . SER A 1 319 ? 11.281 -4.473 3.193 1.00 95.81 319 SER A CA 1
ATOM 2543 C C . SER A 1 319 ? 12.784 -4.709 3.004 1.00 95.81 319 SER A C 1
ATOM 2545 O O . SER A 1 319 ? 13.391 -4.145 2.092 1.00 95.81 319 SER A O 1
ATOM 2547 N N . LEU A 1 320 ? 13.394 -5.574 3.823 1.00 96.69 320 LEU A N 1
ATOM 2548 C CA . LEU A 1 320 ? 14.791 -5.987 3.654 1.00 96.69 320 LEU A CA 1
ATOM 2549 C C . LEU A 1 320 ? 15.001 -6.697 2.313 1.00 96.69 320 LEU A C 1
ATOM 2551 O O . LEU A 1 320 ? 15.965 -6.395 1.610 1.00 96.69 320 LEU A O 1
ATOM 2555 N N . GLY A 1 321 ? 14.076 -7.583 1.930 1.00 96.44 321 GLY A N 1
ATOM 2556 C CA . GLY A 1 321 ? 14.088 -8.271 0.641 1.00 96.44 321 GLY A CA 1
ATOM 2557 C C . GLY A 1 321 ? 14.152 -7.297 -0.535 1.00 96.44 321 GLY A C 1
ATOM 2558 O O . GLY A 1 321 ? 15.019 -7.432 -1.399 1.00 96.44 321 GLY A O 1
ATOM 2559 N N . VAL A 1 322 ? 13.305 -6.263 -0.522 1.00 94.06 322 VAL A N 1
ATOM 2560 C CA . VAL A 1 322 ? 13.281 -5.206 -1.549 1.00 94.06 322 VAL A CA 1
ATOM 2561 C C . VAL A 1 322 ? 14.602 -4.429 -1.596 1.00 94.06 322 VAL A C 1
ATOM 2563 O O . VAL A 1 322 ? 15.155 -4.213 -2.676 1.00 94.06 322 VAL A O 1
ATOM 2566 N N . VAL A 1 323 ? 15.149 -4.031 -0.442 1.00 93.94 323 VAL A N 1
ATOM 2567 C CA . VAL A 1 323 ? 16.405 -3.260 -0.384 1.00 93.94 323 VAL A CA 1
ATOM 2568 C C . VAL A 1 323 ? 17.596 -4.075 -0.897 1.00 93.94 323 VAL A C 1
ATOM 2570 O O . VAL A 1 323 ? 18.387 -3.561 -1.693 1.00 93.94 323 VAL A O 1
ATOM 2573 N N . HIS A 1 324 ? 17.719 -5.340 -0.488 1.00 95.19 324 HIS A N 1
ATOM 2574 C CA . HIS A 1 324 ? 18.764 -6.242 -0.984 1.00 95.19 324 HIS A CA 1
ATOM 2575 C C . HIS A 1 324 ? 18.612 -6.509 -2.488 1.00 95.19 324 HIS A C 1
ATOM 2577 O O . HIS A 1 324 ? 19.600 -6.492 -3.229 1.00 95.19 324 HIS A O 1
ATOM 2583 N N . LEU A 1 325 ? 17.376 -6.666 -2.975 1.00 94.69 325 LEU A N 1
ATOM 2584 C CA . LEU A 1 325 ? 17.111 -6.848 -4.399 1.00 94.69 325 LEU A CA 1
ATOM 2585 C C . LEU A 1 325 ? 17.573 -5.641 -5.222 1.00 94.69 325 LEU A C 1
ATOM 2587 O O . LEU A 1 325 ? 18.276 -5.820 -6.215 1.00 94.69 325 LEU A O 1
ATOM 2591 N N . GLY A 1 326 ? 17.269 -4.414 -4.785 1.00 91.31 326 GLY A N 1
ATOM 2592 C CA . GLY A 1 326 ? 17.729 -3.189 -5.455 1.00 91.31 326 GLY A CA 1
ATOM 2593 C C . GLY A 1 326 ? 19.258 -3.105 -5.590 1.00 91.31 326 GLY A C 1
ATOM 2594 O O . GLY A 1 326 ? 19.781 -2.632 -6.605 1.00 91.31 326 GLY A O 1
ATOM 2595 N N . ARG A 1 327 ? 19.989 -3.663 -4.614 1.00 92.00 327 ARG A N 1
ATOM 2596 C CA . ARG A 1 327 ? 21.459 -3.781 -4.608 1.00 92.00 327 ARG A CA 1
ATOM 2597 C C . ARG A 1 327 ? 21.996 -4.955 -5.438 1.00 92.00 327 ARG A C 1
ATOM 2599 O O . ARG A 1 327 ? 23.211 -5.085 -5.595 1.00 92.00 327 ARG A O 1
ATOM 2606 N N . GLY A 1 328 ? 21.123 -5.789 -6.002 1.00 92.06 328 GLY A N 1
ATOM 2607 C CA . GLY A 1 328 ? 21.491 -7.000 -6.741 1.00 92.06 328 GLY A CA 1
ATOM 2608 C C . GLY A 1 328 ? 21.995 -8.138 -5.845 1.00 92.06 328 GLY A C 1
ATOM 2609 O O . GLY A 1 328 ? 22.703 -9.024 -6.319 1.00 92.06 328 GLY A O 1
ATOM 2610 N N . GLU A 1 329 ? 21.671 -8.110 -4.552 1.00 95.12 329 GLU A N 1
ATOM 2611 C CA . GLU A 1 329 ? 22.050 -9.120 -3.557 1.00 95.12 329 GLU A CA 1
ATOM 2612 C C . GLU A 1 329 ? 20.974 -10.222 -3.512 1.00 95.12 329 GLU A C 1
ATOM 2614 O O . GLU A 1 329 ? 20.229 -10.366 -2.543 1.00 95.12 329 GLU A O 1
ATOM 2619 N N . PHE A 1 330 ? 20.853 -10.993 -4.602 1.00 95.31 330 PHE A N 1
ATOM 2620 C CA . PHE A 1 330 ? 19.759 -11.959 -4.802 1.00 95.31 330 PHE A CA 1
ATOM 2621 C C . PHE A 1 330 ? 19.642 -13.021 -3.700 1.00 95.31 330 PHE A C 1
ATOM 2623 O O . PHE A 1 330 ? 18.530 -13.412 -3.349 1.00 95.31 330 PHE A O 1
ATOM 2630 N N . GLY A 1 331 ? 20.768 -13.482 -3.142 1.00 95.94 331 GLY A N 1
ATOM 2631 C CA . GLY A 1 331 ? 20.779 -14.484 -2.070 1.00 95.94 331 GLY A CA 1
ATOM 2632 C C . GLY A 1 331 ? 20.080 -13.994 -0.800 1.00 95.94 331 GLY A C 1
ATOM 2633 O O . GLY A 1 331 ? 19.182 -14.670 -0.295 1.00 95.94 331 GLY A O 1
ATOM 2634 N N . ASP A 1 332 ? 20.442 -12.797 -0.338 1.00 96.56 332 ASP A N 1
ATOM 2635 C CA . ASP A 1 332 ? 19.859 -12.177 0.857 1.00 96.56 332 ASP A CA 1
ATOM 2636 C C . ASP A 1 332 ? 18.402 -11.768 0.610 1.00 96.56 332 ASP A C 1
ATOM 2638 O O . ASP A 1 332 ? 17.527 -12.043 1.435 1.00 96.56 332 ASP A O 1
ATOM 2642 N N . ALA A 1 333 ? 18.110 -11.208 -0.571 1.00 96.88 333 ALA A N 1
ATOM 2643 C CA . ALA A 1 333 ? 16.746 -10.873 -0.970 1.00 96.88 333 ALA A CA 1
ATOM 2644 C C . ALA A 1 333 ? 15.825 -12.104 -0.928 1.00 96.88 333 ALA A C 1
ATOM 2646 O O . ALA A 1 333 ? 14.757 -12.076 -0.312 1.00 96.88 333 ALA A O 1
ATOM 2647 N N . ARG A 1 334 ? 16.265 -13.222 -1.523 1.00 96.19 334 ARG A N 1
ATOM 2648 C CA . ARG A 1 334 ? 15.520 -14.487 -1.548 1.00 96.19 334 ARG A CA 1
ATOM 2649 C C . ARG A 1 334 ? 15.299 -15.034 -0.138 1.00 96.19 334 ARG A C 1
ATOM 2651 O O . ARG A 1 334 ? 14.191 -15.474 0.159 1.00 96.19 334 ARG A O 1
ATOM 2658 N N . ALA A 1 335 ? 16.312 -14.998 0.730 1.00 96.19 335 ALA A N 1
ATOM 2659 C CA . ALA A 1 335 ? 16.182 -15.455 2.114 1.00 96.19 335 ALA A CA 1
ATOM 2660 C C . ALA A 1 335 ? 15.105 -14.665 2.875 1.00 96.19 335 ALA A C 1
ATOM 2662 O O . ALA A 1 335 ? 14.263 -15.252 3.555 1.00 96.19 335 ALA A O 1
ATOM 2663 N N . HIS A 1 336 ? 15.080 -13.344 2.703 1.00 97.44 336 HIS A N 1
ATOM 2664 C CA . HIS A 1 336 ? 14.095 -12.484 3.344 1.00 97.44 336 HIS A CA 1
ATOM 2665 C C . HIS A 1 336 ? 12.676 -12.658 2.791 1.00 97.44 336 HIS A C 1
ATOM 2667 O O . HIS A 1 336 ? 11.742 -12.817 3.577 1.00 97.44 336 HIS A O 1
ATOM 2673 N N . PHE A 1 337 ? 12.492 -12.725 1.470 1.00 96.62 337 PHE A N 1
ATOM 2674 C CA . PHE A 1 337 ? 11.166 -12.991 0.902 1.00 96.62 337 PHE A CA 1
ATOM 2675 C C . PHE A 1 337 ? 10.636 -14.383 1.268 1.00 96.62 337 PHE A C 1
ATOM 2677 O O . PHE A 1 337 ? 9.438 -14.536 1.487 1.00 96.62 337 PHE A O 1
ATOM 2684 N N . GLN A 1 338 ? 11.502 -15.395 1.403 1.00 95.44 338 GLN A N 1
ATOM 2685 C CA . GLN A 1 338 ? 11.089 -16.714 1.896 1.00 95.44 338 GLN A CA 1
ATOM 2686 C C . GLN A 1 338 ? 10.558 -16.655 3.328 1.00 95.44 338 GLN A C 1
ATOM 2688 O O . GLN A 1 338 ? 9.572 -17.325 3.636 1.00 95.44 338 GLN A O 1
ATOM 2693 N N . GLU A 1 339 ? 11.192 -15.872 4.198 1.00 94.69 339 GLU A N 1
ATOM 2694 C CA . GLU A 1 339 ? 10.730 -15.716 5.576 1.00 94.69 339 GLU A CA 1
ATOM 2695 C C . GLU A 1 339 ? 9.412 -14.940 5.641 1.00 94.69 339 GLU A C 1
ATOM 2697 O O . GLU A 1 339 ? 8.478 -15.377 6.317 1.00 94.69 339 GLU A O 1
ATOM 2702 N N . ALA A 1 340 ? 9.276 -13.864 4.858 1.00 95.12 340 ALA A N 1
ATOM 2703 C CA . ALA A 1 340 ? 8.009 -13.149 4.7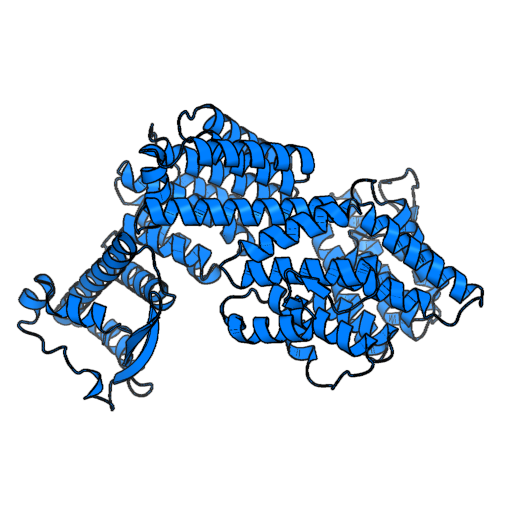09 1.00 95.12 340 ALA A CA 1
ATOM 2704 C C . ALA A 1 340 ? 6.893 -14.081 4.194 1.00 95.12 340 ALA A C 1
ATOM 2706 O O . ALA A 1 340 ? 5.812 -14.137 4.777 1.00 95.12 340 ALA A O 1
ATOM 2707 N N . TYR A 1 341 ? 7.163 -14.897 3.171 1.00 93.31 341 TYR A N 1
ATOM 2708 C CA . TYR A 1 341 ? 6.195 -15.849 2.617 1.00 93.31 341 TYR A CA 1
ATOM 2709 C C . TYR A 1 341 ? 5.723 -16.890 3.646 1.00 93.31 341 TYR A C 1
ATOM 2711 O O . TYR A 1 341 ? 4.533 -17.196 3.725 1.00 93.31 341 TYR A O 1
ATOM 2719 N N . ARG A 1 342 ? 6.642 -17.427 4.462 1.00 90.50 342 ARG A N 1
ATOM 2720 C CA . ARG A 1 342 ? 6.329 -18.438 5.490 1.00 90.50 342 ARG A CA 1
ATOM 2721 C C . ARG A 1 342 ? 5.545 -17.879 6.674 1.00 90.50 342 ARG A C 1
ATOM 2723 O O . ARG A 1 342 ? 4.757 -18.610 7.268 1.00 90.50 342 ARG A O 1
ATOM 2730 N N . SER A 1 343 ? 5.797 -16.625 7.039 1.00 88.25 343 SER A N 1
ATOM 2731 C CA . SER A 1 343 ? 5.193 -15.971 8.206 1.00 88.25 343 SER A CA 1
ATOM 2732 C C . SER A 1 343 ? 3.867 -15.263 7.894 1.00 88.25 343 SER A C 1
ATOM 2734 O O . SER A 1 343 ? 3.065 -15.064 8.812 1.00 88.25 343 SER A O 1
ATOM 2736 N N . SER A 1 344 ? 3.601 -14.958 6.617 1.00 89.06 344 SER A N 1
ATOM 2737 C CA . SER A 1 344 ? 2.368 -14.304 6.153 1.00 89.06 344 SER A CA 1
ATOM 2738 C C . SER A 1 344 ? 1.125 -15.160 6.411 1.00 89.06 344 SER A C 1
ATOM 2740 O O . SER A 1 344 ? 1.059 -16.321 6.000 1.00 89.06 344 SER A O 1
ATOM 2742 N N . LYS A 1 345 ? 0.109 -14.566 7.048 1.00 84.81 345 LYS A N 1
ATOM 2743 C CA . LYS A 1 345 ? -1.227 -15.173 7.214 1.00 84.81 345 LYS A CA 1
ATOM 2744 C C . LYS A 1 345 ? -2.286 -14.547 6.313 1.00 84.81 345 LYS A C 1
ATOM 2746 O O . LYS A 1 345 ? -3.301 -15.187 6.050 1.00 84.81 345 LYS A O 1
ATOM 2751 N N . ASP A 1 346 ? -2.076 -13.312 5.876 1.00 83.62 346 ASP A N 1
ATOM 2752 C CA . ASP A 1 346 ? -2.958 -12.640 4.937 1.00 83.62 346 ASP A CA 1
ATOM 2753 C C . ASP A 1 346 ? -2.583 -13.011 3.486 1.00 83.62 346 ASP A C 1
ATOM 2755 O O . ASP A 1 346 ? -1.395 -13.107 3.156 1.00 83.62 346 ASP A O 1
ATOM 2759 N N . PRO A 1 347 ? -3.574 -13.228 2.601 1.00 85.56 347 PRO A N 1
ATOM 2760 C CA . PRO A 1 347 ? -3.306 -13.578 1.208 1.00 85.56 347 PRO A CA 1
ATOM 2761 C C . PRO A 1 347 ? -2.485 -12.528 0.452 1.00 85.56 347 PRO A C 1
ATOM 2763 O O . PRO A 1 347 ? -1.655 -12.895 -0.373 1.00 85.56 347 PRO A O 1
ATOM 2766 N N . ALA A 1 348 ? -2.679 -11.239 0.749 1.00 86.88 348 ALA A N 1
ATOM 2767 C CA . ALA A 1 348 ? -2.012 -10.145 0.046 1.00 86.88 348 ALA A CA 1
ATOM 2768 C C . ALA A 1 348 ? -0.490 -10.166 0.252 1.00 86.88 348 ALA A C 1
ATOM 2770 O O . ALA A 1 348 ? 0.262 -10.224 -0.719 1.00 86.88 348 ALA A O 1
ATOM 2771 N N . SER A 1 349 ? -0.025 -10.198 1.503 1.00 88.69 349 SER A N 1
ATOM 2772 C CA . SER A 1 349 ? 1.402 -10.240 1.845 1.00 88.69 349 SER A CA 1
ATOM 2773 C C . SER A 1 349 ? 2.048 -11.546 1.399 1.00 88.69 349 SER A C 1
ATOM 2775 O O . SER A 1 349 ? 3.183 -11.544 0.915 1.00 88.69 349 SER A O 1
ATOM 2777 N N . ARG A 1 350 ? 1.312 -12.663 1.493 1.00 91.94 350 ARG A N 1
ATOM 2778 C CA . ARG A 1 350 ? 1.781 -13.963 1.003 1.00 91.94 350 ARG A CA 1
ATOM 2779 C C . ARG A 1 350 ? 2.019 -13.933 -0.508 1.00 91.94 350 ARG A C 1
ATOM 2781 O O . ARG A 1 350 ? 3.102 -14.323 -0.944 1.00 91.94 350 ARG A O 1
ATOM 2788 N N . LEU A 1 351 ? 1.046 -13.453 -1.289 1.00 93.31 351 LEU A N 1
ATOM 2789 C CA . LEU A 1 351 ? 1.164 -13.321 -2.744 1.00 93.31 351 LEU A CA 1
ATOM 2790 C C . LEU A 1 351 ? 2.264 -12.330 -3.131 1.00 93.31 351 LEU A C 1
ATOM 2792 O O . LEU A 1 351 ? 3.055 -12.637 -4.017 1.00 93.31 351 LEU A O 1
ATOM 2796 N N . ALA A 1 352 ? 2.386 -11.199 -2.431 1.00 92.25 352 ALA A N 1
ATOM 2797 C CA . ALA A 1 352 ? 3.446 -10.222 -2.681 1.00 92.25 352 ALA A CA 1
ATOM 2798 C C . ALA A 1 352 ? 4.850 -10.822 -2.471 1.00 92.25 352 ALA A C 1
ATOM 2800 O O . ALA A 1 352 ? 5.735 -10.665 -3.314 1.00 92.25 352 ALA A O 1
ATOM 2801 N N . ALA A 1 353 ? 5.065 -11.558 -1.375 1.00 94.50 353 ALA A N 1
ATOM 2802 C CA . ALA A 1 353 ? 6.336 -12.236 -1.122 1.00 94.50 353 ALA A CA 1
ATOM 2803 C C . ALA A 1 353 ? 6.610 -13.355 -2.145 1.00 94.50 353 ALA A C 1
ATOM 2805 O O . ALA A 1 353 ? 7.738 -13.492 -2.625 1.00 94.50 353 ALA A O 1
ATOM 2806 N N . ALA A 1 354 ? 5.590 -14.139 -2.510 1.00 94.25 354 ALA A N 1
ATOM 2807 C CA . ALA A 1 354 ? 5.713 -15.208 -3.500 1.00 94.25 354 ALA A CA 1
ATOM 2808 C C . ALA A 1 354 ? 6.001 -14.674 -4.915 1.00 94.25 354 ALA A C 1
ATOM 2810 O O . ALA A 1 354 ? 6.840 -15.241 -5.622 1.00 94.25 354 ALA A O 1
ATOM 2811 N N . GLY A 1 355 ? 5.375 -13.556 -5.291 1.00 94.38 355 GLY A N 1
ATOM 2812 C CA . GLY A 1 355 ? 5.639 -12.829 -6.531 1.00 94.38 355 GLY A CA 1
ATOM 2813 C C . GLY A 1 355 ? 7.108 -12.438 -6.638 1.00 94.38 355 GLY A C 1
ATOM 2814 O O . GLY A 1 355 ? 7.772 -12.812 -7.603 1.00 94.38 355 GLY A O 1
ATOM 2815 N N . TRP A 1 356 ? 7.684 -11.816 -5.601 1.00 95.56 356 TRP A N 1
ATOM 2816 C CA . TRP A 1 356 ? 9.115 -11.481 -5.597 1.00 95.56 356 TRP A CA 1
ATOM 2817 C C . TRP A 1 356 ? 10.043 -12.691 -5.692 1.00 95.56 356 TRP A C 1
ATOM 2819 O O . TRP A 1 356 ? 11.062 -12.616 -6.379 1.00 95.56 356 TRP A O 1
ATOM 2829 N N . LEU A 1 357 ? 9.702 -13.818 -5.064 1.00 95.88 357 LEU A N 1
ATOM 2830 C CA . LEU A 1 357 ? 10.479 -15.052 -5.214 1.00 95.88 357 LEU A CA 1
ATOM 2831 C C . LEU A 1 357 ? 10.496 -15.537 -6.671 1.00 95.88 357 LEU A C 1
ATOM 2833 O O . LEU A 1 357 ? 11.560 -15.909 -7.170 1.00 95.88 357 LEU A O 1
ATOM 2837 N N . CYS A 1 358 ? 9.355 -15.483 -7.361 1.00 95.56 358 CYS A N 1
ATOM 2838 C CA . CYS A 1 358 ? 9.259 -15.844 -8.776 1.00 95.56 358 CYS A CA 1
ATOM 2839 C C . CYS A 1 358 ? 9.987 -14.827 -9.672 1.00 95.56 358 CYS A C 1
ATOM 2841 O O . CYS A 1 358 ? 10.770 -15.220 -10.537 1.00 95.56 358 CYS A O 1
ATOM 2843 N N . ARG A 1 359 ? 9.817 -13.521 -9.424 1.00 95.56 359 ARG A N 1
ATOM 2844 C CA . ARG A 1 359 ? 10.509 -12.437 -10.149 1.00 95.56 359 ARG A CA 1
ATOM 2845 C C . ARG A 1 359 ? 12.026 -12.557 -10.044 1.00 95.56 359 ARG A C 1
ATOM 2847 O O . ARG A 1 359 ? 12.712 -12.433 -11.054 1.00 95.56 359 ARG A O 1
ATOM 2854 N N . ILE A 1 360 ? 12.562 -12.840 -8.852 1.00 96.12 360 ILE A N 1
ATOM 2855 C CA . ILE A 1 360 ? 14.001 -13.072 -8.653 1.00 96.12 360 ILE A CA 1
ATOM 2856 C C . ILE A 1 360 ? 14.491 -14.203 -9.558 1.00 96.12 360 ILE A C 1
ATOM 2858 O O . ILE A 1 360 ? 15.519 -14.057 -10.214 1.00 96.12 360 ILE A O 1
ATOM 2862 N N . GLU A 1 361 ? 13.747 -15.306 -9.637 1.00 96.06 361 GLU A N 1
ATOM 2863 C CA . GLU A 1 361 ? 14.119 -16.457 -10.459 1.00 96.06 361 GLU A CA 1
ATOM 2864 C C . GLU A 1 361 ? 14.100 -16.130 -11.968 1.00 96.06 361 GLU A C 1
ATOM 2866 O O . GLU A 1 361 ? 14.995 -16.556 -12.707 1.00 96.06 361 GLU A O 1
ATOM 2871 N N . VAL A 1 362 ? 13.165 -15.286 -12.422 1.00 96.75 362 VAL A N 1
ATOM 2872 C CA . VAL A 1 362 ? 13.147 -14.760 -13.799 1.00 96.75 362 VAL A CA 1
ATOM 2873 C C . VAL A 1 362 ? 14.332 -13.824 -14.056 1.00 96.75 362 VAL A C 1
ATOM 2875 O O . VAL A 1 362 ? 15.022 -13.951 -15.070 1.00 96.75 362 VAL A O 1
ATOM 2878 N N . ILE A 1 363 ? 14.594 -12.883 -13.150 1.00 96.62 363 ILE A N 1
ATOM 2879 C CA . ILE A 1 363 ? 15.626 -11.854 -13.322 1.00 96.62 363 ILE A CA 1
ATOM 2880 C C . ILE A 1 363 ? 17.031 -12.475 -13.300 1.00 96.62 363 ILE A C 1
ATOM 2882 O O . ILE A 1 363 ? 17.858 -12.165 -14.162 1.00 96.62 363 ILE A O 1
ATOM 2886 N N . GLU A 1 364 ? 17.293 -13.362 -12.340 1.00 95.25 364 GLU A N 1
ATOM 2887 C CA . GLU A 1 364 ? 18.600 -13.985 -12.118 1.00 95.25 364 GLU A CA 1
ATOM 2888 C C . GLU A 1 364 ? 18.864 -15.128 -13.110 1.00 95.25 364 GLU A C 1
ATOM 2890 O O . GLU A 1 364 ? 19.915 -15.164 -13.752 1.00 95.25 364 GLU A O 1
ATOM 2895 N N . ASN A 1 365 ? 17.898 -16.040 -13.278 1.00 95.25 365 ASN A N 1
ATOM 2896 C CA . ASN A 1 365 ? 18.102 -17.315 -13.975 1.00 95.25 365 ASN A CA 1
ATOM 2897 C C . ASN A 1 365 ? 17.275 -17.471 -15.259 1.00 95.25 365 ASN A C 1
ATOM 2899 O O . ASN A 1 365 ? 17.451 -18.464 -15.970 1.00 95.25 365 ASN A O 1
ATOM 2903 N N . TYR A 1 366 ? 16.392 -16.517 -15.572 1.00 95.94 366 TYR A N 1
ATOM 2904 C CA . TYR A 1 366 ? 15.449 -16.595 -16.692 1.00 95.94 366 TYR A CA 1
ATOM 2905 C C . TYR A 1 366 ? 14.603 -17.879 -16.665 1.00 95.94 366 TYR A C 1
ATOM 2907 O O . TYR A 1 366 ? 14.413 -18.550 -17.683 1.00 95.94 366 TYR A O 1
ATOM 2915 N N . ARG A 1 367 ? 14.127 -18.243 -15.468 1.00 94.94 367 ARG A N 1
ATOM 2916 C CA . ARG A 1 367 ? 13.231 -19.380 -15.221 1.00 94.94 367 ARG A CA 1
ATOM 2917 C C . ARG A 1 367 ? 11.905 -18.888 -14.651 1.00 94.94 367 ARG A C 1
ATOM 2919 O O . ARG A 1 367 ? 11.879 -17.930 -13.891 1.00 94.94 367 ARG A O 1
ATOM 2926 N N . PHE A 1 368 ? 10.823 -19.570 -15.016 1.00 93.88 368 PHE A N 1
ATOM 2927 C CA . PHE A 1 368 ? 9.437 -19.189 -14.697 1.00 93.88 368 PHE A CA 1
ATOM 2928 C C . PHE A 1 368 ? 8.765 -20.179 -13.734 1.00 93.88 368 PHE A C 1
ATOM 2930 O O . PHE A 1 368 ? 7.545 -20.205 -13.613 1.00 93.88 368 PHE A O 1
ATOM 2937 N N . GLU A 1 369 ? 9.582 -21.005 -13.083 1.00 89.38 369 GLU A N 1
ATOM 2938 C CA . GLU A 1 369 ? 9.202 -22.019 -12.106 1.00 89.38 369 GLU A CA 1
ATOM 2939 C C . GLU A 1 369 ? 10.280 -22.066 -11.014 1.00 89.38 369 GLU A C 1
ATOM 2941 O O . GLU A 1 369 ? 11.480 -21.956 -11.295 1.00 89.38 369 GLU A O 1
ATOM 2946 N N . LEU A 1 370 ? 9.859 -22.202 -9.758 1.00 89.94 370 LEU A N 1
ATOM 2947 C CA . LEU A 1 370 ? 10.728 -22.221 -8.587 1.00 89.94 370 LEU A CA 1
ATOM 2948 C C . LEU A 1 370 ? 10.208 -23.225 -7.559 1.00 89.94 370 LEU A C 1
ATOM 2950 O O . LEU A 1 370 ? 9.009 -23.401 -7.383 1.00 89.94 370 LEU A O 1
ATOM 2954 N N . ARG A 1 371 ? 11.119 -23.836 -6.795 1.00 83.44 371 ARG A N 1
ATOM 2955 C CA . ARG A 1 371 ? 10.755 -24.648 -5.632 1.00 83.44 371 ARG A CA 1
ATOM 2956 C C . ARG A 1 371 ? 11.157 -23.968 -4.326 1.00 83.44 371 ARG A C 1
ATOM 2958 O O . ARG A 1 371 ? 12.338 -23.697 -4.110 1.00 83.44 371 ARG A O 1
ATOM 2965 N N . VAL A 1 372 ? 10.199 -23.751 -3.427 1.00 78.06 372 VAL A N 1
ATOM 2966 C CA . VAL A 1 372 ? 10.405 -23.132 -2.107 1.00 78.06 372 VAL A CA 1
ATOM 2967 C C . VAL A 1 372 ? 9.843 -24.047 -1.026 1.00 78.06 372 VAL A C 1
ATOM 2969 O O . VAL A 1 372 ? 8.664 -24.361 -1.016 1.00 78.06 372 VAL A O 1
ATOM 2972 N N . GLY A 1 373 ? 10.685 -24.519 -0.101 1.00 67.31 373 GLY A N 1
ATOM 2973 C CA . GLY A 1 373 ? 10.211 -25.333 1.032 1.00 67.31 373 GLY A CA 1
ATOM 2974 C C . GLY A 1 373 ? 9.519 -26.650 0.643 1.00 67.31 373 GLY A C 1
ATOM 2975 O O . GLY A 1 373 ? 8.706 -27.157 1.405 1.00 67.31 373 GLY A O 1
ATOM 2976 N N . GLY A 1 374 ? 9.826 -27.202 -0.536 1.00 77.44 374 GLY A N 1
ATOM 2977 C CA . GLY A 1 374 ? 9.200 -28.420 -1.062 1.00 77.44 374 GLY A CA 1
ATOM 2978 C C . GLY A 1 374 ? 7.979 -28.171 -1.951 1.00 77.44 374 GLY A C 1
ATOM 2979 O O . GLY A 1 374 ? 7.636 -29.068 -2.723 1.00 77.44 374 GLY A O 1
ATOM 2980 N N . GLU A 1 375 ? 7.420 -26.963 -1.907 1.00 84.31 375 GLU A N 1
ATOM 2981 C CA . GLU A 1 375 ? 6.318 -26.469 -2.731 1.00 84.31 375 GLU A CA 1
ATOM 2982 C C . GLU A 1 375 ? 6.837 -25.905 -4.059 1.00 84.31 375 GLU A C 1
ATOM 2984 O O . GLU A 1 375 ? 7.866 -25.231 -4.098 1.00 84.31 375 GLU A O 1
ATOM 2989 N N . GLU A 1 376 ? 6.140 -26.212 -5.149 1.00 89.56 376 GLU A N 1
ATOM 2990 C CA . GLU A 1 376 ? 6.397 -25.643 -6.471 1.00 89.56 376 GLU A CA 1
ATOM 2991 C C . GLU A 1 376 ? 5.583 -24.349 -6.620 1.00 89.56 376 GLU A C 1
ATOM 2993 O O . GLU A 1 376 ? 4.406 -24.295 -6.236 1.00 89.56 376 GLU A O 1
ATOM 2998 N N . LEU A 1 377 ? 6.248 -23.297 -7.089 1.00 91.62 377 LEU A N 1
ATOM 2999 C CA . LEU A 1 377 ? 5.709 -21.967 -7.332 1.00 91.62 377 LEU A CA 1
ATOM 3000 C C . LEU A 1 377 ? 5.963 -21.598 -8.793 1.00 91.62 377 LEU A C 1
ATOM 3002 O O . LEU A 1 377 ? 7.084 -21.715 -9.289 1.00 91.62 377 LEU A O 1
ATOM 3006 N N . ASP A 1 378 ? 4.919 -21.119 -9.449 1.00 93.62 378 ASP A N 1
ATOM 3007 C CA . ASP A 1 378 ? 4.947 -20.534 -10.781 1.00 93.62 378 ASP A CA 1
ATOM 3008 C C . ASP A 1 378 ? 3.851 -19.461 -10.876 1.00 93.62 378 ASP A C 1
ATOM 3010 O O . ASP A 1 378 ? 3.016 -19.314 -9.977 1.00 93.62 378 ASP A O 1
ATOM 3014 N N . PHE A 1 379 ? 3.852 -18.695 -11.965 1.00 93.88 379 PHE A N 1
ATOM 3015 C CA . PHE A 1 379 ? 2.898 -17.600 -12.140 1.00 93.88 379 PHE A CA 1
ATOM 3016 C C . PHE A 1 379 ? 1.451 -18.071 -12.361 1.00 93.88 379 PHE A C 1
ATOM 3018 O O . PHE A 1 379 ? 0.526 -17.338 -12.023 1.00 93.88 379 PHE A O 1
ATOM 3025 N N . GLU A 1 380 ? 1.228 -19.291 -12.864 1.00 92.75 380 GLU A N 1
ATOM 3026 C CA . GLU A 1 380 ? -0.124 -19.850 -13.028 1.00 92.75 380 GLU A CA 1
ATOM 3027 C C . GLU A 1 380 ? -0.759 -20.125 -11.661 1.00 92.75 380 GLU A C 1
ATOM 3029 O O . GLU A 1 380 ? -1.918 -19.791 -11.403 1.00 92.75 380 GLU A O 1
ATOM 3034 N N . LYS A 1 381 ? 0.021 -20.697 -10.745 1.00 93.38 381 LYS A N 1
ATOM 3035 C CA . LYS A 1 381 ? -0.392 -20.930 -9.370 1.00 93.38 381 LYS A CA 1
ATOM 3036 C C . LYS A 1 381 ? -0.658 -19.622 -8.632 1.00 93.38 381 LYS A C 1
ATOM 3038 O O . LYS A 1 381 ? -1.696 -19.521 -7.981 1.00 93.38 381 LYS A O 1
ATOM 3043 N N . LEU A 1 382 ? 0.228 -18.628 -8.755 1.00 94.00 382 LEU A N 1
ATOM 3044 C CA . LEU A 1 382 ? 0.002 -17.310 -8.147 1.00 94.00 382 LEU A CA 1
ATOM 3045 C C . LEU A 1 382 ? -1.276 -16.656 -8.683 1.00 94.00 382 LEU A C 1
ATOM 3047 O O . LEU A 1 382 ? -2.049 -16.096 -7.908 1.00 94.00 382 LEU A O 1
ATOM 3051 N N . TRP A 1 383 ? -1.542 -16.777 -9.986 1.00 93.44 383 TRP A N 1
ATOM 3052 C CA . TRP A 1 383 ? -2.772 -16.272 -10.591 1.00 93.44 383 TRP A CA 1
ATOM 3053 C C . TRP A 1 383 ? -4.027 -16.984 -10.066 1.00 93.44 383 TRP A C 1
ATOM 3055 O O . TRP A 1 383 ? -5.028 -16.337 -9.753 1.00 93.44 383 TRP A O 1
ATOM 3065 N N . ARG A 1 384 ? -3.966 -18.305 -9.873 1.00 92.31 384 ARG A N 1
ATOM 3066 C CA . ARG A 1 384 ? -5.063 -19.080 -9.275 1.00 92.31 384 ARG A CA 1
ATOM 3067 C C . ARG A 1 384 ? -5.345 -18.666 -7.828 1.00 92.31 384 ARG A C 1
ATOM 3069 O O . ARG A 1 384 ? -6.496 -18.405 -7.488 1.00 92.31 384 ARG A O 1
ATOM 3076 N N . GLU A 1 385 ? -4.303 -18.554 -7.003 1.00 92.12 385 GLU A N 1
ATOM 3077 C CA . GLU A 1 385 ? -4.414 -18.099 -5.607 1.00 92.12 385 GLU A CA 1
ATOM 3078 C C . GLU A 1 385 ? -4.934 -16.651 -5.514 1.00 92.12 385 GLU A C 1
ATOM 3080 O O . GLU A 1 385 ? -5.726 -16.321 -4.625 1.00 92.12 385 GLU A O 1
ATOM 3085 N N . CYS A 1 386 ? -4.551 -15.792 -6.466 1.00 91.25 386 CYS A N 1
ATOM 3086 C CA . CYS A 1 386 ? -5.102 -14.445 -6.618 1.00 91.25 386 CYS A CA 1
ATOM 3087 C C . CYS A 1 386 ? -6.618 -14.484 -6.872 1.00 91.25 386 CYS A C 1
ATOM 3089 O O . CYS A 1 386 ? -7.369 -13.789 -6.187 1.00 91.25 386 CYS A O 1
ATOM 3091 N N . GLY A 1 387 ? -7.086 -15.348 -7.779 1.00 88.38 387 GLY A N 1
ATOM 3092 C CA . GLY A 1 387 ? -8.513 -15.534 -8.065 1.00 88.38 387 GLY A CA 1
ATOM 3093 C C . GLY A 1 387 ? -9.332 -15.983 -6.848 1.00 88.38 387 GLY A C 1
ATOM 3094 O O . GLY A 1 387 ? -10.430 -15.474 -6.625 1.00 88.38 387 GLY A O 1
ATOM 3095 N N . GLU A 1 388 ? -8.783 -16.872 -6.016 1.00 88.12 388 GLU A N 1
ATOM 3096 C CA . GLU A 1 388 ? -9.420 -17.330 -4.768 1.00 88.12 388 GLU A CA 1
ATOM 3097 C C . GLU A 1 388 ? -9.537 -16.217 -3.711 1.00 88.12 388 GLU A C 1
ATOM 3099 O O . GLU A 1 388 ? -10.427 -16.251 -2.860 1.00 88.12 388 GLU A O 1
ATOM 3104 N N . SER A 1 389 ? -8.660 -15.211 -3.776 1.00 85.69 389 SER A N 1
ATOM 3105 C CA . SER A 1 389 ? -8.557 -14.129 -2.789 1.00 85.69 389 SER A CA 1
ATOM 3106 C C . SER A 1 389 ? -8.909 -12.748 -3.346 1.00 85.69 389 SER A C 1
ATOM 3108 O O . SER A 1 389 ? -8.661 -11.750 -2.672 1.00 85.69 389 SER A O 1
ATOM 3110 N N . ILE A 1 390 ? -9.505 -12.663 -4.540 1.00 82.81 390 ILE A N 1
ATOM 3111 C CA . ILE A 1 390 ? -9.614 -11.415 -5.315 1.00 82.81 390 ILE A CA 1
ATOM 3112 C C . ILE A 1 390 ? -10.293 -10.268 -4.548 1.00 82.81 390 ILE A C 1
ATOM 3114 O O . ILE A 1 390 ? -9.886 -9.117 -4.658 1.00 82.81 390 ILE A O 1
ATOM 3118 N N . VAL A 1 391 ? -11.271 -10.578 -3.690 1.00 74.75 391 VAL A N 1
ATOM 3119 C CA . VAL A 1 391 ? -11.999 -9.592 -2.864 1.00 74.75 391 VAL A CA 1
ATOM 3120 C C . VAL A 1 391 ? -11.162 -8.988 -1.727 1.00 74.75 391 VAL A C 1
ATOM 3122 O O . VAL A 1 391 ? -11.601 -8.038 -1.086 1.00 74.75 391 VAL A O 1
ATOM 3125 N N . ARG A 1 392 ? -9.977 -9.547 -1.450 1.00 75.44 392 ARG A N 1
ATOM 3126 C CA . ARG A 1 392 ? -9.041 -9.115 -0.395 1.00 75.44 392 ARG A CA 1
ATOM 3127 C C . ARG A 1 392 ? -7.787 -8.437 -0.953 1.00 75.44 392 ARG A C 1
ATOM 3129 O O . ARG A 1 392 ? -6.897 -8.101 -0.177 1.00 75.44 392 ARG A O 1
ATOM 3136 N N . LEU A 1 393 ? -7.689 -8.277 -2.272 1.00 80.44 393 LEU A N 1
ATOM 3137 C CA . LEU A 1 393 ? -6.509 -7.744 -2.948 1.00 80.44 393 LEU A CA 1
ATOM 3138 C C . LEU A 1 393 ? -6.795 -6.362 -3.534 1.00 80.44 393 LEU A C 1
ATOM 3140 O O . LEU A 1 393 ? -7.912 -6.063 -3.955 1.00 80.44 393 LEU A O 1
ATOM 3144 N N . ALA A 1 394 ? -5.767 -5.515 -3.571 1.00 82.56 394 ALA A N 1
ATOM 3145 C CA . ALA A 1 394 ? -5.838 -4.247 -4.282 1.00 82.56 394 ALA A CA 1
ATOM 3146 C C . ALA A 1 394 ? -5.876 -4.487 -5.800 1.00 82.56 394 ALA A C 1
ATOM 3148 O O . ALA A 1 394 ? -5.232 -5.409 -6.303 1.00 82.56 394 ALA A O 1
ATOM 3149 N N . SER A 1 395 ? -6.584 -3.620 -6.529 1.00 86.12 395 SER A N 1
ATOM 3150 C CA . SER A 1 395 ? -6.677 -3.656 -7.997 1.00 86.12 395 SER A CA 1
ATOM 3151 C C . SER A 1 395 ? -5.308 -3.717 -8.681 1.00 86.12 395 SER A C 1
ATOM 3153 O O . SER A 1 395 ? -5.132 -4.496 -9.612 1.00 86.12 395 SER A O 1
ATOM 3155 N N . GLU A 1 396 ? -4.340 -2.949 -8.175 1.00 89.00 396 GLU A N 1
ATOM 3156 C CA . GLU A 1 396 ? -2.949 -2.945 -8.644 1.00 89.00 396 GLU A CA 1
ATOM 3157 C C . GLU A 1 396 ? -2.301 -4.326 -8.491 1.00 89.00 396 GLU A C 1
ATOM 3159 O O . GLU A 1 396 ? -1.810 -4.891 -9.461 1.00 89.00 396 GLU A O 1
ATOM 3164 N N . SER A 1 397 ? -2.393 -4.943 -7.308 1.00 90.50 397 SER A N 1
ATOM 3165 C CA . SER A 1 397 ? -1.840 -6.283 -7.076 1.00 90.50 397 SER A CA 1
ATOM 3166 C C . SER A 1 397 ? -2.462 -7.336 -7.998 1.00 90.50 397 SER A C 1
ATOM 3168 O O . SER A 1 397 ? -1.755 -8.209 -8.499 1.00 90.50 397 SER A O 1
ATOM 3170 N N . ILE A 1 398 ? -3.772 -7.246 -8.256 1.00 92.56 398 ILE A N 1
ATOM 3171 C CA . ILE A 1 398 ? -4.466 -8.139 -9.195 1.00 92.56 398 ILE A CA 1
ATOM 3172 C C . ILE A 1 398 ? -3.927 -7.933 -10.618 1.00 92.56 398 ILE A C 1
ATOM 3174 O O . ILE A 1 398 ? -3.640 -8.915 -11.308 1.00 92.56 398 ILE A O 1
ATOM 3178 N N . ALA A 1 399 ? -3.764 -6.677 -11.046 1.00 94.00 399 ALA A N 1
ATOM 3179 C CA . ALA A 1 399 ? -3.226 -6.336 -12.358 1.00 94.00 399 ALA A CA 1
ATOM 3180 C C . ALA A 1 399 ? -1.800 -6.868 -12.545 1.00 94.00 399 ALA A C 1
ATOM 3182 O O . ALA A 1 399 ? -1.530 -7.514 -13.558 1.00 94.00 399 ALA A O 1
ATOM 3183 N N . CYS A 1 400 ? -0.918 -6.660 -11.562 1.00 94.75 400 CYS A N 1
ATOM 3184 C CA . CYS A 1 400 ? 0.471 -7.112 -11.604 1.00 94.75 400 CYS A CA 1
ATOM 3185 C C . CYS A 1 400 ? 0.573 -8.638 -11.706 1.00 94.75 400 CYS A C 1
ATOM 3187 O O . CYS A 1 400 ? 1.223 -9.141 -12.619 1.00 94.75 400 CYS A O 1
ATOM 3189 N N . ILE A 1 401 ? -0.126 -9.387 -10.842 1.00 94.88 401 ILE A N 1
ATOM 3190 C CA . ILE A 1 401 ? -0.092 -10.863 -10.861 1.00 94.88 401 ILE A CA 1
ATOM 3191 C C . ILE A 1 401 ? -0.650 -11.403 -12.189 1.00 94.88 401 ILE A C 1
ATOM 3193 O O . ILE A 1 401 ? -0.101 -12.345 -12.762 1.00 94.88 401 ILE A O 1
ATOM 3197 N N . CYS A 1 402 ? -1.714 -10.790 -12.717 1.00 94.31 402 CYS A N 1
ATOM 3198 C CA . CYS A 1 402 ? -2.248 -11.133 -14.034 1.00 94.31 402 CYS A CA 1
ATOM 3199 C C . CYS A 1 402 ? -1.213 -10.889 -15.145 1.00 94.31 402 CYS A C 1
ATOM 3201 O O . CYS A 1 402 ? -0.985 -11.754 -15.992 1.00 94.31 402 CYS A O 1
ATOM 3203 N N . ALA A 1 403 ? -0.558 -9.727 -15.132 1.00 95.25 403 ALA A N 1
ATOM 3204 C CA . ALA A 1 403 ? 0.415 -9.337 -16.144 1.00 95.25 403 ALA A CA 1
ATOM 3205 C C . ALA A 1 403 ? 1.678 -10.215 -16.116 1.00 95.25 403 ALA A C 1
ATOM 3207 O O . ALA A 1 403 ? 2.201 -10.574 -17.172 1.00 95.25 403 ALA A O 1
ATOM 3208 N N . GLU A 1 404 ? 2.130 -10.620 -14.930 1.00 95.62 404 GLU A N 1
ATOM 3209 C CA . GLU A 1 404 ? 3.191 -11.612 -14.748 1.00 95.62 404 GLU A CA 1
ATOM 3210 C C . GLU A 1 404 ? 2.825 -12.963 -15.358 1.00 95.62 404 GLU A C 1
ATOM 3212 O O . GLU A 1 404 ? 3.585 -13.518 -16.152 1.00 95.62 404 GLU A O 1
ATOM 3217 N N . TYR A 1 405 ? 1.638 -13.479 -15.036 1.00 94.56 405 TYR A N 1
ATOM 3218 C CA . TYR A 1 405 ? 1.152 -14.735 -15.592 1.00 94.56 405 TYR A CA 1
ATOM 3219 C C . TYR A 1 405 ? 1.097 -14.687 -17.123 1.00 94.56 405 TYR A C 1
ATOM 3221 O O . TYR A 1 405 ? 1.718 -15.528 -17.780 1.00 94.56 405 TYR A O 1
ATOM 3229 N N . ILE A 1 406 ? 0.492 -13.641 -17.692 1.00 94.06 406 ILE A N 1
ATOM 3230 C CA . ILE A 1 406 ? 0.435 -13.411 -19.142 1.00 94.06 406 ILE A CA 1
ATOM 3231 C C . ILE A 1 406 ? 1.842 -13.359 -19.748 1.00 94.06 406 ILE A C 1
ATOM 3233 O O . ILE A 1 406 ? 2.106 -14.011 -20.758 1.00 94.06 406 ILE A O 1
ATOM 3237 N N . ALA A 1 407 ? 2.773 -12.618 -19.141 1.00 94.81 407 ALA A N 1
ATOM 3238 C CA . ALA A 1 407 ? 4.147 -12.546 -19.627 1.00 94.81 407 ALA A CA 1
ATOM 3239 C C . ALA A 1 407 ? 4.855 -13.904 -19.585 1.00 94.81 407 ALA A C 1
ATOM 3241 O O . ALA A 1 407 ? 5.608 -14.232 -20.505 1.00 94.81 407 ALA A O 1
ATOM 3242 N N . SER A 1 408 ? 4.595 -14.714 -18.559 1.00 94.81 408 SER A N 1
ATOM 3243 C CA . SER A 1 408 ? 5.113 -16.080 -18.476 1.00 94.81 408 SER A CA 1
ATOM 3244 C C . SER A 1 408 ? 4.571 -16.966 -19.608 1.00 94.81 408 SER A C 1
ATOM 3246 O O . SER A 1 408 ? 5.343 -17.691 -20.241 1.00 94.81 408 SER A O 1
ATOM 3248 N N . GLU A 1 409 ? 3.284 -16.848 -19.947 1.00 92.62 409 GLU A N 1
ATOM 3249 C CA . GLU A 1 409 ? 2.662 -17.612 -21.033 1.00 92.62 409 GLU A CA 1
ATOM 3250 C C . GLU A 1 409 ? 3.112 -17.130 -22.419 1.00 92.62 409 GLU A C 1
ATOM 3252 O O . GLU A 1 409 ? 3.319 -17.950 -23.317 1.00 92.62 409 GLU A O 1
ATOM 3257 N N . MET A 1 410 ? 3.377 -15.829 -22.592 1.00 92.12 410 MET A N 1
ATOM 3258 C CA . MET A 1 410 ? 4.000 -15.293 -23.810 1.00 92.12 410 MET A CA 1
ATOM 3259 C C . MET A 1 410 ? 5.384 -15.902 -24.049 1.00 92.12 410 MET A C 1
ATOM 3261 O O . MET A 1 410 ? 5.687 -16.326 -25.165 1.00 92.12 410 MET A O 1
ATOM 3265 N N . VAL A 1 411 ? 6.214 -16.012 -23.007 1.00 92.31 411 VAL A N 1
ATOM 3266 C CA . VAL A 1 411 ? 7.540 -16.646 -23.115 1.00 92.31 411 VAL A CA 1
ATOM 3267 C C . VAL A 1 411 ? 7.425 -18.143 -23.433 1.00 92.31 411 VAL A C 1
ATOM 3269 O O . VAL A 1 411 ? 8.256 -18.679 -24.168 1.00 92.31 411 VAL A O 1
ATOM 3272 N N . LYS A 1 412 ? 6.377 -18.821 -22.946 1.00 89.81 412 LYS A N 1
ATOM 3273 C CA . LYS A 1 412 ? 6.081 -20.231 -23.266 1.00 89.81 412 LYS A CA 1
ATOM 3274 C C . LYS A 1 412 ? 5.403 -20.431 -24.632 1.00 89.81 412 LYS A C 1
ATOM 3276 O O . LYS A 1 412 ? 5.289 -21.576 -25.074 1.00 89.81 412 LYS A O 1
ATOM 3281 N N . GLY A 1 413 ? 4.953 -19.364 -25.295 1.00 86.44 413 GLY A N 1
ATOM 3282 C CA . GLY A 1 413 ? 4.251 -19.422 -26.580 1.00 86.44 413 GLY A CA 1
ATOM 3283 C C . GLY A 1 413 ? 2.778 -19.845 -26.498 1.00 86.44 413 GLY A C 1
ATOM 3284 O O . GLY A 1 413 ? 2.285 -20.450 -27.447 1.00 86.44 413 GLY A O 1
ATOM 3285 N N . ARG A 1 414 ? 2.094 -19.591 -25.373 1.00 80.81 414 ARG A N 1
ATOM 3286 C CA . ARG A 1 414 ? 0.780 -20.179 -25.031 1.00 80.81 414 ARG A CA 1
ATOM 3287 C C . ARG A 1 414 ? -0.368 -19.179 -24.833 1.00 80.81 414 ARG A C 1
ATOM 3289 O O . ARG A 1 414 ? -1.413 -19.569 -24.333 1.00 80.81 414 ARG A O 1
ATOM 3296 N N . LEU A 1 415 ? -0.208 -17.910 -25.209 1.00 70.56 415 LEU A N 1
ATOM 3297 C CA . LEU A 1 415 ? -1.220 -16.894 -24.904 1.00 70.56 415 LEU A CA 1
ATOM 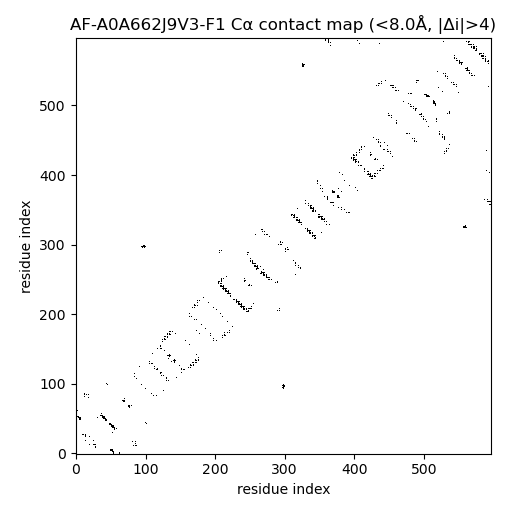3298 C C . LEU A 1 415 ? -2.562 -17.132 -25.637 1.00 70.56 415 LEU A C 1
ATOM 3300 O O . LEU A 1 415 ? -2.603 -17.090 -26.869 1.00 70.56 415 LEU A O 1
ATOM 3304 N N . GLU A 1 416 ? -3.656 -17.300 -24.884 1.00 57.47 416 GLU A N 1
ATOM 3305 C CA . GLU A 1 416 ? -5.041 -17.283 -25.387 1.00 57.47 416 GLU A CA 1
ATOM 3306 C C . GLU A 1 416 ? -5.682 -15.892 -25.158 1.00 57.47 416 GLU A C 1
ATOM 3308 O O . GLU A 1 416 ? -5.463 -15.233 -24.144 1.00 57.47 416 GLU A O 1
ATOM 3313 N N . GLY A 1 417 ? -6.431 -15.386 -26.144 1.00 52.97 417 GLY A N 1
ATOM 3314 C CA . GLY A 1 417 ? -6.672 -13.946 -26.351 1.00 52.97 417 GLY A CA 1
ATOM 3315 C C . GLY A 1 417 ? -7.579 -13.179 -25.370 1.00 52.97 417 GLY A C 1
ATOM 3316 O O . GLY A 1 417 ? -7.795 -11.992 -25.603 1.00 52.97 417 GLY A O 1
ATOM 3317 N N . GLU A 1 418 ? -8.116 -13.786 -24.306 1.00 54.16 418 GLU A N 1
ATOM 3318 C CA . GLU A 1 418 ? -9.121 -13.143 -23.428 1.00 54.16 418 GLU A CA 1
ATOM 3319 C C . GLU A 1 418 ? -8.598 -12.687 -22.045 1.00 54.16 418 GLU A C 1
ATOM 3321 O O . GLU A 1 418 ? -9.295 -11.961 -21.336 1.00 54.16 418 GLU A O 1
ATOM 3326 N N . GLU A 1 419 ? -7.360 -13.015 -21.656 1.00 62.50 419 GLU A N 1
ATOM 3327 C CA . GLU A 1 419 ? -6.897 -12.829 -20.264 1.00 62.50 419 GLU A CA 1
ATOM 3328 C C . GLU A 1 419 ? -6.389 -11.414 -19.913 1.00 62.50 419 GLU A C 1
ATOM 3330 O O . GLU A 1 419 ? -6.253 -11.082 -18.737 1.00 62.50 419 GLU A O 1
ATOM 3335 N N . MET A 1 420 ? -6.189 -10.515 -20.889 1.00 70.75 420 MET A N 1
ATOM 3336 C CA . MET A 1 420 ? -5.667 -9.154 -20.630 1.00 70.75 420 MET A CA 1
ATOM 3337 C C . MET A 1 420 ? -6.625 -8.231 -19.850 1.00 70.75 420 MET A C 1
ATOM 3339 O O . MET A 1 420 ? -6.252 -7.108 -19.504 1.00 70.75 420 MET A O 1
ATOM 3343 N N . GLY A 1 421 ? -7.866 -8.658 -19.594 1.00 81.31 421 GLY A N 1
ATOM 3344 C CA . GLY A 1 421 ? -8.891 -7.838 -18.944 1.00 81.31 421 GLY A CA 1
ATOM 3345 C C . GLY A 1 421 ? -8.508 -7.377 -17.535 1.00 81.31 421 GLY A C 1
ATOM 3346 O O . GLY A 1 421 ? -8.697 -6.205 -17.214 1.00 81.31 421 GLY A O 1
ATOM 3347 N N . PHE A 1 422 ? -7.925 -8.260 -16.719 1.00 88.19 422 PHE A N 1
ATOM 3348 C CA . PHE A 1 422 ? -7.545 -7.931 -15.339 1.00 88.19 422 PHE A CA 1
ATOM 3349 C C . PHE A 1 422 ? -6.305 -7.041 -15.251 1.00 88.19 422 PHE A C 1
ATOM 3351 O O . PHE A 1 422 ? -6.230 -6.207 -14.354 1.00 88.19 422 PHE A O 1
ATOM 3358 N N . ALA A 1 423 ? -5.383 -7.126 -16.214 1.00 89.62 423 ALA A N 1
ATOM 3359 C CA . ALA A 1 423 ? -4.232 -6.226 -16.275 1.00 89.62 423 ALA A CA 1
ATOM 3360 C C . ALA A 1 423 ? -4.650 -4.747 -16.414 1.00 89.62 423 ALA A C 1
ATOM 3362 O O . ALA A 1 423 ? -3.932 -3.872 -15.954 1.00 89.62 423 ALA A O 1
ATOM 3363 N N . ARG A 1 424 ? -5.836 -4.452 -16.976 1.00 91.75 424 ARG A N 1
ATOM 3364 C CA . ARG A 1 424 ? -6.374 -3.080 -17.114 1.00 91.75 424 ARG A CA 1
ATOM 3365 C C . ARG A 1 424 ? -6.807 -2.428 -15.802 1.00 91.75 424 ARG A C 1
ATOM 3367 O O . ARG A 1 424 ? -7.170 -1.253 -15.816 1.00 91.75 424 ARG A O 1
ATOM 3374 N N . LEU A 1 425 ? -6.824 -3.177 -14.700 1.00 89.38 425 LEU A N 1
ATOM 3375 C CA . LEU A 1 425 ? -7.104 -2.624 -13.376 1.00 89.38 425 LEU A CA 1
ATOM 3376 C C . LEU A 1 425 ? -6.022 -1.633 -12.917 1.00 89.38 425 LEU A C 1
ATOM 3378 O O . LEU A 1 425 ? -6.312 -0.802 -12.059 1.00 89.38 425 LEU A O 1
ATOM 3382 N N . ASP A 1 426 ? -4.834 -1.684 -13.525 1.00 92.25 426 ASP A N 1
ATOM 3383 C CA . ASP A 1 426 ? -3.748 -0.724 -13.353 1.00 92.25 426 ASP A CA 1
ATOM 3384 C C . ASP A 1 426 ? -3.230 -0.250 -14.724 1.00 92.25 426 ASP A C 1
ATOM 3386 O O . ASP A 1 426 ? -2.896 -1.056 -15.597 1.00 92.25 426 ASP A O 1
ATOM 3390 N N . SER A 1 427 ? -3.200 1.068 -14.951 1.00 91.94 427 SER A N 1
ATOM 3391 C CA . SER A 1 427 ? -2.868 1.626 -16.270 1.00 91.94 427 SER A CA 1
ATOM 3392 C C . SER A 1 427 ? -1.417 1.395 -16.666 1.00 91.94 427 SER A C 1
ATOM 3394 O O . SER A 1 427 ? -1.131 1.167 -17.846 1.00 91.94 427 SER A O 1
ATOM 3396 N N . ASP A 1 428 ? -0.508 1.465 -15.701 1.00 93.69 428 ASP A N 1
ATOM 3397 C CA . ASP A 1 428 ? 0.925 1.474 -15.960 1.00 93.69 428 ASP A CA 1
ATOM 3398 C C . ASP A 1 428 ? 1.389 0.040 -16.245 1.00 93.69 428 ASP A C 1
ATOM 3400 O O . ASP A 1 428 ? 2.029 -0.226 -17.267 1.00 93.69 428 ASP A O 1
ATOM 3404 N N . THR A 1 429 ? 0.917 -0.909 -15.436 1.00 95.12 429 THR A N 1
ATOM 3405 C CA . THR A 1 429 ? 1.060 -2.355 -15.640 1.00 95.12 429 THR A CA 1
ATOM 3406 C C . THR A 1 429 ? 0.523 -2.779 -17.004 1.00 95.12 429 THR A C 1
ATOM 3408 O O . THR A 1 429 ? 1.220 -3.455 -17.767 1.00 95.12 429 THR A O 1
ATOM 3411 N N . TYR A 1 430 ? -0.695 -2.349 -17.359 1.00 95.88 430 TYR A N 1
ATOM 3412 C CA . TYR A 1 430 ? -1.289 -2.669 -18.658 1.00 95.88 430 TYR A CA 1
ATOM 3413 C C . TYR A 1 430 ? -0.466 -2.121 -19.828 1.00 95.88 430 TYR A C 1
ATOM 3415 O O . TYR A 1 430 ? -0.257 -2.819 -20.823 1.00 95.88 430 TYR A O 1
ATOM 3423 N N . SER A 1 431 ? 0.030 -0.888 -19.709 1.00 96.75 431 SER A N 1
ATOM 3424 C CA . SER A 1 431 ? 0.814 -0.234 -20.760 1.00 96.75 431 SER A CA 1
ATOM 3425 C C . SER A 1 431 ? 2.149 -0.944 -20.994 1.00 96.75 431 SER A C 1
ATOM 3427 O O . SER A 1 431 ? 2.498 -1.239 -22.141 1.00 96.75 431 SER A O 1
ATOM 3429 N N . LEU A 1 432 ? 2.863 -1.301 -19.919 1.00 97.69 432 LEU A N 1
ATOM 3430 C CA . LEU A 1 432 ? 4.098 -2.086 -20.007 1.00 97.69 432 LEU A CA 1
ATOM 3431 C C . LEU A 1 432 ? 3.850 -3.488 -20.578 1.00 97.69 432 LEU A C 1
ATOM 3433 O O . LEU A 1 432 ? 4.643 -3.963 -21.392 1.00 97.69 432 LEU A O 1
ATOM 3437 N N . LEU A 1 433 ? 2.736 -4.129 -20.209 1.00 96.44 433 LEU A N 1
ATOM 3438 C CA . LEU A 1 433 ? 2.350 -5.434 -20.746 1.00 96.44 433 LEU A CA 1
ATOM 3439 C C . LEU A 1 433 ? 2.075 -5.369 -22.254 1.00 96.44 433 LEU A C 1
ATOM 3441 O O . LEU A 1 433 ? 2.533 -6.241 -22.988 1.00 96.44 433 LEU A O 1
ATOM 3445 N N . CYS A 1 434 ? 1.379 -4.332 -22.730 1.00 95.75 434 CYS A N 1
ATOM 3446 C CA . CYS A 1 434 ? 1.127 -4.118 -24.159 1.00 95.75 434 CYS A CA 1
ATOM 3447 C C . CYS A 1 434 ? 2.435 -3.919 -24.939 1.00 95.75 434 CYS A C 1
ATOM 3449 O O . CYS A 1 434 ? 2.640 -4.539 -25.987 1.00 95.75 434 CYS A O 1
ATOM 3451 N N . GLY A 1 435 ? 3.351 -3.107 -24.400 1.00 97.38 435 GLY A N 1
ATOM 3452 C CA . GLY A 1 435 ? 4.689 -2.927 -24.964 1.00 97.38 435 GLY A CA 1
ATOM 3453 C C . GLY A 1 435 ? 5.466 -4.240 -25.052 1.00 97.38 435 GLY A C 1
ATOM 3454 O O . GLY A 1 435 ? 5.970 -4.592 -26.122 1.00 97.38 435 GLY A O 1
ATOM 3455 N N . LEU A 1 436 ? 5.500 -5.011 -23.959 1.00 97.25 436 LEU A N 1
ATOM 3456 C CA . LEU A 1 436 ? 6.157 -6.316 -23.930 1.00 97.25 436 LEU A CA 1
ATOM 3457 C C . LEU A 1 436 ? 5.513 -7.300 -24.917 1.00 97.25 436 LEU A C 1
ATOM 3459 O O . LEU A 1 436 ? 6.228 -7.986 -25.648 1.00 97.25 436 LEU A O 1
ATOM 3463 N N . ALA A 1 437 ? 4.182 -7.352 -24.980 1.00 94.81 437 ALA A N 1
ATOM 3464 C CA . ALA A 1 437 ? 3.456 -8.219 -25.900 1.00 94.81 437 ALA A CA 1
ATOM 3465 C C . ALA A 1 437 ? 3.807 -7.919 -27.361 1.00 94.81 437 ALA A C 1
ATOM 3467 O O . ALA A 1 437 ? 4.013 -8.849 -28.141 1.00 94.81 437 ALA A O 1
ATOM 3468 N N . CYS A 1 438 ? 3.958 -6.645 -27.730 1.00 95.81 438 CYS A N 1
ATOM 3469 C CA . CYS A 1 438 ? 4.385 -6.267 -29.075 1.00 95.81 438 CYS A CA 1
ATOM 3470 C C . CYS A 1 438 ? 5.840 -6.668 -29.358 1.00 95.81 438 CYS A C 1
ATOM 3472 O O . CYS A 1 438 ? 6.110 -7.313 -30.372 1.00 95.81 438 CYS A O 1
ATOM 3474 N N . VAL A 1 439 ? 6.764 -6.400 -28.426 1.00 96.38 439 VAL A N 1
ATOM 3475 C CA . VAL A 1 439 ? 8.175 -6.836 -28.510 1.00 96.38 439 VAL A CA 1
ATOM 3476 C C . VAL A 1 439 ? 8.293 -8.359 -28.697 1.00 96.38 439 VAL A C 1
ATOM 3478 O O . VAL A 1 439 ? 9.169 -8.843 -29.421 1.00 96.38 439 VAL A O 1
ATOM 3481 N N . MET A 1 440 ? 7.395 -9.117 -28.066 1.00 93.88 440 MET A N 1
ATOM 3482 C CA . MET A 1 440 ? 7.334 -10.579 -28.132 1.00 93.88 440 MET A CA 1
ATOM 3483 C C . MET A 1 440 ? 6.554 -11.116 -29.347 1.00 93.88 440 MET A C 1
ATOM 3485 O O . MET A 1 440 ? 6.635 -12.311 -29.629 1.00 93.88 440 MET A O 1
ATOM 3489 N N . GLY A 1 441 ? 5.857 -10.259 -30.101 1.00 92.00 441 GLY A N 1
ATOM 3490 C CA . GLY A 1 441 ? 5.107 -10.626 -31.310 1.00 92.00 441 GLY A CA 1
ATOM 3491 C C . GLY A 1 441 ? 3.660 -11.083 -31.081 1.00 92.00 441 GLY A C 1
ATOM 3492 O O . GLY A 1 441 ? 3.078 -11.700 -31.969 1.00 92.00 441 GLY A O 1
ATOM 3493 N N . PHE A 1 442 ? 3.078 -10.788 -29.917 1.00 90.94 442 PHE A N 1
ATOM 3494 C CA . PHE A 1 442 ? 1.694 -11.121 -29.546 1.00 90.94 442 PHE A CA 1
ATOM 3495 C C . PHE A 1 442 ? 0.710 -9.950 -29.696 1.00 90.94 442 PHE A C 1
ATOM 3497 O O . PHE A 1 442 ? -0.492 -10.143 -29.531 1.00 90.94 442 PHE A O 1
ATOM 3504 N N . MET A 1 443 ? 1.194 -8.742 -29.998 1.00 90.88 443 MET A N 1
ATOM 3505 C CA . MET A 1 443 ? 0.370 -7.538 -30.153 1.00 90.88 443 MET A CA 1
ATOM 3506 C C . MET A 1 443 ? 0.856 -6.678 -31.323 1.00 90.88 443 MET A C 1
ATOM 3508 O O . MET A 1 443 ? 2.050 -6.647 -31.631 1.00 90.88 443 MET A O 1
ATOM 3512 N N . ASP A 1 444 ? -0.069 -5.974 -31.973 1.00 93.25 444 ASP A N 1
ATOM 3513 C CA . ASP A 1 444 ? 0.252 -5.008 -33.017 1.00 93.25 444 ASP A CA 1
ATOM 3514 C C . ASP A 1 444 ? 0.925 -3.742 -32.454 1.00 93.25 444 ASP A C 1
ATOM 3516 O O . ASP A 1 444 ? 0.733 -3.355 -31.299 1.00 93.25 444 ASP A O 1
ATOM 3520 N N . GLY A 1 445 ? 1.728 -3.087 -33.294 1.00 94.44 445 GLY A N 1
ATOM 3521 C CA . GLY A 1 445 ? 2.470 -1.892 -32.896 1.00 94.44 445 GLY A CA 1
ATOM 3522 C C . GLY A 1 445 ? 1.584 -0.685 -32.588 1.00 94.44 445 GLY A C 1
ATOM 3523 O O . GLY A 1 445 ? 1.955 0.115 -31.737 1.00 94.44 445 GLY A O 1
ATOM 3524 N N . GLU A 1 446 ? 0.422 -0.542 -33.235 1.00 95.88 446 GLU A N 1
ATOM 3525 C CA . GLU A 1 446 ? -0.462 0.621 -33.058 1.00 95.88 446 GLU A CA 1
ATOM 3526 C C . GLU A 1 446 ? -1.068 0.635 -31.655 1.00 95.88 446 GLU A C 1
ATOM 3528 O O . GLU A 1 446 ? -0.976 1.636 -30.940 1.00 95.88 446 GLU A O 1
ATOM 3533 N N . THR A 1 447 ? -1.611 -0.504 -31.225 1.00 94.06 447 THR A N 1
ATOM 3534 C CA . THR A 1 447 ? -2.135 -0.683 -29.872 1.00 94.06 447 THR A CA 1
ATOM 3535 C C . THR A 1 447 ? -1.036 -0.474 -28.834 1.00 94.06 447 THR A C 1
ATOM 3537 O O . THR A 1 447 ? -1.231 0.299 -27.896 1.00 94.06 447 THR A O 1
ATOM 3540 N N . ALA A 1 448 ? 0.130 -1.103 -29.007 1.00 96.19 448 ALA A N 1
ATOM 3541 C CA . ALA A 1 448 ? 1.214 -1.016 -28.033 1.00 96.19 448 ALA A CA 1
ATOM 3542 C C . ALA A 1 448 ? 1.780 0.403 -27.892 1.00 96.19 448 ALA A C 1
ATOM 3544 O O . ALA A 1 448 ? 1.905 0.895 -26.774 1.00 96.19 448 ALA A O 1
ATOM 3545 N N . VAL A 1 449 ? 2.071 1.091 -29.002 1.00 97.56 449 VAL A N 1
ATOM 3546 C CA . VAL A 1 449 ? 2.591 2.470 -28.981 1.00 97.56 449 VAL A CA 1
ATOM 3547 C C . VAL A 1 449 ? 1.595 3.420 -28.312 1.00 97.56 449 VAL A C 1
ATOM 3549 O O . VAL A 1 449 ? 2.011 4.242 -27.500 1.00 97.56 449 VAL A O 1
ATOM 3552 N N . ARG A 1 450 ? 0.289 3.268 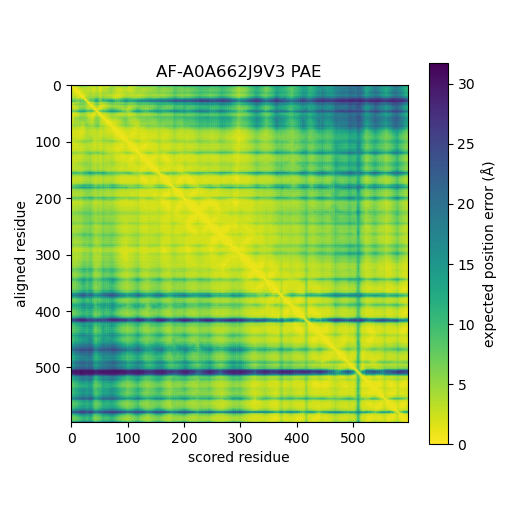-28.569 1.00 96.94 450 ARG A N 1
ATOM 3553 C CA . ARG A 1 450 ? -0.752 4.090 -27.933 1.00 96.94 450 ARG A CA 1
ATOM 3554 C C . ARG A 1 450 ? -0.844 3.879 -26.421 1.00 96.94 450 ARG A C 1
ATOM 3556 O O . ARG A 1 450 ? -1.076 4.836 -25.690 1.00 96.94 450 ARG A O 1
ATOM 3563 N N . GLU A 1 451 ? -0.728 2.647 -25.929 1.00 96.62 451 GLU A N 1
ATOM 3564 C CA . GLU A 1 451 ? -0.754 2.409 -24.477 1.00 96.62 451 GLU A CA 1
ATOM 3565 C C . GLU A 1 451 ? 0.548 2.886 -23.811 1.00 96.62 451 GLU A C 1
ATOM 3567 O O . GLU A 1 451 ? 0.495 3.561 -22.786 1.00 96.62 451 GLU A O 1
ATOM 3572 N N . LEU A 1 452 ? 1.711 2.656 -24.434 1.00 98.00 452 LEU A N 1
ATOM 3573 C CA . LEU A 1 452 ? 2.997 3.176 -23.949 1.00 98.00 452 LEU A CA 1
ATOM 3574 C C . LEU A 1 452 ? 3.025 4.713 -23.876 1.00 98.00 452 LEU A C 1
ATOM 3576 O O . LEU A 1 452 ? 3.586 5.259 -22.928 1.00 98.00 452 LEU A O 1
ATOM 3580 N N . GLU A 1 453 ? 2.384 5.407 -24.824 1.00 97.56 453 GLU A N 1
ATOM 3581 C CA . GLU A 1 453 ? 2.221 6.867 -24.795 1.00 97.56 453 GLU A CA 1
ATOM 3582 C C . GLU A 1 453 ? 1.509 7.329 -23.520 1.00 97.56 453 GLU A C 1
ATOM 3584 O O . GLU A 1 453 ? 1.944 8.285 -22.881 1.00 97.56 453 GLU A O 1
ATOM 3589 N N . LYS A 1 454 ? 0.435 6.641 -23.109 1.00 95.62 454 LYS A N 1
ATOM 3590 C CA . LYS A 1 454 ? -0.332 7.021 -21.913 1.00 95.62 454 LYS A CA 1
ATOM 3591 C C . LYS A 1 454 ? 0.533 6.985 -20.659 1.00 95.62 454 LYS A C 1
ATOM 3593 O O . LYS A 1 454 ? 0.491 7.946 -19.894 1.00 95.62 454 LYS A O 1
ATOM 3598 N N . LEU A 1 455 ? 1.315 5.917 -20.480 1.00 95.19 455 LEU A N 1
ATOM 3599 C CA . LEU A 1 455 ? 2.263 5.792 -19.369 1.00 95.19 455 LEU A CA 1
ATOM 3600 C C . LEU A 1 455 ? 3.345 6.871 -19.457 1.00 95.19 455 LEU A C 1
ATOM 3602 O O . LEU A 1 455 ? 3.618 7.566 -18.486 1.00 95.19 455 LEU A O 1
ATOM 3606 N N . ASP A 1 456 ? 3.956 7.065 -20.624 1.00 95.44 456 ASP A N 1
ATOM 3607 C CA . ASP A 1 456 ? 5.056 8.020 -20.757 1.00 95.44 456 ASP A CA 1
ATOM 3608 C C . ASP A 1 456 ? 4.600 9.465 -20.460 1.00 95.44 456 ASP A C 1
ATOM 3610 O O . ASP A 1 456 ? 5.238 10.204 -19.703 1.00 95.44 456 ASP A O 1
ATOM 3614 N N . ILE A 1 457 ? 3.442 9.860 -20.995 1.00 93.50 457 ILE A N 1
ATOM 3615 C CA . ILE A 1 457 ? 2.877 11.198 -20.806 1.00 93.50 457 ILE A CA 1
ATOM 3616 C C . ILE A 1 457 ? 2.307 11.394 -19.391 1.00 93.50 457 ILE A C 1
ATOM 3618 O O . ILE A 1 457 ? 2.385 12.511 -18.864 1.00 93.50 457 ILE A O 1
ATOM 3622 N N . SER A 1 458 ? 1.774 10.354 -18.737 1.00 90.31 458 SER A N 1
ATOM 3623 C CA . SER A 1 458 ? 1.288 10.461 -17.352 1.00 90.31 458 SER A CA 1
ATOM 3624 C C . SER A 1 458 ? 2.415 10.838 -16.384 1.00 90.31 458 SER A C 1
ATOM 3626 O O . SER A 1 458 ? 2.216 11.721 -15.546 1.00 90.31 458 SER A O 1
ATOM 3628 N N . GLN A 1 459 ? 3.620 10.290 -16.571 1.00 87.81 459 GLN A N 1
ATOM 3629 C CA . GLN A 1 459 ? 4.778 10.602 -15.725 1.00 87.81 459 GLN A CA 1
ATOM 3630 C C . GLN A 1 459 ? 5.255 12.053 -15.888 1.00 87.81 459 GLN A C 1
ATOM 3632 O O . GLN A 1 459 ? 5.608 12.720 -14.910 1.00 87.81 459 GLN A O 1
ATOM 3637 N N . PHE A 1 460 ? 5.172 12.615 -17.101 1.00 87.12 460 PHE A N 1
ATOM 3638 C CA . PHE A 1 460 ? 5.369 14.058 -17.286 1.00 87.12 460 PHE A CA 1
ATOM 3639 C C . PHE A 1 460 ? 4.328 14.881 -16.529 1.00 87.12 460 PHE A C 1
ATOM 3641 O O . PHE A 1 460 ? 4.685 15.867 -15.888 1.00 87.12 460 PHE A O 1
ATOM 3648 N N . ASN A 1 461 ? 3.050 14.498 -16.598 1.00 85.06 461 ASN A N 1
ATOM 3649 C CA . ASN A 1 461 ? 1.984 15.226 -15.910 1.00 85.06 461 ASN A CA 1
ATOM 3650 C C . ASN A 1 461 ? 2.200 15.225 -14.397 1.00 85.06 461 ASN A C 1
ATOM 3652 O O . ASN A 1 461 ? 2.073 16.279 -13.777 1.00 85.06 461 ASN A O 1
ATOM 3656 N N . TYR A 1 462 ? 2.590 14.085 -13.824 1.00 78.94 462 TYR A N 1
ATOM 3657 C CA . TYR A 1 462 ? 2.925 13.992 -12.407 1.00 78.94 462 TYR A CA 1
ATOM 3658 C C . TYR A 1 462 ? 4.073 14.940 -12.037 1.00 78.94 462 TYR A C 1
ATOM 3660 O O . TYR A 1 462 ? 3.935 15.749 -11.118 1.00 78.94 462 TYR A O 1
ATOM 3668 N N . ARG A 1 463 ? 5.180 14.924 -12.794 1.00 81.19 463 ARG A N 1
ATOM 3669 C CA . ARG A 1 463 ? 6.323 15.808 -12.518 1.00 81.19 463 ARG A CA 1
ATOM 3670 C C . ARG A 1 463 ? 5.976 17.289 -12.681 1.00 81.19 463 ARG A C 1
ATOM 3672 O O . ARG A 1 463 ? 6.397 18.103 -11.865 1.00 81.19 463 ARG A O 1
ATOM 3679 N N . LEU A 1 464 ? 5.196 17.650 -13.699 1.00 82.25 464 LEU A N 1
ATOM 3680 C CA . LEU A 1 464 ? 4.788 19.034 -13.958 1.00 82.25 464 LEU A CA 1
ATOM 3681 C C . LEU A 1 464 ? 3.984 19.649 -12.802 1.00 82.25 464 LEU A C 1
ATOM 3683 O O . LEU A 1 464 ? 4.052 20.860 -12.612 1.00 82.25 464 LEU A O 1
ATOM 3687 N N . LEU A 1 465 ? 3.257 18.843 -12.018 1.00 76.62 465 LEU A N 1
ATOM 3688 C CA . LEU A 1 465 ? 2.499 19.323 -10.854 1.00 76.62 465 LEU A CA 1
ATOM 3689 C C . LEU A 1 465 ? 3.390 19.842 -9.719 1.00 76.62 465 LEU A C 1
ATOM 3691 O O . LEU A 1 465 ? 2.928 20.636 -8.902 1.00 76.62 465 LEU A O 1
ATOM 3695 N N . ILE A 1 466 ? 4.640 19.386 -9.660 1.00 73.94 466 ILE A N 1
ATOM 3696 C CA . ILE A 1 466 ? 5.586 19.667 -8.570 1.00 73.94 466 ILE A CA 1
ATOM 3697 C C . ILE A 1 466 ? 6.863 20.363 -9.058 1.00 73.94 466 ILE A C 1
ATOM 3699 O O . ILE A 1 466 ? 7.804 20.536 -8.286 1.00 73.94 466 ILE A O 1
ATOM 3703 N N . ALA A 1 467 ? 6.928 20.717 -10.342 1.00 73.12 467 ALA A N 1
ATOM 3704 C CA . ALA A 1 467 ? 8.105 21.324 -10.943 1.00 73.12 467 ALA A CA 1
ATOM 3705 C C . ALA A 1 467 ? 8.203 22.815 -10.596 1.00 73.12 467 ALA A C 1
ATOM 3707 O O . ALA A 1 467 ? 7.234 23.568 -10.707 1.00 73.12 467 ALA A O 1
ATOM 3708 N N . GLU A 1 468 ? 9.411 23.257 -10.253 1.00 77.00 468 GLU A N 1
ATOM 3709 C CA . GLU A 1 468 ? 9.724 24.679 -10.110 1.00 77.00 468 GLU A CA 1
ATOM 3710 C C . GLU A 1 468 ? 9.559 25.411 -11.457 1.00 77.00 468 GLU A C 1
ATOM 3712 O O . GLU A 1 468 ? 9.757 24.797 -12.511 1.00 77.00 468 GLU A O 1
ATOM 3717 N N . PRO A 1 469 ? 9.283 26.731 -11.484 1.00 75.12 469 PRO A N 1
ATOM 3718 C CA . PRO A 1 469 ? 9.000 27.460 -12.726 1.00 75.12 469 PRO A CA 1
ATOM 3719 C C . PRO A 1 469 ? 10.054 27.293 -13.834 1.00 75.12 469 PRO A C 1
ATOM 3721 O O . PRO A 1 469 ? 9.712 27.259 -15.015 1.00 75.12 469 PRO A O 1
ATOM 3724 N N . ALA A 1 470 ? 11.333 27.172 -13.465 1.00 71.62 470 ALA A N 1
ATOM 3725 C CA . ALA A 1 470 ? 12.430 26.974 -14.414 1.00 71.62 470 ALA A CA 1
ATOM 3726 C C . ALA A 1 470 ? 12.475 25.551 -15.006 1.00 71.62 470 ALA A C 1
ATOM 3728 O O . ALA A 1 470 ? 12.861 25.380 -16.159 1.00 71.62 470 ALA A O 1
ATOM 3729 N N . GLU A 1 471 ? 12.073 24.538 -14.236 1.00 78.62 471 GLU A N 1
ATOM 3730 C CA . GLU A 1 471 ? 11.996 23.142 -14.682 1.00 78.62 471 GLU A CA 1
ATOM 3731 C C . GLU A 1 471 ? 10.702 22.885 -15.468 1.00 78.62 471 GLU A C 1
ATOM 3733 O O . GLU A 1 471 ? 10.711 22.181 -16.476 1.00 78.62 471 GLU A O 1
ATOM 3738 N N . TYR A 1 472 ? 9.604 23.523 -15.055 1.00 81.50 472 TYR A N 1
ATOM 3739 C CA . TYR A 1 472 ? 8.278 23.378 -15.648 1.00 81.50 472 TYR A CA 1
ATOM 3740 C C . TYR A 1 472 ? 8.276 23.616 -17.162 1.00 81.50 472 TYR A C 1
ATOM 3742 O O . TYR A 1 472 ? 7.736 22.809 -17.916 1.00 81.50 472 TYR A O 1
ATOM 3750 N N . VAL A 1 473 ? 8.908 24.702 -17.623 1.00 83.50 473 VAL A N 1
ATOM 3751 C CA . VAL A 1 473 ? 8.950 25.052 -19.054 1.00 83.50 473 VAL A CA 1
ATOM 3752 C C . VAL A 1 473 ? 9.674 23.974 -19.863 1.00 83.50 473 VAL A C 1
ATOM 3754 O O . VAL A 1 473 ? 9.160 23.537 -20.890 1.00 83.50 473 VAL A O 1
ATOM 3757 N N . ALA A 1 474 ? 10.823 23.506 -19.372 1.00 82.25 474 ALA A N 1
ATOM 3758 C CA . ALA A 1 474 ? 11.620 22.479 -20.036 1.00 82.25 474 ALA A CA 1
ATOM 3759 C C . ALA A 1 474 ? 10.884 21.131 -20.104 1.00 82.25 474 ALA A C 1
ATOM 3761 O O . ALA A 1 474 ? 10.903 20.456 -21.133 1.00 82.25 474 ALA A O 1
ATOM 3762 N N . LEU A 1 475 ? 10.201 20.749 -19.020 1.00 86.88 475 LEU A N 1
ATOM 3763 C CA . LEU A 1 475 ? 9.391 19.532 -18.967 1.00 86.88 475 LEU A CA 1
ATOM 3764 C C . LEU A 1 475 ? 8.180 19.605 -19.896 1.00 86.88 475 LEU A C 1
ATOM 3766 O O . LEU A 1 475 ? 7.858 18.616 -20.551 1.00 86.88 475 LEU A O 1
ATOM 3770 N N . LEU A 1 476 ? 7.520 20.762 -19.971 1.00 88.31 476 LEU A N 1
ATOM 3771 C CA . LEU A 1 476 ? 6.358 20.960 -20.831 1.00 88.31 476 LEU A CA 1
ATOM 3772 C C . LEU A 1 476 ? 6.745 20.883 -22.312 1.00 88.31 476 LEU A C 1
ATOM 3774 O O . LEU A 1 476 ? 6.054 20.237 -23.100 1.00 88.31 476 LEU A O 1
ATOM 3778 N N . GLU A 1 477 ? 7.870 21.499 -22.677 1.00 89.25 477 GLU A N 1
ATOM 3779 C CA . GLU A 1 477 ? 8.432 21.407 -24.023 1.00 89.25 477 GLU A CA 1
ATOM 3780 C C . GLU A 1 477 ? 8.810 19.957 -24.358 1.00 89.25 477 GLU A C 1
ATOM 3782 O O . GLU A 1 477 ? 8.359 19.415 -25.370 1.00 89.25 477 GLU A O 1
ATOM 3787 N N . ALA A 1 478 ? 9.561 19.287 -23.475 1.00 91.12 478 ALA A N 1
ATOM 3788 C CA . ALA A 1 478 ? 9.957 17.893 -23.661 1.00 91.12 478 ALA A CA 1
ATOM 3789 C C . ALA A 1 478 ? 8.746 16.969 -23.848 1.00 91.12 478 ALA A C 1
ATOM 3791 O O . ALA A 1 478 ? 8.732 16.174 -24.790 1.00 91.12 478 ALA A O 1
ATOM 3792 N N . ARG A 1 479 ? 7.712 17.120 -23.011 1.00 93.62 479 ARG A N 1
ATOM 3793 C CA . ARG A 1 479 ? 6.457 16.366 -23.106 1.00 93.62 479 ARG A CA 1
ATOM 3794 C C . ARG A 1 479 ? 5.826 16.507 -24.491 1.00 93.62 479 ARG A C 1
ATOM 3796 O O . ARG A 1 479 ? 5.517 15.494 -25.105 1.00 93.62 479 ARG A O 1
ATOM 3803 N N . GLY A 1 480 ? 5.675 17.733 -25.002 1.00 91.94 480 GLY A N 1
ATOM 3804 C CA . GLY A 1 480 ? 5.056 17.966 -26.312 1.00 91.94 480 GLY A CA 1
ATOM 3805 C C . GLY A 1 480 ? 5.844 17.349 -27.474 1.00 91.94 480 GLY A C 1
ATOM 3806 O O . GLY A 1 480 ? 5.263 16.867 -28.445 1.00 91.94 480 GLY A O 1
ATOM 3807 N N . HIS A 1 481 ? 7.175 17.311 -27.374 1.00 93.69 481 HIS A N 1
ATOM 3808 C CA . HIS A 1 481 ? 8.012 16.626 -28.362 1.00 93.69 481 HIS A CA 1
ATOM 3809 C C . HIS A 1 481 ? 7.942 15.103 -28.255 1.00 93.69 481 HIS A C 1
ATOM 3811 O O . HIS A 1 481 ? 7.960 14.436 -29.287 1.00 93.69 481 HIS A O 1
ATOM 3817 N N . VAL A 1 482 ? 7.858 14.557 -27.042 1.00 94.44 482 VAL A N 1
ATOM 3818 C CA . VAL A 1 482 ? 7.683 13.118 -26.820 1.00 94.44 482 VAL A CA 1
ATOM 3819 C C . VAL A 1 482 ? 6.318 12.658 -27.332 1.00 94.44 482 VAL A C 1
ATOM 3821 O O . VAL A 1 482 ? 6.266 11.700 -28.091 1.00 94.44 482 VAL A O 1
ATOM 3824 N N . GLU A 1 483 ? 5.240 13.380 -27.029 1.00 95.00 483 GLU A N 1
ATOM 3825 C CA . GLU A 1 483 ? 3.889 13.113 -27.551 1.00 95.00 483 GLU A CA 1
ATOM 3826 C C . GLU A 1 483 ? 3.881 13.098 -29.091 1.00 95.00 483 GLU A C 1
ATOM 3828 O O . GLU A 1 483 ? 3.383 12.171 -29.728 1.00 95.00 483 GLU A O 1
ATOM 3833 N N . ALA A 1 484 ? 4.544 14.068 -29.727 1.00 93.12 484 ALA A N 1
ATOM 3834 C CA . ALA A 1 484 ? 4.706 14.064 -31.179 1.00 93.12 484 ALA A CA 1
ATOM 3835 C C . ALA A 1 484 ? 5.523 12.857 -31.690 1.00 93.12 484 ALA A C 1
ATOM 3837 O O . ALA A 1 484 ? 5.211 12.318 -32.748 1.00 93.12 484 ALA A O 1
ATOM 3838 N N . LEU A 1 485 ? 6.540 12.389 -30.957 1.00 94.62 485 LEU A N 1
ATOM 3839 C CA . LEU A 1 485 ? 7.279 11.182 -31.345 1.00 94.62 485 LEU A CA 1
ATOM 3840 C C . LEU A 1 485 ? 6.386 9.940 -31.355 1.00 94.62 485 LEU A C 1
ATOM 3842 O O . LEU A 1 485 ? 6.478 9.178 -32.312 1.00 94.62 485 LEU A O 1
ATOM 3846 N N . TYR A 1 486 ? 5.508 9.758 -30.363 1.00 95.88 486 TYR A N 1
ATOM 3847 C CA . TYR A 1 486 ? 4.558 8.636 -30.338 1.00 95.88 486 TYR A CA 1
ATOM 3848 C C . TYR A 1 486 ? 3.623 8.656 -31.554 1.00 95.88 486 TYR A C 1
ATOM 3850 O O . TYR A 1 486 ? 3.502 7.646 -32.249 1.00 95.88 486 TYR A O 1
ATOM 3858 N N . ASN A 1 487 ? 3.056 9.822 -31.880 1.00 93.31 487 ASN A N 1
ATOM 3859 C CA . ASN A 1 487 ? 2.151 9.997 -33.024 1.00 93.31 487 ASN A CA 1
ATOM 3860 C C . ASN A 1 487 ? 2.776 9.602 -34.376 1.00 93.31 487 ASN A C 1
ATOM 3862 O O . ASN A 1 487 ? 2.075 9.148 -35.280 1.00 93.31 487 ASN A O 1
ATOM 3866 N N . HIS A 1 488 ? 4.094 9.757 -34.511 1.00 93.56 488 HIS A N 1
ATOM 3867 C CA . HIS A 1 488 ? 4.821 9.492 -35.753 1.00 93.56 488 HIS A CA 1
ATOM 3868 C C . HIS A 1 488 ? 5.740 8.255 -35.681 1.00 93.56 488 HIS A C 1
ATOM 3870 O O . HIS A 1 488 ? 6.431 7.945 -36.655 1.00 93.56 488 HIS A O 1
ATOM 3876 N N . ALA A 1 489 ? 5.732 7.516 -34.564 1.00 90.94 489 ALA A N 1
ATOM 3877 C CA . ALA A 1 489 ? 6.687 6.444 -34.273 1.00 90.94 489 ALA A CA 1
ATOM 3878 C C . ALA A 1 489 ? 6.677 5.326 -35.323 1.00 90.94 489 ALA A C 1
ATOM 3880 O O . ALA A 1 489 ? 7.725 4.964 -35.848 1.00 90.94 489 ALA A O 1
ATOM 3881 N N . LEU A 1 490 ? 5.496 4.802 -35.670 1.00 90.81 490 LEU A N 1
ATOM 3882 C CA . LEU A 1 490 ? 5.378 3.646 -36.571 1.00 90.81 490 LEU A CA 1
ATOM 3883 C C . LEU A 1 490 ? 5.665 3.981 -38.040 1.00 90.81 490 LEU A C 1
ATOM 3885 O O . LEU A 1 490 ? 6.127 3.122 -38.786 1.00 90.81 490 LEU A O 1
ATOM 3889 N N . ASN A 1 491 ? 5.407 5.225 -38.455 1.00 87.88 491 ASN A N 1
ATOM 3890 C CA . ASN A 1 491 ? 5.619 5.663 -39.836 1.00 87.88 491 ASN A CA 1
ATOM 3891 C C . ASN A 1 491 ? 7.028 6.217 -40.071 1.00 87.88 491 ASN A C 1
ATOM 3893 O O . ASN A 1 491 ? 7.476 6.248 -41.217 1.00 87.88 491 ASN A O 1
ATOM 3897 N N . ARG A 1 492 ? 7.711 6.662 -39.003 1.00 86.69 492 ARG A N 1
ATOM 3898 C CA . ARG A 1 492 ? 9.032 7.309 -39.046 1.00 86.69 492 ARG A CA 1
ATOM 3899 C C . ARG A 1 492 ? 9.144 8.355 -40.157 1.00 86.69 492 ARG A C 1
ATOM 3901 O O . ARG A 1 492 ? 10.103 8.370 -40.930 1.00 86.69 492 ARG A O 1
ATOM 3908 N N . ASP A 1 493 ? 8.127 9.198 -40.259 1.00 89.69 493 ASP A N 1
ATOM 3909 C CA . ASP A 1 493 ? 8.066 10.243 -41.271 1.00 89.69 493 ASP A CA 1
ATOM 3910 C C . ASP A 1 493 ? 9.014 11.417 -40.954 1.00 89.69 493 ASP A C 1
ATOM 3912 O O . ASP A 1 493 ? 9.804 11.397 -40.005 1.00 89.69 493 ASP A O 1
ATOM 3916 N N . GLU A 1 494 ? 8.978 12.449 -41.798 1.00 90.69 494 GLU A N 1
ATOM 3917 C CA . GLU A 1 494 ? 9.820 13.637 -41.631 1.00 90.69 494 GLU A CA 1
ATOM 3918 C C . GLU A 1 494 ? 9.600 14.314 -40.270 1.00 90.69 494 GLU A C 1
ATOM 3920 O O . GLU A 1 494 ? 10.563 14.771 -39.650 1.00 90.69 494 GLU A O 1
ATOM 3925 N N . GLU A 1 495 ? 8.362 14.316 -39.767 1.00 89.62 495 GLU A N 1
ATOM 3926 C CA . GLU A 1 495 ? 8.029 14.913 -38.476 1.00 89.62 495 GLU A CA 1
ATOM 3927 C C . GLU A 1 495 ? 8.690 14.134 -37.330 1.00 89.62 495 GLU A C 1
ATOM 3929 O O . GLU A 1 495 ? 9.312 14.749 -36.461 1.00 89.62 495 GLU A O 1
ATOM 3934 N N . TYR A 1 496 ? 8.676 12.795 -37.361 1.00 92.62 496 TYR A N 1
ATOM 3935 C CA . TYR A 1 496 ? 9.418 11.970 -36.396 1.00 92.62 496 TYR A CA 1
ATOM 3936 C C . TYR A 1 496 ? 10.910 12.345 -36.351 1.00 92.62 496 TYR A C 1
ATOM 3938 O O . TYR A 1 496 ? 11.481 12.588 -35.282 1.00 92.62 496 TYR A O 1
ATOM 3946 N N . GLU A 1 497 ? 11.551 12.447 -37.518 1.00 90.88 497 GLU A N 1
ATOM 3947 C CA . GLU A 1 497 ? 12.976 12.774 -37.634 1.00 90.88 497 GLU A CA 1
ATOM 3948 C C . GLU A 1 497 ? 13.314 14.184 -37.133 1.00 90.88 497 GLU A C 1
ATOM 3950 O O . GLU A 1 497 ? 14.375 14.385 -36.527 1.00 90.88 497 GLU A O 1
ATOM 3955 N N . VAL A 1 498 ? 12.417 15.151 -37.349 1.00 90.88 498 VAL A N 1
ATOM 3956 C CA . VAL A 1 498 ? 12.531 16.511 -36.809 1.00 90.88 498 VAL A CA 1
ATOM 3957 C C . VAL A 1 498 ? 12.426 16.481 -35.286 1.00 90.88 498 VAL A C 1
ATOM 3959 O O . VAL A 1 498 ? 13.333 16.965 -34.602 1.00 90.88 498 VAL A O 1
ATOM 3962 N N . ARG A 1 499 ? 11.373 15.863 -34.736 1.00 88.06 499 ARG A N 1
ATOM 3963 C CA . ARG A 1 499 ? 11.116 15.808 -33.285 1.00 88.06 499 ARG A CA 1
ATOM 3964 C C . ARG A 1 499 ? 12.243 15.117 -32.527 1.00 88.06 499 ARG A C 1
ATOM 3966 O O . ARG A 1 499 ? 12.673 15.605 -31.483 1.00 88.06 499 ARG A O 1
ATOM 3973 N N . ARG A 1 500 ? 12.809 14.052 -33.098 1.00 89.69 500 ARG A N 1
ATOM 3974 C CA . ARG A 1 500 ? 13.932 13.290 -32.530 1.00 89.69 500 ARG A CA 1
ATOM 3975 C C . ARG A 1 500 ? 15.198 14.128 -32.322 1.00 89.69 500 ARG A C 1
ATOM 3977 O O . ARG A 1 500 ? 16.027 13.807 -31.465 1.00 89.69 500 ARG A O 1
ATOM 3984 N N . ARG A 1 501 ? 15.372 15.204 -33.099 1.00 88.62 501 ARG A N 1
ATOM 3985 C CA . ARG A 1 501 ? 16.554 16.080 -33.052 1.00 88.62 501 ARG A CA 1
ATOM 3986 C C . ARG A 1 501 ? 16.376 17.301 -32.157 1.00 88.62 501 ARG A C 1
ATOM 3988 O O . ARG A 1 501 ? 17.380 17.978 -31.925 1.00 88.62 501 ARG A O 1
ATOM 3995 N N . VAL A 1 502 ? 15.173 17.572 -31.650 1.00 87.75 502 VAL A N 1
ATOM 3996 C CA . VAL A 1 502 ? 14.913 18.758 -30.825 1.00 87.75 502 VAL A CA 1
ATOM 3997 C C . VAL A 1 502 ? 15.652 18.671 -29.495 1.00 87.75 502 VAL A C 1
ATOM 3999 O O . VAL A 1 502 ? 15.645 17.637 -28.823 1.00 87.75 502 VAL A O 1
ATOM 4002 N N . GLU A 1 503 ? 16.307 19.773 -29.145 1.00 85.75 503 GLU A N 1
ATOM 4003 C CA . GLU A 1 503 ? 16.981 19.974 -27.868 1.00 85.75 503 GLU A CA 1
ATOM 4004 C C . GLU A 1 503 ? 16.132 20.863 -26.974 1.00 85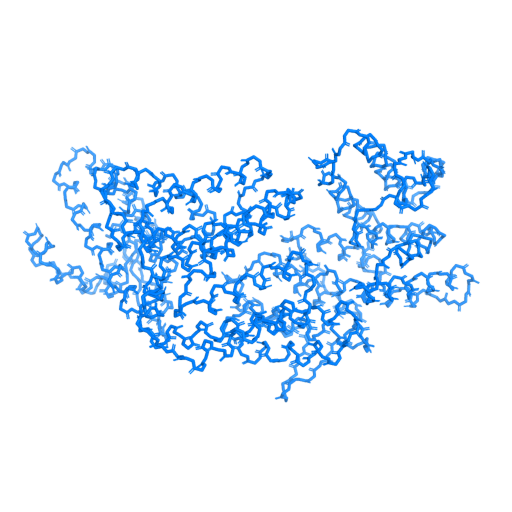.75 503 GLU A C 1
ATOM 4006 O O . GLU A 1 503 ? 15.629 21.886 -27.424 1.00 85.75 503 GLU A O 1
ATOM 4011 N N . VAL A 1 504 ? 16.022 20.475 -25.709 1.00 77.00 504 VAL A N 1
ATOM 4012 C CA . VAL A 1 504 ? 15.384 21.255 -24.651 1.00 77.00 504 VAL A CA 1
ATOM 4013 C C . VAL A 1 504 ? 16.454 21.696 -23.654 1.00 77.00 504 VAL A C 1
ATOM 4015 O O . VAL A 1 504 ? 17.371 20.933 -23.322 1.00 77.00 504 VAL A O 1
ATOM 4018 N N . GLY A 1 505 ? 16.386 22.958 -23.230 1.00 62.97 505 GLY A N 1
ATOM 4019 C CA . GLY A 1 505 ? 17.306 23.544 -22.252 1.00 62.97 505 GLY A CA 1
ATOM 4020 C C . GLY A 1 505 ? 16.805 23.343 -20.822 1.00 62.97 505 GLY A C 1
ATOM 4021 O O . GLY A 1 505 ? 15.606 23.418 -20.582 1.00 62.97 505 GLY A O 1
ATOM 4022 N N . GLY A 1 506 ? 17.702 23.109 -19.861 1.00 58.28 506 GLY A N 1
ATOM 4023 C CA . GLY A 1 506 ? 17.315 22.932 -18.457 1.00 58.28 506 GLY A CA 1
ATOM 4024 C C . GLY A 1 506 ? 18.494 22.906 -17.486 1.00 58.28 506 GLY A C 1
ATOM 4025 O O . GLY A 1 506 ? 19.652 22.796 -17.895 1.00 58.28 506 GLY A O 1
ATOM 4026 N N . THR A 1 507 ? 18.205 23.023 -16.184 1.00 47.12 507 THR A N 1
ATOM 4027 C CA . THR A 1 507 ? 19.216 22.916 -15.122 1.00 47.12 507 THR A CA 1
ATOM 4028 C C . THR A 1 507 ? 19.813 21.503 -15.146 1.00 47.12 507 THR A C 1
ATOM 4030 O O . THR A 1 507 ? 19.074 20.533 -14.968 1.00 47.12 507 THR A O 1
ATOM 4033 N N . PRO A 1 508 ? 21.123 21.334 -15.388 1.00 47.12 508 PRO A N 1
ATOM 4034 C CA . PRO A 1 508 ? 21.684 20.011 -15.607 1.00 47.12 508 PRO A CA 1
ATOM 4035 C C . PRO A 1 508 ? 21.770 19.222 -14.302 1.00 47.12 508 PRO A C 1
ATOM 4037 O O . PRO A 1 508 ? 22.343 19.706 -13.330 1.00 47.12 508 PRO A O 1
ATOM 4040 N N . VAL A 1 509 ? 21.372 17.952 -14.323 1.00 42.75 509 VAL A N 1
ATOM 4041 C CA . VAL A 1 509 ? 21.825 16.977 -13.311 1.00 42.75 509 VAL A CA 1
ATOM 4042 C C . VAL A 1 509 ? 23.283 16.540 -13.594 1.00 42.75 509 VAL A C 1
ATOM 4044 O O . VAL A 1 509 ? 23.933 15.939 -12.748 1.00 42.75 509 VAL A O 1
ATOM 4047 N N . SER A 1 510 ? 23.849 16.886 -14.766 1.00 41.84 510 SER A N 1
ATOM 4048 C CA . SER A 1 510 ? 25.159 16.389 -15.238 1.00 41.84 510 SER A CA 1
ATOM 4049 C C . SER A 1 510 ? 26.068 17.421 -15.933 1.00 41.84 510 SER A C 1
ATOM 4051 O O . SER A 1 510 ? 26.963 17.048 -16.686 1.00 41.84 510 SER A O 1
ATOM 4053 N N . GLY A 1 511 ? 25.837 18.722 -15.748 1.00 44.59 511 GLY A N 1
ATOM 4054 C CA . GLY A 1 511 ? 26.633 19.788 -16.381 1.00 44.59 511 GLY A CA 1
ATOM 4055 C C . GLY A 1 511 ? 26.461 19.965 -17.902 1.00 44.59 511 GLY A C 1
ATOM 4056 O O . GLY A 1 511 ? 27.206 20.741 -18.496 1.00 44.59 511 GLY A O 1
ATOM 4057 N N . VAL A 1 512 ? 25.496 19.288 -18.542 1.00 49.22 512 VAL A N 1
ATOM 4058 C CA . VAL A 1 512 ? 25.161 19.477 -19.968 1.00 49.22 512 VAL A CA 1
ATOM 4059 C C . VAL A 1 512 ? 23.980 20.458 -20.092 1.00 49.22 512 VAL A C 1
ATOM 4061 O O . VAL A 1 512 ? 22.907 20.134 -19.589 1.00 49.22 512 VAL A O 1
ATOM 4064 N N . PRO A 1 513 ? 24.135 21.635 -20.735 1.00 56.38 513 PRO A N 1
ATOM 4065 C CA . PRO A 1 513 ? 23.093 22.674 -20.771 1.00 56.38 513 PRO A CA 1
ATOM 4066 C C . PRO A 1 513 ? 21.843 22.311 -21.592 1.00 56.38 513 PRO A C 1
ATOM 4068 O O . PRO A 1 513 ? 20.795 22.930 -21.413 1.00 56.38 513 PRO A O 1
ATOM 4071 N N . THR A 1 514 ? 21.957 21.345 -22.509 1.00 66.62 514 THR A N 1
ATOM 4072 C CA . THR A 1 514 ? 20.899 20.929 -23.440 1.00 66.62 514 THR A CA 1
ATOM 4073 C C . THR A 1 514 ? 20.850 19.406 -23.581 1.00 66.62 514 THR A C 1
ATOM 4075 O O . THR A 1 514 ? 21.880 18.741 -23.693 1.00 66.62 514 THR A O 1
ATOM 4078 N N . MET A 1 515 ? 19.645 18.833 -23.583 1.00 79.25 515 MET A N 1
ATOM 4079 C CA . MET A 1 515 ? 19.401 17.406 -23.843 1.00 79.25 515 MET A CA 1
ATOM 4080 C C . MET A 1 515 ? 18.392 17.248 -24.978 1.00 79.25 515 MET A C 1
ATOM 4082 O O . MET A 1 515 ? 17.582 18.142 -25.210 1.00 79.25 515 MET A O 1
ATOM 4086 N N . LYS A 1 516 ? 18.398 16.108 -25.683 1.00 88.69 516 LYS A N 1
ATOM 4087 C CA . LYS A 1 516 ? 17.303 15.819 -26.621 1.00 88.69 516 LYS A CA 1
ATOM 4088 C C . LYS A 1 516 ? 16.007 15.613 -25.841 1.00 88.69 516 LYS A C 1
ATOM 4090 O O . LYS A 1 516 ? 16.033 14.975 -24.792 1.00 88.69 516 LYS A O 1
ATOM 4095 N N . ALA A 1 517 ? 14.879 16.085 -26.367 1.00 86.88 517 ALA A N 1
ATOM 4096 C CA . ALA A 1 517 ? 13.587 15.974 -25.682 1.00 86.88 517 ALA A CA 1
ATOM 4097 C C . ALA A 1 517 ? 13.262 14.529 -25.250 1.00 86.88 517 ALA A C 1
ATOM 4099 O O . ALA A 1 517 ? 12.880 14.285 -24.110 1.00 86.88 517 ALA A O 1
ATOM 4100 N N . TRP A 1 518 ? 13.532 13.547 -26.116 1.00 90.38 518 TRP A N 1
ATOM 4101 C CA . TRP A 1 518 ? 13.297 12.127 -25.827 1.00 90.38 518 TRP A CA 1
ATOM 4102 C C . TRP A 1 518 ? 14.220 11.519 -24.763 1.00 90.38 518 TRP A C 1
ATOM 4104 O O . TRP A 1 518 ? 13.978 10.403 -24.308 1.00 90.38 518 TRP A O 1
ATOM 4114 N N . GLN A 1 519 ? 15.275 12.223 -24.353 1.00 91.69 519 GLN A N 1
ATOM 4115 C CA . GLN A 1 519 ? 16.174 11.803 -23.276 1.00 91.69 519 GLN A CA 1
ATOM 4116 C C . GLN A 1 519 ? 15.720 12.301 -21.898 1.00 91.69 519 GLN A C 1
ATOM 4118 O O . GLN A 1 519 ? 16.314 11.920 -20.886 1.00 91.69 519 GLN A O 1
ATOM 4123 N N . VAL A 1 520 ? 14.701 13.166 -21.849 1.00 89.06 520 VAL A N 1
ATOM 4124 C CA . VAL A 1 520 ? 14.128 13.677 -20.602 1.00 89.06 520 VAL A CA 1
ATOM 4125 C C . VAL A 1 520 ? 13.195 12.617 -20.033 1.00 89.06 520 VAL A C 1
ATOM 4127 O O . VAL A 1 520 ? 12.117 12.367 -20.568 1.00 89.06 520 VAL A O 1
ATOM 4130 N N . VAL A 1 521 ? 13.645 11.954 -18.975 1.00 87.81 521 VAL A N 1
ATOM 4131 C CA . VAL A 1 521 ? 12.943 10.861 -18.300 1.00 87.81 521 VAL A CA 1
ATOM 4132 C C . VAL A 1 521 ? 12.903 11.163 -16.801 1.00 87.81 521 VAL A C 1
ATOM 4134 O O . VAL A 1 521 ? 13.901 11.640 -16.262 1.00 87.81 521 VAL A O 1
ATOM 4137 N N . GLN A 1 522 ? 11.770 10.887 -16.159 1.00 84.62 522 GLN A N 1
ATOM 4138 C CA . GLN A 1 522 ? 11.507 11.100 -14.734 1.00 84.62 522 GLN A CA 1
ATOM 4139 C C . GLN A 1 522 ? 11.779 9.847 -13.898 1.00 84.62 522 GLN A C 1
ATOM 4141 O O . GLN A 1 522 ? 12.325 9.953 -12.803 1.00 84.62 522 GLN A O 1
ATOM 4146 N N . ASP A 1 523 ? 11.461 8.668 -14.433 1.00 87.25 523 ASP A N 1
ATOM 4147 C CA . ASP A 1 523 ? 11.638 7.387 -13.754 1.00 87.25 523 ASP A CA 1
ATOM 4148 C C . ASP A 1 523 ? 11.992 6.247 -14.728 1.00 87.25 523 ASP A C 1
ATOM 4150 O O . ASP A 1 523 ? 12.095 6.403 -15.946 1.00 87.25 523 ASP A O 1
ATOM 4154 N N . SER A 1 524 ? 12.210 5.062 -14.176 1.00 93.06 524 SER A N 1
ATOM 4155 C CA . SER A 1 524 ? 12.624 3.891 -14.941 1.00 93.06 524 SER A CA 1
ATOM 4156 C C . SER A 1 524 ? 11.503 3.207 -15.731 1.00 93.06 524 SER A C 1
ATOM 4158 O O . SER A 1 524 ? 11.798 2.656 -16.793 1.00 93.06 524 SER A O 1
ATOM 4160 N N . GLN A 1 525 ? 10.241 3.288 -15.300 1.00 94.44 525 GLN A N 1
ATOM 4161 C CA . GLN A 1 525 ? 9.097 2.757 -16.052 1.00 94.44 525 GLN A CA 1
ATOM 4162 C C . GLN A 1 525 ? 8.870 3.576 -17.329 1.00 94.44 525 GLN A C 1
ATOM 4164 O O . GLN A 1 525 ? 8.735 3.005 -18.412 1.00 94.44 525 GLN A O 1
ATOM 4169 N N . GLN A 1 526 ? 8.943 4.907 -17.236 1.00 95.19 526 GLN A N 1
ATOM 4170 C CA . GLN A 1 526 ? 8.904 5.818 -18.378 1.00 95.19 526 GLN A CA 1
ATOM 4171 C C . GLN A 1 526 ? 10.054 5.535 -19.355 1.00 95.19 526 GLN A C 1
ATOM 4173 O O . GLN A 1 526 ? 9.849 5.466 -20.569 1.00 95.19 526 GLN A O 1
ATOM 4178 N N . ALA A 1 527 ? 11.272 5.333 -18.840 1.00 96.19 527 ALA A N 1
ATOM 4179 C CA . ALA A 1 527 ? 12.418 4.949 -19.663 1.00 96.19 527 ALA A CA 1
ATOM 4180 C C . ALA A 1 527 ? 12.203 3.611 -20.377 1.00 96.19 527 ALA A C 1
ATOM 4182 O O . ALA A 1 527 ? 12.521 3.500 -21.565 1.00 96.19 527 ALA A O 1
ATOM 4183 N N . LEU A 1 528 ? 11.677 2.602 -19.676 1.00 97.88 528 LEU A N 1
ATOM 4184 C CA . LEU A 1 528 ? 11.373 1.299 -20.258 1.00 97.88 528 LEU A CA 1
ATOM 4185 C C . LEU A 1 528 ? 10.325 1.431 -21.366 1.00 97.88 528 LEU A C 1
ATOM 4187 O O . LEU A 1 528 ? 10.564 0.953 -22.475 1.00 97.88 528 LEU A O 1
ATOM 4191 N N . ALA A 1 529 ? 9.219 2.125 -21.094 1.00 97.94 529 ALA A N 1
ATOM 4192 C CA . ALA A 1 529 ? 8.134 2.328 -22.045 1.00 97.94 529 ALA A CA 1
ATOM 4193 C C . ALA A 1 529 ? 8.620 3.014 -23.326 1.00 97.94 529 ALA A C 1
ATOM 4195 O O . ALA A 1 529 ? 8.398 2.523 -24.435 1.00 97.94 529 ALA A O 1
ATOM 4196 N N . ARG A 1 530 ? 9.394 4.092 -23.183 1.00 97.69 530 ARG A N 1
ATOM 4197 C CA . ARG A 1 530 ? 9.961 4.808 -24.329 1.00 97.69 530 ARG A CA 1
ATOM 4198 C C . ARG A 1 530 ? 11.007 3.987 -25.080 1.00 97.69 530 ARG A C 1
ATOM 4200 O O . ARG A 1 530 ? 11.094 4.065 -26.304 1.00 97.69 530 ARG A O 1
ATOM 4207 N N . THR A 1 531 ? 11.784 3.167 -24.373 1.00 98.50 531 THR A N 1
ATOM 4208 C CA . THR A 1 531 ? 12.736 2.242 -25.006 1.00 98.50 531 THR A CA 1
ATOM 4209 C C . THR A 1 531 ? 12.004 1.164 -25.810 1.00 98.50 531 THR A C 1
ATOM 4211 O O . THR A 1 531 ? 12.420 0.867 -26.930 1.00 98.50 531 THR A O 1
ATOM 4214 N N . MET A 1 532 ? 10.894 0.623 -25.290 1.00 98.56 532 MET A N 1
ATOM 4215 C CA . MET A 1 532 ? 10.017 -0.290 -26.031 1.00 98.56 532 MET A CA 1
ATOM 4216 C C . MET A 1 532 ? 9.422 0.395 -27.263 1.00 98.56 532 MET A C 1
ATOM 4218 O O . MET A 1 532 ? 9.475 -0.186 -28.340 1.00 98.56 532 MET A O 1
ATOM 4222 N N . MET A 1 533 ? 8.931 1.634 -27.145 1.00 98.25 533 MET A N 1
ATOM 4223 C CA . MET A 1 533 ? 8.406 2.393 -28.287 1.00 98.25 533 MET A CA 1
ATOM 4224 C C . MET A 1 533 ? 9.449 2.530 -29.401 1.00 98.25 533 MET A C 1
ATOM 4226 O O . MET A 1 533 ? 9.165 2.178 -30.545 1.00 98.25 533 MET A O 1
ATOM 4230 N N . PHE A 1 534 ? 10.674 2.957 -29.075 1.00 98.19 534 PHE A N 1
ATOM 4231 C CA . PHE A 1 534 ? 11.742 3.067 -30.072 1.00 98.19 534 PHE A CA 1
ATOM 4232 C C . PHE A 1 534 ? 12.091 1.719 -30.705 1.00 98.19 534 PHE A C 1
ATOM 4234 O O . PHE A 1 534 ? 12.319 1.647 -31.913 1.00 98.19 534 PHE A O 1
ATOM 4241 N N . TYR A 1 535 ? 12.105 0.650 -29.909 1.00 98.12 535 TYR A N 1
ATOM 4242 C CA . TYR A 1 535 ? 12.363 -0.698 -30.401 1.00 98.12 535 TYR A CA 1
ATOM 4243 C C . TYR A 1 535 ? 11.261 -1.178 -31.361 1.00 98.12 535 TYR A C 1
ATOM 4245 O O . TYR A 1 535 ? 11.569 -1.643 -32.456 1.00 98.12 535 TYR A O 1
ATOM 4253 N N . ILE A 1 536 ? 9.987 -0.987 -31.001 1.00 97.56 536 ILE A N 1
ATOM 4254 C CA . ILE A 1 536 ? 8.808 -1.330 -31.817 1.00 97.56 536 ILE A CA 1
ATOM 4255 C C . ILE A 1 536 ? 8.792 -0.529 -33.128 1.00 97.56 536 ILE A C 1
ATOM 4257 O O . ILE A 1 536 ? 8.513 -1.082 -34.189 1.00 97.56 536 ILE A O 1
ATOM 4261 N N . ALA A 1 537 ? 9.151 0.756 -33.076 1.00 95.56 537 ALA A N 1
ATOM 4262 C CA . ALA A 1 537 ? 9.288 1.622 -34.248 1.00 95.56 537 ALA A CA 1
ATOM 4263 C C . ALA A 1 537 ? 10.488 1.262 -35.152 1.00 95.56 537 ALA A C 1
ATOM 4265 O O . ALA A 1 537 ? 10.653 1.832 -36.233 1.00 95.56 537 ALA A O 1
ATOM 4266 N N . GLY A 1 538 ? 11.371 0.357 -34.716 1.00 94.69 538 GLY A N 1
ATOM 4267 C CA . GLY A 1 538 ? 12.608 0.022 -35.421 1.00 94.69 538 GLY A CA 1
ATOM 4268 C C . GLY A 1 538 ? 13.684 1.115 -35.350 1.00 94.69 538 GLY A C 1
ATOM 4269 O O . GLY A 1 538 ? 14.645 1.087 -36.121 1.00 94.69 538 GLY A O 1
ATOM 4270 N N . ASP A 1 539 ? 13.562 2.087 -34.441 1.00 95.94 539 ASP A N 1
ATOM 4271 C CA . ASP A 1 539 ? 14.613 3.063 -34.129 1.00 95.94 539 ASP A CA 1
ATOM 4272 C C . ASP A 1 539 ? 15.544 2.510 -33.039 1.00 95.94 539 ASP A C 1
ATOM 4274 O O . ASP A 1 539 ? 15.639 3.018 -31.918 1.00 95.94 539 ASP A O 1
ATOM 4278 N N . LEU A 1 540 ? 16.242 1.423 -33.387 1.00 96.50 540 LEU A N 1
ATOM 4279 C CA . LEU A 1 540 ? 17.149 0.722 -32.474 1.00 96.50 540 LEU A CA 1
ATOM 4280 C C . LEU A 1 540 ? 18.260 1.636 -31.938 1.00 96.50 540 LEU A C 1
ATOM 4282 O O . LEU A 1 540 ? 18.751 1.414 -30.833 1.00 96.50 540 LEU A O 1
ATOM 4286 N N . GLU A 1 541 ? 18.636 2.675 -32.695 1.00 95.62 541 GLU A N 1
ATOM 4287 C CA . GLU A 1 541 ? 19.612 3.674 -32.261 1.00 95.62 541 GLU A CA 1
ATOM 4288 C C . GLU A 1 541 ? 19.123 4.450 -31.035 1.00 95.62 541 GLU A C 1
ATOM 4290 O O . GLU A 1 541 ? 19.813 4.512 -30.016 1.00 95.62 541 GLU A O 1
ATOM 4295 N N . CYS A 1 542 ? 17.920 5.019 -31.100 1.00 95.75 542 CYS A N 1
ATOM 4296 C CA . CYS A 1 542 ? 17.342 5.712 -29.954 1.00 95.75 542 CYS A CA 1
ATOM 4297 C C . CYS A 1 542 ? 17.040 4.757 -28.795 1.00 95.75 542 CYS A C 1
ATOM 4299 O O . CYS A 1 542 ? 17.303 5.116 -27.645 1.00 95.75 542 CYS A O 1
ATOM 4301 N N . ALA A 1 543 ? 16.584 3.534 -29.083 1.00 97.50 543 ALA A N 1
ATOM 4302 C CA . ALA A 1 543 ? 16.328 2.527 -28.058 1.00 97.50 543 ALA A CA 1
ATOM 4303 C C . ALA A 1 543 ? 17.601 2.189 -27.254 1.00 97.50 543 ALA A C 1
ATOM 4305 O O . ALA A 1 543 ? 17.600 2.290 -26.024 1.00 97.50 543 ALA A O 1
ATOM 4306 N N . TYR A 1 544 ? 18.720 1.863 -27.921 1.00 96.19 544 TYR A N 1
ATOM 4307 C CA . TYR A 1 544 ? 19.959 1.527 -27.206 1.00 96.19 544 TYR A CA 1
ATOM 4308 C C . TYR A 1 544 ? 20.519 2.730 -26.440 1.00 96.19 544 TYR A C 1
ATOM 4310 O O . TYR A 1 544 ? 21.002 2.558 -25.317 1.00 96.19 544 TYR A O 1
ATOM 4318 N N . ARG A 1 545 ? 20.466 3.938 -27.031 1.00 95.75 545 ARG A N 1
ATOM 4319 C CA . ARG A 1 545 ? 21.004 5.161 -26.413 1.00 95.75 545 ARG A CA 1
ATOM 4320 C C . ARG A 1 545 ? 20.209 5.564 -25.184 1.00 95.75 545 ARG A C 1
ATOM 4322 O O . ARG A 1 545 ? 20.800 6.052 -24.225 1.00 95.75 545 ARG A O 1
ATOM 4329 N N . LEU A 1 546 ? 18.887 5.384 -25.201 1.00 95.69 546 LEU A N 1
ATOM 4330 C CA . LEU A 1 546 ? 18.058 5.669 -24.036 1.00 95.69 546 LEU A CA 1
ATOM 4331 C C . LEU A 1 546 ? 18.387 4.708 -22.892 1.00 95.69 546 LEU A C 1
ATOM 4333 O O . LEU A 1 546 ? 18.659 5.162 -21.783 1.00 95.69 546 LEU A O 1
ATOM 4337 N N . ALA A 1 547 ? 18.449 3.404 -23.174 1.00 96.81 547 ALA A N 1
ATOM 4338 C CA . ALA A 1 547 ? 18.822 2.402 -22.180 1.00 96.81 547 ALA A CA 1
ATOM 4339 C C . ALA A 1 547 ? 20.233 2.648 -21.602 1.00 96.81 547 ALA A C 1
ATOM 4341 O O . ALA A 1 547 ? 20.429 2.579 -20.387 1.00 96.81 547 ALA A O 1
ATOM 4342 N N . GLU A 1 548 ? 21.204 3.009 -22.451 1.00 95.88 548 GLU A N 1
ATOM 4343 C CA . GLU A 1 548 ? 22.566 3.369 -22.027 1.00 95.88 548 GLU A CA 1
ATOM 4344 C C . GLU A 1 548 ? 22.549 4.590 -21.100 1.00 95.88 548 GLU A C 1
ATOM 4346 O O . GLU A 1 548 ? 23.102 4.548 -19.998 1.00 95.88 548 GLU A O 1
ATOM 4351 N N . LEU A 1 549 ? 21.854 5.654 -21.513 1.00 92.12 549 LEU A N 1
ATOM 4352 C CA . LEU A 1 549 ? 21.734 6.889 -20.747 1.00 92.12 549 LEU A CA 1
ATOM 4353 C C . LEU A 1 549 ? 21.156 6.622 -19.355 1.00 92.12 549 LEU A C 1
ATOM 4355 O O . LEU A 1 549 ? 21.731 7.075 -18.366 1.00 92.12 549 LEU A O 1
ATOM 4359 N N . VAL A 1 550 ? 20.055 5.872 -19.275 1.00 91.44 550 VAL A N 1
ATOM 4360 C CA . VAL A 1 550 ? 19.399 5.527 -18.006 1.00 91.44 550 VAL A CA 1
ATOM 4361 C C . VAL A 1 550 ? 20.360 4.744 -17.117 1.00 91.44 550 VAL A C 1
ATOM 4363 O O . VAL A 1 550 ? 20.611 5.154 -15.986 1.00 91.44 550 VAL A O 1
ATOM 4366 N N . SER A 1 551 ? 20.998 3.693 -17.643 1.00 92.75 551 SER A N 1
ATOM 4367 C CA . SER A 1 551 ? 21.968 2.898 -16.876 1.00 92.75 551 SER A CA 1
ATOM 4368 C C . SER A 1 551 ? 23.138 3.732 -16.334 1.00 92.75 551 SER A C 1
ATOM 4370 O O . SER A 1 551 ? 23.590 3.518 -15.209 1.00 92.75 551 SER A O 1
ATOM 4372 N N . SER A 1 552 ? 23.610 4.726 -17.094 1.00 87.81 552 SER A N 1
ATOM 4373 C CA . SER A 1 552 ? 24.724 5.585 -16.682 1.00 87.81 552 SER A CA 1
ATOM 4374 C C . SER A 1 552 ? 24.356 6.579 -15.576 1.00 87.81 552 SER A C 1
ATOM 4376 O O . SER A 1 552 ? 25.239 7.013 -14.837 1.00 87.81 552 SER A O 1
ATOM 4378 N N . LYS A 1 553 ? 23.067 6.928 -15.451 1.00 85.81 553 LYS A N 1
ATOM 4379 C CA . LYS A 1 553 ? 22.557 7.893 -14.465 1.00 85.81 553 LYS A CA 1
ATOM 4380 C C . LYS A 1 553 ? 22.164 7.255 -13.134 1.00 85.81 553 LYS A C 1
ATOM 4382 O O . LYS A 1 553 ? 22.107 7.960 -12.130 1.00 85.81 553 LYS A O 1
ATOM 4387 N N . LEU A 1 554 ? 21.890 5.953 -13.122 1.00 86.06 554 LEU A N 1
ATOM 4388 C CA . LEU A 1 554 ? 21.457 5.245 -11.921 1.00 86.06 554 LEU A CA 1
ATOM 4389 C C . LEU A 1 554 ? 22.582 5.150 -10.880 1.00 86.06 554 LEU A C 1
ATOM 4391 O O . LEU A 1 554 ? 23.740 4.834 -11.193 1.00 86.06 554 LEU A O 1
ATOM 4395 N N . ALA A 1 555 ? 22.216 5.416 -9.627 1.00 80.50 555 ALA A N 1
ATOM 4396 C CA . ALA A 1 555 ? 23.122 5.366 -8.489 1.00 80.50 555 ALA A CA 1
ATOM 4397 C C . ALA A 1 555 ? 23.468 3.916 -8.108 1.00 80.50 555 ALA A C 1
ATOM 4399 O O . ALA A 1 555 ? 22.750 2.974 -8.439 1.00 80.50 555 ALA A O 1
ATOM 4400 N N . ASP A 1 556 ? 24.542 3.723 -7.337 1.00 73.50 556 ASP A N 1
ATOM 4401 C CA . ASP A 1 556 ? 24.963 2.382 -6.899 1.00 73.50 556 ASP A CA 1
ATOM 4402 C C . ASP A 1 556 ? 23.938 1.691 -5.983 1.00 73.50 556 ASP A C 1
ATOM 4404 O O . ASP A 1 556 ? 23.912 0.466 -5.897 1.00 73.50 556 ASP A O 1
ATOM 4408 N N . ARG A 1 557 ? 23.044 2.450 -5.336 1.00 69.81 557 ARG A N 1
ATOM 4409 C CA . ARG A 1 557 ? 21.910 1.891 -4.578 1.00 69.81 557 ARG A CA 1
ATOM 4410 C C . ARG A 1 557 ? 20.847 1.224 -5.467 1.00 69.81 557 ARG A C 1
ATOM 4412 O O . ARG A 1 557 ? 20.077 0.417 -4.965 1.00 69.81 557 ARG A O 1
ATOM 4419 N N . GLU A 1 558 ? 20.839 1.524 -6.766 1.00 83.38 558 GLU A N 1
ATOM 4420 C CA . GLU A 1 558 ? 19.947 0.967 -7.798 1.00 83.38 558 GLU A CA 1
ATOM 4421 C C . GLU A 1 558 ? 20.720 0.019 -8.734 1.00 83.38 558 GLU A C 1
ATOM 4423 O O . GLU A 1 558 ? 20.478 -0.060 -9.943 1.00 83.38 558 GLU A O 1
ATOM 4428 N N . LYS A 1 559 ? 21.706 -0.695 -8.179 1.00 92.38 559 LYS A N 1
ATOM 4429 C CA . LYS A 1 559 ? 22.649 -1.534 -8.926 1.00 92.38 559 LYS A CA 1
ATOM 4430 C C . LYS A 1 559 ? 21.966 -2.572 -9.812 1.00 92.38 559 LYS A C 1
ATOM 4432 O O . LYS A 1 559 ? 22.440 -2.802 -10.928 1.00 92.38 559 LYS A O 1
ATOM 4437 N N . LEU A 1 560 ? 20.880 -3.196 -9.350 1.00 94.94 560 LEU A N 1
ATOM 4438 C CA . LEU A 1 560 ? 20.146 -4.168 -10.162 1.00 94.94 560 LEU A CA 1
ATOM 4439 C C . LEU A 1 560 ? 19.554 -3.505 -11.410 1.00 94.94 560 LEU A C 1
ATOM 4441 O O . LEU A 1 560 ? 19.822 -3.942 -12.527 1.00 94.94 560 LEU A O 1
ATOM 4445 N N . LEU A 1 561 ? 18.819 -2.411 -11.228 1.00 95.00 561 LEU A N 1
ATOM 4446 C CA . LEU A 1 561 ? 18.175 -1.678 -12.316 1.00 95.00 561 LEU A CA 1
ATOM 4447 C C . LEU A 1 561 ? 19.201 -1.165 -13.336 1.00 95.00 561 LEU A C 1
ATOM 4449 O O . LEU A 1 561 ? 19.037 -1.337 -14.543 1.00 95.00 561 LEU A O 1
ATOM 4453 N N . LYS A 1 562 ? 20.324 -0.631 -12.841 1.00 95.31 562 LYS A N 1
ATOM 4454 C CA . LYS A 1 562 ? 21.483 -0.240 -13.652 1.00 95.31 562 LYS A CA 1
ATOM 4455 C C . LYS A 1 562 ? 22.019 -1.396 -14.490 1.00 95.31 562 LYS A C 1
ATOM 4457 O O . LYS A 1 562 ? 22.299 -1.223 -15.675 1.00 95.31 562 LYS A O 1
ATOM 4462 N N . THR A 1 563 ? 22.144 -2.574 -13.882 1.00 96.81 563 THR A N 1
ATOM 4463 C CA . THR A 1 563 ? 22.622 -3.786 -14.556 1.00 96.81 563 THR A CA 1
ATOM 4464 C C . THR A 1 563 ? 21.666 -4.210 -15.666 1.00 96.81 563 THR A C 1
ATOM 4466 O O . THR A 1 563 ? 22.122 -4.486 -16.774 1.00 96.81 563 THR A O 1
ATOM 4469 N N . LEU A 1 564 ? 20.357 -4.198 -15.406 1.00 97.75 564 LEU A N 1
ATOM 4470 C CA . LEU A 1 564 ? 19.344 -4.614 -16.375 1.00 97.75 564 LEU A CA 1
ATOM 4471 C C . LEU A 1 564 ? 19.206 -3.643 -17.556 1.00 97.75 564 LEU A C 1
ATOM 4473 O O . LEU A 1 564 ? 19.146 -4.090 -18.699 1.00 97.75 564 LEU A O 1
ATOM 4477 N N . PHE A 1 565 ? 19.239 -2.325 -17.329 1.00 97.88 565 PHE A N 1
ATOM 4478 C CA . PHE A 1 565 ? 19.258 -1.358 -18.436 1.00 97.88 565 PHE A CA 1
ATOM 4479 C C . PHE A 1 565 ? 20.541 -1.446 -19.267 1.00 97.88 565 PHE A C 1
ATOM 4481 O O . PHE A 1 565 ? 20.494 -1.315 -20.490 1.00 97.88 565 PHE A O 1
ATOM 4488 N N . ASN A 1 566 ? 21.686 -1.716 -18.635 1.00 97.38 566 ASN A N 1
ATOM 4489 C CA . ASN A 1 566 ? 22.924 -1.971 -19.366 1.00 97.38 566 ASN A CA 1
ATOM 4490 C C . ASN A 1 566 ? 22.851 -3.287 -20.170 1.00 97.38 566 ASN A C 1
ATOM 4492 O O . ASN A 1 566 ? 23.292 -3.314 -21.317 1.00 97.38 566 ASN A O 1
ATOM 4496 N N . GLU A 1 567 ? 22.263 -4.358 -19.621 1.00 97.56 567 GLU A N 1
ATOM 4497 C CA . GLU A 1 567 ? 21.996 -5.607 -20.356 1.00 97.56 567 GLU A CA 1
ATOM 4498 C C . GLU A 1 567 ? 21.116 -5.342 -21.588 1.00 97.56 567 GLU A C 1
ATOM 4500 O O . GLU A 1 567 ? 21.471 -5.758 -22.694 1.00 97.56 567 GLU A O 1
ATOM 4505 N N . LEU A 1 568 ? 20.029 -4.577 -21.424 1.00 98.44 568 LEU A N 1
ATOM 4506 C CA . LEU A 1 568 ? 19.143 -4.175 -22.517 1.00 98.44 568 LEU A CA 1
ATOM 4507 C C . LEU A 1 568 ? 19.885 -3.365 -23.587 1.00 98.44 568 LEU A C 1
ATOM 4509 O O . LEU A 1 568 ? 19.813 -3.694 -24.771 1.00 98.44 568 LEU A O 1
ATOM 4513 N N . SER A 1 569 ? 20.638 -2.341 -23.180 1.00 98.00 569 SER A N 1
ATOM 4514 C CA . SER A 1 569 ? 21.406 -1.496 -24.100 1.00 98.00 569 SER A CA 1
ATOM 4515 C C . SER A 1 569 ? 22.398 -2.315 -24.933 1.00 98.00 569 SER A C 1
ATOM 4517 O O . SER A 1 569 ? 22.437 -2.198 -26.161 1.00 98.00 569 SER A O 1
ATOM 4519 N N . GLN A 1 570 ? 23.156 -3.207 -24.288 1.00 97.56 570 GLN A N 1
ATOM 4520 C CA . GLN A 1 570 ? 24.113 -4.077 -24.973 1.00 97.56 570 GLN A CA 1
ATOM 4521 C C . GLN A 1 570 ? 23.424 -5.051 -25.933 1.00 97.56 570 GLN A C 1
ATOM 4523 O O . GLN A 1 570 ? 23.955 -5.322 -27.013 1.00 97.56 570 GLN A O 1
ATOM 4528 N N . ALA A 1 571 ? 22.256 -5.575 -25.560 1.00 97.50 571 ALA A N 1
ATOM 4529 C CA . ALA A 1 571 ? 21.493 -6.480 -26.406 1.00 97.50 571 ALA A CA 1
ATOM 4530 C C . ALA A 1 571 ? 20.966 -5.783 -27.671 1.00 97.50 571 ALA A C 1
ATOM 4532 O O . ALA A 1 571 ? 21.182 -6.296 -28.769 1.00 97.50 571 ALA A O 1
ATOM 4533 N N . ILE A 1 572 ? 20.368 -4.593 -27.534 1.00 98.00 572 ILE A N 1
ATOM 4534 C CA . ILE A 1 572 ? 19.873 -3.799 -28.672 1.00 98.00 572 ILE A CA 1
ATOM 4535 C C . ILE A 1 572 ? 21.035 -3.364 -29.572 1.00 98.00 572 ILE A C 1
ATOM 4537 O O . ILE A 1 572 ? 20.935 -3.439 -30.795 1.00 98.00 572 ILE A O 1
ATOM 4541 N N . ARG A 1 573 ? 22.174 -2.960 -28.994 1.00 96.56 573 ARG A N 1
ATOM 4542 C CA . ARG A 1 573 ? 23.360 -2.577 -29.772 1.00 96.56 573 ARG A CA 1
ATOM 4543 C C . ARG A 1 573 ? 23.873 -3.722 -30.646 1.00 96.56 573 ARG A C 1
ATOM 4545 O O . ARG A 1 573 ? 24.180 -3.501 -31.813 1.00 96.56 573 ARG A O 1
ATOM 4552 N N . ARG A 1 574 ? 23.946 -4.943 -30.107 1.00 94.94 574 ARG A N 1
ATOM 4553 C CA . ARG A 1 574 ? 24.355 -6.126 -30.885 1.00 94.94 574 ARG A CA 1
ATOM 4554 C C . ARG A 1 574 ? 23.383 -6.426 -32.022 1.00 94.94 574 ARG A C 1
ATOM 4556 O O . ARG A 1 574 ? 23.824 -6.828 -33.093 1.00 94.94 574 ARG A O 1
ATOM 4563 N N . GLU A 1 575 ? 22.088 -6.231 -31.801 1.00 95.62 575 GLU A N 1
ATOM 4564 C CA . GLU A 1 575 ? 21.074 -6.379 -32.846 1.00 95.62 575 GLU A CA 1
ATOM 4565 C C . GLU A 1 575 ? 21.237 -5.316 -33.944 1.00 95.62 575 GLU A C 1
ATOM 4567 O O . GLU A 1 575 ? 21.286 -5.663 -35.122 1.00 95.62 575 GLU A O 1
ATOM 4572 N N . LEU A 1 576 ? 21.427 -4.046 -33.568 1.00 93.81 576 LEU A N 1
ATOM 4573 C CA . LEU A 1 576 ? 21.705 -2.943 -34.495 1.00 93.81 576 LEU A CA 1
ATOM 4574 C C . LEU A 1 576 ? 22.970 -3.195 -35.338 1.00 93.81 576 LEU A C 1
ATOM 4576 O O . LEU A 1 576 ? 23.000 -2.881 -36.525 1.00 93.81 576 LEU A O 1
ATOM 4580 N N . GLU A 1 577 ? 24.007 -3.782 -34.738 1.00 93.44 577 GLU A N 1
ATOM 4581 C CA . GLU A 1 577 ? 25.252 -4.175 -35.412 1.00 93.44 577 GLU A CA 1
ATOM 4582 C C . GLU A 1 577 ? 25.098 -5.454 -36.272 1.00 93.44 577 GLU A C 1
ATOM 4584 O O . GLU A 1 577 ? 26.049 -5.872 -36.934 1.00 93.44 577 GLU A O 1
ATOM 4589 N N . GLY A 1 578 ? 23.915 -6.083 -36.288 1.00 88.00 578 GLY A N 1
ATOM 4590 C CA . GLY A 1 578 ? 23.617 -7.298 -37.054 1.00 88.00 578 GLY A CA 1
ATOM 4591 C C . GLY A 1 578 ? 24.192 -8.587 -36.454 1.00 88.00 578 GLY A C 1
ATOM 4592 O O . GLY A 1 578 ? 24.272 -9.605 -37.140 1.00 88.00 578 GLY A O 1
ATOM 4593 N N . ALA A 1 579 ? 24.612 -8.566 -35.185 1.00 75.50 579 ALA A N 1
ATOM 4594 C CA . ALA A 1 579 ? 25.265 -9.689 -34.513 1.00 75.50 579 ALA A CA 1
ATOM 4595 C C . ALA A 1 579 ? 24.286 -10.720 -33.909 1.00 75.50 579 ALA A C 1
ATOM 4597 O O . ALA A 1 579 ? 24.715 -11.811 -33.527 1.00 75.50 579 ALA A O 1
ATOM 4598 N N . CYS A 1 580 ? 22.989 -10.407 -33.794 1.00 81.88 580 CYS A N 1
ATOM 4599 C CA . CYS A 1 580 ? 21.954 -11.323 -33.297 1.00 81.88 580 CYS A CA 1
ATOM 4600 C C . CYS A 1 580 ? 20.546 -10.971 -33.823 1.00 81.88 580 CYS A C 1
ATOM 4602 O O . CYS A 1 580 ? 20.345 -9.919 -34.418 1.00 81.88 580 CYS A O 1
ATOM 4604 N N . THR A 1 581 ? 19.567 -11.856 -33.593 1.00 78.06 581 THR A N 1
ATOM 4605 C CA . THR A 1 581 ? 18.179 -11.765 -34.100 1.00 78.06 581 THR A CA 1
ATOM 4606 C C . THR A 1 581 ? 17.177 -11.198 -33.075 1.00 78.06 581 THR A C 1
ATOM 4608 O O . THR A 1 581 ? 16.019 -11.608 -33.059 1.00 78.06 581 THR A O 1
ATOM 4611 N N . GLY A 1 582 ? 17.633 -10.348 -32.148 1.00 87.56 582 GLY A N 1
ATOM 4612 C CA . GLY A 1 582 ? 16.791 -9.671 -31.145 1.00 87.56 582 GLY A CA 1
ATOM 4613 C C . GLY A 1 582 ? 16.354 -10.476 -29.915 1.00 87.56 582 GLY A C 1
ATOM 4614 O O . GLY A 1 582 ? 15.850 -9.904 -28.952 1.00 87.56 582 GLY A O 1
ATOM 4615 N N . GLU A 1 583 ? 16.641 -11.780 -29.856 1.00 92.44 583 GLU A N 1
ATOM 4616 C CA . GLU A 1 583 ? 16.338 -12.631 -28.687 1.00 92.44 583 GLU A CA 1
ATOM 4617 C C . GLU A 1 583 ? 16.931 -12.077 -27.377 1.00 92.44 583 GLU A C 1
ATOM 4619 O O . GLU A 1 583 ? 16.276 -12.072 -26.339 1.00 92.44 583 GLU A O 1
ATOM 4624 N N . GLY A 1 584 ? 18.159 -11.549 -27.418 1.00 94.56 584 GLY A N 1
ATOM 4625 C CA . GLY A 1 584 ? 18.778 -10.931 -26.243 1.00 94.56 584 GLY A CA 1
ATOM 4626 C C . GLY A 1 584 ? 18.011 -9.704 -25.739 1.00 94.56 584 GLY A C 1
ATOM 4627 O O . GLY A 1 584 ? 17.867 -9.533 -24.531 1.00 94.56 584 GLY A O 1
ATOM 4628 N N . ALA A 1 585 ? 17.490 -8.877 -26.654 1.00 96.56 585 ALA A N 1
ATOM 4629 C CA . ALA A 1 585 ? 16.721 -7.688 -26.300 1.00 96.56 585 ALA A CA 1
ATOM 4630 C C . ALA A 1 585 ? 15.378 -8.090 -25.681 1.00 96.56 585 ALA A C 1
ATOM 4632 O O . ALA A 1 585 ? 15.028 -7.586 -24.617 1.00 96.56 585 ALA A O 1
ATOM 4633 N N . ARG A 1 586 ? 14.682 -9.076 -26.268 1.00 96.81 586 ARG A N 1
ATOM 4634 C CA . ARG A 1 586 ? 13.439 -9.640 -25.711 1.00 96.81 586 ARG A CA 1
ATOM 4635 C C . ARG A 1 586 ? 13.624 -10.145 -24.284 1.00 96.81 586 ARG A C 1
ATOM 4637 O O . ARG A 1 586 ? 12.843 -9.794 -23.404 1.00 96.81 586 ARG A O 1
ATOM 4644 N N . ARG A 1 587 ? 14.691 -10.906 -24.020 1.00 97.25 587 ARG A N 1
ATOM 4645 C CA . ARG A 1 587 ? 15.006 -11.380 -22.661 1.00 97.25 587 ARG A CA 1
ATOM 4646 C C . ARG A 1 587 ? 15.233 -10.232 -21.683 1.00 97.25 587 ARG A C 1
ATOM 4648 O O . ARG A 1 587 ? 14.706 -10.276 -20.574 1.00 97.25 587 ARG A O 1
ATOM 4655 N N . ALA A 1 588 ? 15.983 -9.210 -22.089 1.00 97.94 588 ALA A N 1
ATOM 4656 C CA . ALA A 1 588 ? 16.238 -8.045 -21.250 1.00 97.94 588 ALA A CA 1
ATOM 4657 C C . ALA A 1 588 ? 14.957 -7.231 -20.978 1.00 97.94 588 ALA A C 1
ATOM 4659 O O . ALA A 1 588 ? 14.733 -6.823 -19.840 1.00 97.94 588 ALA A O 1
ATOM 4660 N N . PHE A 1 589 ? 14.080 -7.071 -21.977 1.00 98.50 589 PHE A N 1
ATOM 4661 C CA . PHE A 1 589 ? 12.757 -6.464 -21.795 1.00 98.50 589 PHE A CA 1
ATOM 4662 C C . PHE A 1 589 ? 11.893 -7.255 -20.812 1.00 98.50 589 PHE A C 1
ATOM 4664 O O . PHE A 1 589 ? 11.297 -6.651 -19.928 1.00 98.50 589 PHE A O 1
ATOM 4671 N N . VAL A 1 590 ? 11.873 -8.590 -20.908 1.00 98.38 590 VAL A N 1
ATOM 4672 C CA . VAL A 1 590 ? 11.162 -9.449 -19.946 1.00 98.38 590 VAL A CA 1
ATOM 4673 C C . VAL A 1 590 ? 11.695 -9.232 -18.527 1.00 98.38 590 VAL A C 1
ATOM 4675 O O . VAL A 1 590 ? 10.912 -8.999 -17.615 1.00 98.38 590 VAL A O 1
ATOM 4678 N N . LYS A 1 591 ? 13.016 -9.247 -18.315 1.00 98.31 591 LYS A N 1
ATOM 4679 C CA . LYS A 1 591 ? 13.589 -9.028 -16.974 1.00 98.31 591 LYS A CA 1
ATOM 4680 C C . LYS A 1 591 ? 13.236 -7.655 -16.395 1.00 98.31 591 LYS A C 1
ATOM 4682 O O . LYS A 1 591 ? 12.900 -7.569 -15.219 1.00 98.31 591 LYS A O 1
ATOM 4687 N N . LEU A 1 592 ? 13.317 -6.597 -17.205 1.00 98.00 592 LEU A N 1
ATOM 4688 C CA . LEU A 1 592 ? 12.939 -5.245 -16.783 1.00 98.00 592 LEU A CA 1
ATOM 4689 C C . LEU A 1 592 ? 11.441 -5.149 -16.487 1.00 98.00 592 LEU A C 1
ATOM 4691 O O . LEU A 1 592 ? 11.068 -4.545 -15.490 1.00 98.00 592 LEU A O 1
ATOM 4695 N N . PHE A 1 593 ? 10.597 -5.792 -17.294 1.00 98.12 593 PHE A N 1
ATOM 4696 C CA . PHE A 1 593 ? 9.161 -5.880 -17.044 1.00 98.12 593 PHE A CA 1
ATOM 4697 C C . PHE A 1 593 ? 8.865 -6.493 -15.666 1.00 98.12 593 PHE A C 1
ATOM 4699 O O . PHE A 1 593 ? 8.210 -5.846 -14.858 1.00 98.12 593 PHE A O 1
ATOM 4706 N N . TYR A 1 594 ? 9.439 -7.658 -15.342 1.00 97.25 594 TYR A N 1
ATOM 4707 C CA . TYR A 1 594 ? 9.254 -8.309 -14.032 1.00 97.25 594 TYR A CA 1
ATOM 4708 C C . TYR A 1 594 ? 9.851 -7.548 -12.840 1.00 97.25 594 TYR A C 1
ATOM 4710 O O . TYR A 1 594 ? 9.495 -7.838 -11.701 1.00 97.25 594 TYR A O 1
ATOM 4718 N N . LEU A 1 595 ? 10.777 -6.613 -13.065 1.00 95.69 595 LEU A N 1
ATOM 4719 C CA . LEU A 1 595 ? 11.263 -5.729 -12.004 1.00 95.69 595 LEU A CA 1
ATOM 4720 C C . LEU A 1 595 ? 10.298 -4.559 -11.739 1.00 95.69 595 LEU A C 1
ATOM 4722 O O . LEU A 1 595 ? 10.301 -4.027 -10.631 1.00 95.69 595 LEU A O 1
ATOM 4726 N N . HIS A 1 596 ? 9.536 -4.133 -12.752 1.00 93.69 596 HIS A N 1
ATOM 4727 C CA . HIS A 1 596 ? 8.724 -2.912 -12.723 1.00 93.69 596 HIS A CA 1
ATOM 4728 C C . HIS A 1 596 ? 7.249 -3.102 -12.390 1.00 93.69 596 HIS A C 1
ATOM 4730 O O . HIS A 1 596 ? 6.620 -2.125 -11.987 1.00 93.69 596 HIS A O 1
ATOM 4736 N N . ILE A 1 597 ? 6.712 -4.297 -12.613 1.00 88.38 597 ILE A N 1
ATOM 4737 C CA . ILE A 1 597 ? 5.362 -4.693 -12.183 1.00 88.38 597 ILE A CA 1
ATOM 4738 C C . ILE A 1 597 ? 5.381 -5.249 -10.772 1.00 88.38 597 ILE A C 1
ATOM 4740 O O . ILE A 1 597 ? 6.484 -5.523 -10.255 1.00 88.38 597 ILE A O 1
#